Protein AF-0000000065973726 (afdb_homodimer)

InterPro domains:
  IPR011766 Thiamine pyrophosphate enzyme, TPP-binding [PF02775] (50-197)
  IPR029061 Thiamin diphosphate-binding fold [SSF52518] (14-215)
  IPR051457 2-oxoacid:ferredoxin oxidoreductase [PTHR48084] (5-222)

Sequence (534 aa):
MKAEYADYLRTEMLPTIWCAGCPNGIVLASFIRAVKRGFERDKTVVVSGIGCSGRITQYLDFETVHTTHGRALAFATGIKLAKPELNVVVFMGDGDAVAIGGNHFIHACRRNIDLTAVVINNSLYGMTGGQLAPTTPEGAKTKTSPYGNVERPFDIAKLAIAAGASYVARFTAYQPRWIEKAIFEAMQHHGFSVVEVVTGCPTHQRIKPADLLKHLKENFRRRDNVSLDEIQPTDIGVFKKEVMEEFCEKIEKLRMYVRKGENKENVMKAEYADYLRTEMLPTIWCAGCPNGIVLASFIRAVKRGFERDKTVVVSGIGCSGRITQYLDFETVHTTHGRALAFATGIKLAKPELNVVVFMGDGDAVAIGGNHFIHACRRNIDLTAVVINNSLYGMTGGQLAPTTPEGAKTKTSPYGNVERPFDIAKLAIAAGASYVARFTAYQPRWIEKAIFEAMQHHGFSVVEVVTGCPTHQRIKPADLLKHLKENFRRRDNVSLDEIQPTDIGVFKKEVMEEFCEKIEKLRMYVRKGENKENV

Solvent-accessible surface area (backbone atoms only — not comparable to full-atom values): 26638 Å² total; per-residue (Å²): 114,59,78,84,40,43,83,49,34,33,67,85,55,56,74,71,89,65,59,90,70,40,46,64,57,50,52,53,54,21,49,54,54,24,36,71,71,74,50,56,60,94,44,30,35,38,27,9,15,43,52,65,52,12,51,53,48,67,39,42,56,51,56,57,46,76,44,55,73,22,36,28,62,58,54,47,50,52,52,36,67,76,40,71,86,44,45,42,39,36,33,21,19,43,38,21,39,60,44,77,6,20,38,52,43,43,48,42,14,30,40,13,37,60,33,25,37,37,32,46,30,40,40,40,34,61,71,78,64,20,29,74,28,51,47,24,54,61,56,43,64,33,71,74,21,76,89,29,30,78,43,53,43,61,47,64,65,43,36,38,49,40,27,41,28,32,25,32,33,32,38,43,63,60,41,45,68,59,45,17,50,48,53,35,51,31,67,68,45,66,17,13,18,40,39,35,33,40,55,50,42,38,77,75,64,69,39,57,43,70,57,50,37,50,48,48,56,76,63,43,46,78,51,62,66,44,53,68,78,66,64,49,92,42,48,19,35,49,48,42,81,52,90,54,88,25,35,61,60,46,51,50,53,49,52,52,50,52,52,52,52,52,52,56,66,73,97,117,61,77,84,42,44,84,48,33,34,67,87,55,55,74,72,88,66,59,89,68,41,47,63,58,51,53,54,53,22,48,53,52,24,37,70,72,75,51,58,61,94,43,30,37,39,29,10,14,42,52,65,51,12,50,52,49,67,40,41,56,51,55,56,45,76,44,55,73,22,37,28,61,58,55,46,50,54,51,36,68,76,40,70,85,44,44,43,38,35,34,21,20,43,38,22,38,61,46,76,6,20,40,52,44,42,47,42,14,30,41,12,38,60,32,24,36,37,32,45,31,41,38,40,34,61,71,78,66,21,28,73,29,51,47,23,52,62,57,42,64,32,69,73,20,76,87,30,30,79,44,53,44,58,46,66,67,43,36,37,49,42,27,41,28,30,26,33,32,32,40,42,61,61,42,46,67,59,45,16,51,50,50,36,50,30,67,67,44,66,18,13,17,40,39,35,35,40,54,52,42,38,77,74,66,70,38,57,43,70,57,50,37,50,48,49,56,74,63,42,46,78,50,60,64,44,56,68,78,67,63,48,92,42,48,20,33,50,46,41,79,52,89,52,90,24,35,60,60,44,51,49,53,48,51,52,51,52,52,52,49,52,53,53,68,74,99

Secondary structure (DSSP, 8-state):
-HHHHGGGB-GGGPSPSSPTT-THHHHHHHHHHHHHHH--GGGEEEEE-SSTGGGHHHHB-SEEEE--TT-HHHHHHHHHHH-TTSEEEEEEEHHHHHTTTHHHHHHHHHHT-S-EEEEEE-SEETTTTSEE-TTPPTT---SS-TT---SPPP-HHHHHHHHT-SEEEEEETT-HHHHHHHHHHHHHSSS-EEEEEE---TTTTT--HHHHHHHHHHH-EE-TT--GGG--TTEEEEEEE-----HHHHHHHHHHHHHHHHHHHT-/-HHHHGGGB-GGGPSPSSPTT-THHHHHHHHHHHHHHH--GGGEEEEE-SSTGGGHHHHB-SEEEE--TT-HHHHHHHHHHH-TTSEEEEEEEHHHHHTTTHHHHHHHHHHT-S-EEEEEE-SEETTTTSEE-TTPPTT---SS-TT---SPPP-HHHHHHHHT-SEEEEEETT-HHHHHHHHHHHHHSSS-EEEEEE---TTTTT--HHHHHHHHHHH-EE-TT--GGG--TTEEEEEEE-----HHHHHHHHHHHHHHHHHHHT-

pLDDT: mean 93.95, std 8.23, range [37.97, 98.94]

Organism: Archaeoglobus fulgidus (strain ATCC 49558 / DSM 4304 / JCM 9628 / NBRC 100126 / VC-16) (NCBI:txid224325)

Foldseek 3Di:
DCVVCVVFWPCVCPDQPADVLFLLVLLLVLLSLLCVVDNDQALEEEFEEDASNLCSQVTTPGNYYYDYQLCRLVVQLVVCLVPVSGQYEYTYEQQRQCPSNVVSNLVLQQQQALYEYEYEYQQARVVVQTHGGLQNDFQDDTPPRNRTHHDHHDPVQLSSVVSHHQWEFEEESLCSNVSSVQSNVSSVAGTYYYYYYHYHGCVRSVHDSVVRSVCLVVQADEDECDDSVPDDSRYGGINHHHHDDHNSNVVVVVVVVVVVVVVVVVD/DCVVCVVFWPCVCPDQPADVLFLLVLLLVLLSLLCVVDNDQALEEEFEEDASNLCSQVTTPGNYYYDYQLCRLVVQLVVCLVPVSGQYEYTYEQQRQCPSNVVSNLVLLQQQALYEYEYEYQQARVVVQTHGGLQNDFQDDTPPRNRTHHDHHDPPQLSSVVSHHQWEFEEESLCSNVSSVQSNVSSVAHTYYYYYYHYHGCVRSVHDSVVRSVCLVVQADEDECDDSVPDDSRYGYINHHHHDDHNSNVVVVVVVVVVVVVVVVVD

Nearest PDB structures (foldseek):
  6n2o-assembly1_D  TM=9.233E-01  e=2.241E-25  Magnetococcus marinus MC-1
  5b46-assembly1_B-2  TM=8.824E-01  e=5.064E-22  Sulfurisphaera tokodaii str. 7
  5b48-assembly1_B  TM=8.423E-01  e=9.103E-19  Sulfurisphaera tokodaii str. 7
  6cin-assembly3_E  TM=8.474E-01  e=3.697E-08  Moorella thermoacetica ATCC 39073
  6ciq-assembly2_C  TM=7.449E-01  e=3.114E-08  Moorella thermoacetica ATCC 39073

Structure (mmCIF, N/CA/C/O backbone):
data_AF-0000000065973726-model_v1
#
loop_
_entity.id
_entity.type
_entity.pdbx_description
1 polymer '2-oxoglutarate synthase subunit KorB'
#
loop_
_atom_site.group_PDB
_atom_site.id
_atom_site.type_symbol
_atom_site.label_atom_id
_atom_site.label_alt_id
_atom_site.label_comp_id
_atom_site.label_asym_id
_atom_site.label_entity_id
_atom_site.label_seq_id
_atom_site.pdbx_PDB_ins_code
_atom_site.Cartn_x
_atom_site.Cartn_y
_atom_site.Cartn_z
_atom_site.occupancy
_atom_site.B_iso_or_equiv
_atom_site.auth_seq_id
_atom_site.auth_comp_id
_atom_site.auth_asym_id
_atom_site.auth_atom_id
_atom_site.pdbx_PDB_model_num
ATOM 1 N N . MET A 1 1 ? 3.207 -35.312 -17.656 1 42.19 1 MET A N 1
ATOM 2 C CA . MET A 1 1 ? 2.654 -34.062 -17.188 1 42.19 1 MET A CA 1
ATOM 3 C C . MET A 1 1 ? 1.527 -33.594 -18.109 1 42.19 1 MET A C 1
ATOM 5 O O . MET A 1 1 ? 0.505 -33.094 -17.641 1 42.19 1 MET A O 1
ATOM 9 N N . LYS A 1 2 ? 1.741 -33.969 -19.5 1 57.44 2 LYS A N 1
ATOM 10 C CA . LYS A 1 2 ? 0.85 -33.5 -20.562 1 57.44 2 LYS A CA 1
ATOM 11 C C . LYS A 1 2 ? -0.521 -34.188 -20.453 1 57.44 2 LYS A C 1
ATOM 13 O O . LYS A 1 2 ? -1.55 -33.5 -20.547 1 57.44 2 LYS A O 1
ATOM 18 N N . ALA A 1 3 ? -0.414 -35.406 -20.172 1 60.62 3 ALA A N 1
ATOM 19 C CA . ALA A 1 3 ? -1.685 -36.125 -20.312 1 60.62 3 ALA A CA 1
ATOM 20 C C . ALA A 1 3 ? -2.629 -35.781 -19.156 1 60.62 3 ALA A C 1
ATOM 22 O O . ALA A 1 3 ? -3.832 -35.594 -19.375 1 60.62 3 ALA A O 1
ATOM 23 N N . GLU A 1 4 ? -1.994 -35.531 -17.984 1 71.19 4 GLU A N 1
ATOM 24 C CA . GLU A 1 4 ? -2.795 -35.344 -16.766 1 71.19 4 GLU A CA 1
ATOM 25 C C . GLU A 1 4 ? -3.43 -33.938 -16.75 1 71.19 4 GLU A C 1
ATOM 27 O O . GLU A 1 4 ? -4.516 -33.75 -16.188 1 71.19 4 GLU A O 1
ATOM 32 N N . TYR A 1 5 ? -2.861 -33 -17.5 1 80.56 5 TYR A N 1
ATOM 33 C CA . TYR A 1 5 ? -3.326 -31.641 -17.438 1 80.56 5 TYR A CA 1
ATOM 34 C C . TYR A 1 5 ? -3.932 -31.188 -18.766 1 80.56 5 TYR A C 1
ATOM 36 O O . TYR A 1 5 ? -4.398 -30.062 -18.891 1 80.56 5 TYR A O 1
ATOM 44 N N . ALA A 1 6 ? -3.879 -32.094 -19.672 1 84.5 6 ALA A N 1
ATOM 45 C CA . ALA A 1 6 ? -4.18 -31.719 -21.047 1 84.5 6 ALA A CA 1
ATOM 46 C C . ALA A 1 6 ? -5.562 -31.078 -21.156 1 84.5 6 ALA A C 1
ATOM 48 O O . ALA A 1 6 ? -5.77 -30.156 -21.938 1 84.5 6 ALA A O 1
ATOM 49 N N . ASP A 1 7 ? -6.453 -31.516 -20.312 1 88.94 7 ASP A N 1
ATOM 50 C CA . ASP A 1 7 ? -7.824 -31.016 -20.375 1 88.94 7 ASP A CA 1
ATOM 51 C C . ASP A 1 7 ? -7.914 -29.578 -19.859 1 88.94 7 ASP A C 1
ATOM 53 O O . ASP A 1 7 ? -8.898 -28.891 -20.125 1 88.94 7 ASP A O 1
ATOM 57 N N . TYR A 1 8 ? -6.867 -29.172 -19.219 1 94.19 8 TYR A N 1
ATOM 58 C CA . TYR A 1 8 ? -6.898 -27.844 -18.609 1 94.19 8 TYR A CA 1
ATOM 59 C C . TYR A 1 8 ? -5.988 -26.875 -19.359 1 94.19 8 TYR A C 1
ATOM 61 O O . TYR A 1 8 ? -5.859 -25.719 -18.969 1 94.19 8 TYR A O 1
ATOM 69 N N . LEU A 1 9 ? -5.395 -27.359 -20.422 1 94.38 9 LEU A N 1
ATOM 70 C CA . LEU A 1 9 ? -4.426 -26.562 -21.172 1 94.38 9 LEU A CA 1
ATOM 71 C C . LEU A 1 9 ? -4.867 -26.359 -22.609 1 94.38 9 LEU A C 1
ATOM 73 O O . LEU A 1 9 ? -5.527 -27.234 -23.188 1 94.38 9 LEU A O 1
ATOM 77 N N . ARG A 1 10 ? -4.512 -25.203 -23.109 1 93.62 10 ARG A N 1
ATOM 78 C CA . ARG A 1 10 ? -4.566 -25.031 -24.547 1 93.62 10 ARG A CA 1
ATOM 79 C C . ARG A 1 10 ? -3.352 -25.641 -25.219 1 93.62 10 ARG A C 1
ATOM 81 O O . ARG A 1 10 ? -2.357 -24.969 -25.484 1 93.62 10 ARG A O 1
ATOM 88 N N . THR A 1 11 ? -3.482 -26.859 -25.578 1 90.62 11 THR A N 1
ATOM 89 C CA . THR A 1 11 ? -2.35 -27.656 -26.031 1 90.62 11 THR A CA 1
ATOM 90 C C . THR A 1 11 ? -1.765 -27.078 -27.328 1 90.62 11 THR A C 1
ATOM 92 O O . THR A 1 11 ? -0.576 -27.25 -27.594 1 90.62 11 THR A O 1
ATOM 95 N N . GLU A 1 12 ? -2.604 -26.359 -28.094 1 89.75 12 GLU A N 1
ATOM 96 C CA . GLU A 1 12 ? -2.146 -25.766 -29.328 1 89.75 12 GLU A CA 1
ATOM 97 C C . GLU A 1 12 ? -1.191 -24.594 -29.062 1 89.75 12 GLU A C 1
ATOM 99 O O . GLU A 1 12 ? -0.484 -24.156 -29.969 1 89.75 12 GLU A O 1
ATOM 104 N N . MET A 1 13 ? -1.22 -24.141 -27.844 1 88.81 13 MET A N 1
ATOM 105 C CA . MET A 1 13 ? -0.377 -23 -27.484 1 88.81 13 MET A CA 1
ATOM 106 C C . MET A 1 13 ? 0.956 -23.469 -26.906 1 88.81 13 MET A C 1
ATOM 108 O O . MET A 1 13 ? 1.807 -22.656 -26.562 1 88.81 13 MET A O 1
ATOM 112 N N . LEU A 1 14 ? 1.205 -24.781 -26.938 1 86 14 LEU A N 1
ATOM 113 C CA . LEU A 1 14 ? 2.441 -25.328 -26.391 1 86 14 LEU A CA 1
ATOM 114 C C . LEU A 1 14 ? 3.469 -25.547 -27.5 1 86 14 LEU A C 1
ATOM 116 O O . LEU A 1 14 ? 3.104 -25.766 -28.656 1 86 14 LEU A O 1
ATOM 120 N N . PRO A 1 15 ? 4.734 -25.438 -27.203 1 88.06 15 PRO A N 1
ATOM 121 C CA . PRO A 1 15 ? 5.285 -25.266 -25.859 1 88.06 15 PRO A CA 1
ATOM 122 C C . PRO A 1 15 ? 5.148 -23.828 -25.359 1 88.06 15 PRO A C 1
ATOM 124 O O . PRO A 1 15 ? 4.836 -22.922 -26.141 1 88.06 15 PRO A O 1
ATOM 127 N N . THR A 1 16 ? 5.305 -23.625 -24.094 1 86.12 16 THR A N 1
ATOM 128 C CA . THR A 1 16 ? 5.227 -22.297 -23.516 1 86.12 16 THR A CA 1
ATOM 129 C C . THR A 1 16 ? 6.375 -21.422 -24 1 86.12 16 THR A C 1
ATOM 131 O O . THR A 1 16 ? 7.402 -21.938 -24.453 1 86.12 16 THR A O 1
ATOM 134 N N . ILE A 1 17 ? 6.168 -20.109 -23.812 1 88.69 17 ILE A N 1
ATOM 135 C CA . ILE A 1 17 ? 7.211 -19.172 -24.219 1 88.69 17 ILE A CA 1
ATOM 136 C C . ILE A 1 17 ? 8.203 -18.969 -23.078 1 88.69 17 ILE A C 1
ATOM 138 O O . ILE A 1 17 ? 9.195 -18.25 -23.219 1 88.69 17 ILE A O 1
ATOM 142 N N . TRP A 1 18 ? 7.918 -19.547 -21.938 1 92.94 18 TRP A N 1
ATOM 143 C CA . TRP A 1 18 ? 8.789 -19.375 -20.781 1 92.94 18 TRP A CA 1
ATOM 144 C C . TRP A 1 18 ? 10.133 -20.047 -21 1 92.94 18 TRP A C 1
ATOM 146 O O . TRP A 1 18 ? 10.219 -21.047 -21.719 1 92.94 18 TRP A O 1
ATOM 156 N N . CYS A 1 19 ? 11.148 -19.531 -20.422 1 92.56 19 CYS A N 1
ATOM 157 C CA . CYS A 1 19 ? 12.484 -20.109 -20.516 1 92.56 19 CYS A CA 1
ATOM 158 C C . CYS A 1 19 ? 12.531 -21.5 -19.906 1 92.56 19 CYS A C 1
ATOM 160 O O . CYS A 1 19 ? 11.703 -21.844 -19.062 1 92.56 19 CYS A O 1
ATOM 162 N N . ALA A 1 20 ? 13.508 -22.25 -20.438 1 90.19 20 ALA A N 1
ATOM 163 C CA . ALA A 1 20 ? 13.719 -23.578 -19.844 1 90.19 20 ALA A CA 1
ATOM 164 C C . ALA A 1 20 ? 13.992 -23.484 -18.359 1 90.19 20 ALA A C 1
ATOM 166 O O . ALA A 1 20 ? 14.82 -22.672 -17.922 1 90.19 20 ALA A O 1
ATOM 167 N N . GLY A 1 21 ? 13.25 -24.25 -17.594 1 91.94 21 GLY A N 1
ATOM 168 C CA . GLY A 1 21 ? 13.469 -24.266 -16.156 1 91.94 21 GLY A CA 1
ATOM 169 C C . GLY A 1 21 ? 12.734 -23.156 -15.414 1 91.94 21 GLY A C 1
ATOM 170 O O . GLY A 1 21 ? 12.875 -23.016 -14.203 1 91.94 21 GLY A O 1
ATOM 171 N N . CYS A 1 22 ? 11.961 -22.406 -16.156 1 94.56 22 CYS A N 1
ATOM 172 C CA . CYS A 1 22 ? 11.219 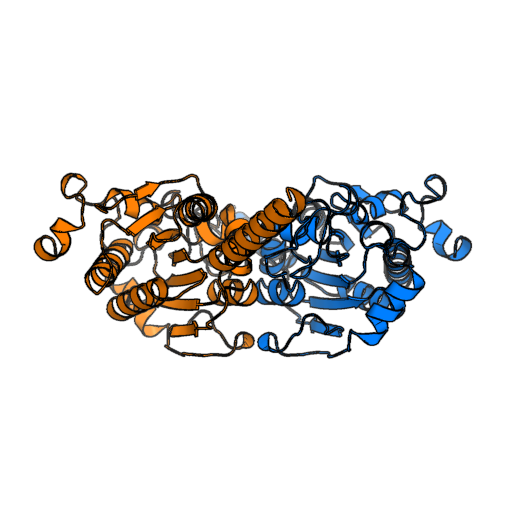-21.312 -15.539 1 94.56 22 CYS A CA 1
ATOM 173 C C . CYS A 1 22 ? 10.203 -21.844 -14.531 1 94.56 22 CYS A C 1
ATOM 175 O O . CYS A 1 22 ? 9.367 -22.688 -14.875 1 94.56 22 CYS A O 1
ATOM 177 N N . PRO A 1 23 ? 10.164 -21.312 -13.344 1 96.62 23 PRO A N 1
ATOM 178 C CA . PRO A 1 23 ? 9.273 -21.828 -12.305 1 96.62 23 PRO A CA 1
ATOM 179 C C . PRO A 1 23 ? 7.812 -21.438 -12.547 1 96.62 23 PRO A C 1
ATOM 181 O O . PRO A 1 23 ? 6.922 -21.906 -11.828 1 96.62 23 PRO A O 1
ATOM 184 N N . ASN A 1 24 ? 7.516 -20.562 -13.5 1 96.88 24 ASN A N 1
ATOM 185 C CA . ASN A 1 24 ? 6.125 -20.281 -13.844 1 96.88 24 ASN A CA 1
ATOM 186 C C . ASN A 1 24 ? 5.355 -21.578 -14.133 1 96.88 24 ASN A C 1
ATOM 188 O O . ASN A 1 24 ? 4.16 -21.672 -13.844 1 96.88 24 ASN A O 1
ATOM 192 N N . GLY A 1 25 ? 6.078 -22.516 -14.789 1 95.31 25 GLY A N 1
ATOM 193 C CA . GLY A 1 25 ? 5.457 -23.797 -15.078 1 95.31 25 GLY A CA 1
ATOM 194 C C . GLY A 1 25 ? 5.02 -24.547 -13.828 1 95.31 25 GLY A C 1
ATOM 195 O O . GLY A 1 25 ? 3.984 -25.219 -13.828 1 95.31 25 GLY A O 1
ATOM 196 N N . ILE A 1 26 ? 5.809 -24.438 -12.773 1 96.94 26 ILE A N 1
ATOM 197 C CA . ILE A 1 26 ? 5.488 -25.078 -11.5 1 96.94 26 ILE A CA 1
ATOM 198 C C . ILE A 1 26 ? 4.207 -24.484 -10.93 1 96.94 26 ILE A C 1
ATOM 200 O O . ILE A 1 26 ? 3.334 -25.219 -10.453 1 96.94 26 ILE A O 1
ATOM 204 N N . VAL A 1 27 ? 4.066 -23.172 -11 1 98 27 VAL A N 1
ATOM 205 C CA . VAL A 1 27 ? 2.891 -22.484 -10.484 1 98 27 VAL A CA 1
ATOM 206 C C . VAL A 1 27 ? 1.659 -22.875 -11.297 1 98 27 VAL A C 1
ATOM 208 O O . VAL A 1 27 ? 0.6 -23.172 -10.734 1 98 27 VAL A O 1
ATOM 211 N N . LEU A 1 28 ? 1.814 -22.859 -12.617 1 97.06 28 LEU A N 1
ATOM 212 C CA . LEU A 1 28 ? 0.726 -23.234 -13.516 1 97.06 28 LEU A CA 1
ATOM 213 C C . LEU A 1 28 ? 0.205 -24.625 -13.172 1 97.06 28 LEU A C 1
ATOM 215 O O . LEU A 1 28 ? -1.004 -24.828 -13.023 1 97.06 28 LEU A O 1
ATOM 219 N N . ALA A 1 29 ? 1.141 -25.594 -13.055 1 96.38 29 ALA A N 1
ATOM 220 C CA . ALA A 1 29 ? 0.767 -26.984 -12.742 1 96.38 29 ALA A CA 1
ATOM 221 C C . ALA A 1 29 ? 0.089 -27.062 -11.375 1 96.38 29 ALA A C 1
ATOM 223 O O . ALA A 1 29 ? -0.899 -27.781 -11.211 1 96.38 29 ALA A O 1
ATOM 224 N N . SER A 1 30 ? 0.632 -26.375 -10.383 1 97.81 30 SER A N 1
ATOM 225 C CA . SER A 1 30 ? 0.066 -26.359 -9.039 1 97.81 30 SER A CA 1
ATOM 226 C C . SER A 1 30 ? -1.358 -25.812 -9.039 1 97.81 30 SER A C 1
ATOM 228 O O . SER A 1 30 ? -2.227 -26.328 -8.336 1 97.81 30 SER A O 1
ATOM 230 N N . PHE A 1 31 ? -1.574 -24.75 -9.836 1 98.25 31 PHE A N 1
ATOM 231 C CA . PHE A 1 31 ? -2.898 -24.156 -9.953 1 98.25 31 PHE A CA 1
ATOM 232 C C . PHE A 1 31 ? -3.895 -25.156 -10.539 1 98.25 31 PHE A C 1
ATOM 234 O O . PHE A 1 31 ? -4.992 -25.328 -10 1 98.25 31 PHE A O 1
ATOM 241 N N . ILE A 1 32 ? -3.533 -25.812 -11.617 1 97.31 32 ILE A N 1
ATOM 242 C CA . ILE A 1 32 ? -4.414 -26.781 -12.258 1 97.31 32 ILE A CA 1
ATOM 243 C C . ILE A 1 32 ? -4.781 -27.891 -11.266 1 97.31 32 ILE A C 1
ATOM 245 O O . ILE A 1 32 ? -5.949 -28.266 -11.148 1 97.31 32 ILE A O 1
ATOM 249 N N . ARG A 1 33 ? -3.762 -28.344 -10.523 1 97.12 33 ARG A N 1
ATOM 250 C CA . ARG A 1 33 ? -4.02 -29.391 -9.539 1 97.12 33 ARG A CA 1
ATOM 251 C C . ARG A 1 33 ? -4.953 -28.891 -8.438 1 97.12 33 ARG A C 1
ATOM 253 O O . ARG A 1 33 ? -5.793 -29.641 -7.938 1 97.12 33 ARG A O 1
ATOM 260 N N . ALA A 1 34 ? -4.789 -27.656 -8.016 1 97.88 34 ALA A N 1
ATOM 261 C CA . ALA A 1 34 ? -5.672 -27.062 -7.012 1 97.88 34 ALA A CA 1
ATOM 262 C C . ALA A 1 34 ? -7.113 -27.031 -7.508 1 97.88 34 ALA A C 1
ATOM 264 O O . ALA A 1 34 ? -8.039 -27.391 -6.77 1 97.88 34 ALA A O 1
ATOM 265 N N . VAL A 1 35 ? -7.32 -26.594 -8.742 1 97.44 35 VAL A N 1
ATOM 266 C CA . VAL A 1 35 ? -8.656 -26.516 -9.32 1 97.44 35 VAL A CA 1
ATOM 267 C C . VAL A 1 35 ? -9.266 -27.906 -9.414 1 97.44 35 VAL A C 1
ATOM 269 O O . VAL A 1 35 ? -10.43 -28.109 -9.047 1 97.44 35 VAL A O 1
ATOM 272 N N . LYS A 1 36 ? -8.469 -28.875 -9.883 1 95.5 36 LYS A N 1
ATOM 273 C CA . LYS A 1 36 ? -8.922 -30.25 -10.039 1 95.5 36 LYS A CA 1
ATOM 274 C C . LYS A 1 36 ? -9.398 -30.828 -8.711 1 95.5 36 LYS A C 1
ATOM 276 O O . LYS A 1 36 ? -10.281 -31.703 -8.688 1 95.5 36 LYS A O 1
ATOM 281 N N . ARG A 1 37 ? -8.883 -30.344 -7.688 1 95.25 37 ARG A N 1
ATOM 282 C CA . ARG A 1 37 ? -9.164 -30.891 -6.363 1 95.25 37 ARG A CA 1
ATOM 283 C C . ARG A 1 37 ? -10.586 -30.547 -5.926 1 95.25 37 ARG A C 1
ATOM 285 O O . ARG A 1 37 ? -11.203 -31.281 -5.156 1 95.25 37 ARG A O 1
ATOM 292 N N . GLY A 1 38 ? -11.109 -29.359 -6.461 1 95.44 38 GLY A N 1
ATOM 293 C CA . GLY A 1 38 ? -12.406 -29.078 -5.859 1 95.44 38 GLY A CA 1
ATOM 294 C C . GLY A 1 38 ? -13.148 -27.953 -6.551 1 95.44 38 GLY A C 1
ATOM 295 O O . GLY A 1 38 ? -14.172 -27.484 -6.051 1 95.44 38 GLY A O 1
ATOM 296 N N . PHE A 1 39 ? -12.68 -27.484 -7.605 1 97.25 39 PHE A N 1
ATOM 297 C CA . PHE A 1 39 ? -13.344 -26.359 -8.273 1 97.25 39 PHE A CA 1
ATOM 298 C C . PHE A 1 39 ? -13.742 -26.75 -9.695 1 97.25 39 PHE A C 1
ATOM 300 O O . PHE A 1 39 ? -13.102 -27.594 -10.32 1 97.25 39 PHE A O 1
ATOM 307 N N . GLU A 1 40 ? -14.82 -26.188 -10.141 1 96.12 40 GLU A N 1
ATOM 308 C CA . GLU A 1 40 ? -15.25 -26.359 -11.523 1 96.12 40 GLU A CA 1
ATOM 309 C C . GLU A 1 40 ? -14.523 -25.406 -12.461 1 96.12 40 GLU A C 1
ATOM 311 O O . GLU A 1 40 ? -14.516 -24.188 -12.234 1 96.12 40 GLU A O 1
ATOM 316 N N . ARG A 1 41 ? -14.031 -25.953 -13.469 1 95.12 41 ARG A N 1
ATOM 317 C CA . ARG A 1 41 ? -13.289 -25.156 -14.445 1 95.12 41 ARG A CA 1
ATOM 318 C C . ARG A 1 41 ? -14.164 -24.078 -15.062 1 95.12 41 ARG A C 1
ATOM 320 O O . ARG A 1 41 ? -13.742 -22.922 -15.195 1 95.12 41 ARG A O 1
ATOM 327 N N . ASP A 1 42 ? -15.406 -24.375 -15.375 1 94.88 42 ASP A N 1
ATOM 328 C CA . ASP A 1 42 ? -16.328 -23.484 -16.062 1 94.88 42 ASP A CA 1
ATOM 329 C C . ASP A 1 42 ? -16.812 -22.375 -15.125 1 94.88 42 ASP A C 1
ATOM 331 O O . ASP A 1 42 ? -17.391 -21.391 -15.578 1 94.88 42 ASP A O 1
ATOM 335 N N . LYS A 1 43 ? -16.516 -22.516 -13.883 1 97.62 43 LYS A N 1
ATOM 336 C CA . LYS A 1 43 ? -16.891 -21.5 -12.906 1 97.62 43 LYS A CA 1
ATOM 337 C C . LYS A 1 43 ? -15.664 -20.766 -12.383 1 97.62 43 LYS A C 1
ATOM 339 O O . LYS A 1 43 ? -15.758 -20 -11.406 1 97.62 43 LYS A O 1
ATOM 344 N N . THR A 1 44 ? -14.578 -21.078 -13.016 1 98.19 44 THR A N 1
ATOM 345 C CA . THR A 1 44 ? -13.32 -20.453 -12.625 1 98.19 44 THR A CA 1
ATOM 346 C C . THR A 1 44 ? -12.812 -19.516 -13.727 1 98.19 44 THR A C 1
ATOM 348 O O . THR A 1 44 ? -12.633 -19.953 -14.867 1 98.19 44 THR A O 1
ATOM 351 N N . VAL A 1 45 ? -12.695 -18.25 -13.422 1 98.56 45 VAL A N 1
ATOM 352 C CA . VAL A 1 45 ? -12.133 -17.266 -14.336 1 98.56 45 VAL A CA 1
ATOM 353 C C . VAL A 1 45 ? -10.703 -16.922 -13.922 1 98.56 45 VAL A C 1
ATOM 355 O O . VAL A 1 45 ? -10.438 -16.688 -12.742 1 98.56 45 VAL A O 1
ATOM 358 N N . VAL A 1 46 ? -9.82 -16.969 -14.875 1 98.62 46 VAL A N 1
ATOM 359 C CA . VAL A 1 46 ? -8.414 -16.656 -14.625 1 98.62 46 VAL A CA 1
ATOM 360 C C . VAL A 1 46 ? -8.062 -15.32 -15.266 1 98.62 46 VAL A C 1
ATOM 362 O O . VAL A 1 46 ? -8.227 -15.141 -16.469 1 98.62 46 VAL A O 1
ATOM 365 N N . VAL A 1 47 ? -7.637 -14.352 -14.445 1 98.56 47 VAL A N 1
ATOM 366 C CA . VAL A 1 47 ? -7.242 -13.016 -14.883 1 98.56 47 VAL A CA 1
ATOM 367 C C . VAL A 1 47 ? -5.734 -12.836 -14.711 1 98.56 47 VAL A C 1
ATOM 369 O O . VAL A 1 47 ? -5.148 -13.352 -13.75 1 98.56 47 VAL A O 1
ATOM 372 N N . SER A 1 48 ? -5.094 -12.211 -15.633 1 98 48 SER A N 1
ATOM 373 C CA . SER A 1 48 ? -3.664 -11.977 -15.461 1 98 48 SER A CA 1
ATOM 374 C C . SER A 1 48 ? -3.285 -10.555 -15.852 1 98 48 SER A C 1
ATOM 376 O O . SER A 1 48 ? -4.012 -9.891 -16.594 1 98 48 SER A O 1
ATOM 378 N N . GLY A 1 49 ? -2.217 -10.078 -15.234 1 96.62 49 GLY A N 1
ATOM 379 C CA . GLY A 1 49 ? -1.591 -8.836 -15.664 1 96.62 49 GLY A CA 1
ATOM 380 C C . GLY A 1 49 ? -0.624 -9.023 -16.812 1 96.62 49 GLY A C 1
ATOM 381 O O . GLY A 1 49 ? -0.865 -9.844 -17.719 1 96.62 49 GLY A O 1
ATOM 382 N N . ILE A 1 50 ? 0.353 -8.133 -16.891 1 94.62 50 ILE A N 1
ATOM 383 C CA . ILE A 1 50 ? 1.352 -8.18 -17.953 1 94.62 50 ILE A CA 1
ATOM 384 C C . ILE A 1 50 ? 2.688 -8.648 -17.391 1 94.62 50 ILE A C 1
ATOM 386 O O . ILE A 1 50 ? 3.059 -8.289 -16.266 1 94.62 50 ILE A O 1
ATOM 390 N N . GLY A 1 51 ? 3.436 -9.398 -18.125 1 93.62 51 GLY A N 1
ATOM 391 C CA . GLY A 1 51 ? 4.723 -9.961 -17.75 1 93.62 51 GLY A CA 1
ATOM 392 C C . GLY A 1 51 ? 4.84 -11.438 -18.078 1 93.62 51 GLY A C 1
ATOM 393 O O . GLY A 1 51 ? 3.908 -12.031 -18.625 1 93.62 51 GLY A O 1
ATOM 394 N N . CYS A 1 52 ? 6.008 -12.055 -17.734 1 94 52 CYS A N 1
ATOM 395 C CA . CYS A 1 52 ? 6.164 -13.492 -17.969 1 94 52 CYS A CA 1
ATOM 396 C C . CYS A 1 52 ? 5.07 -14.281 -17.266 1 94 52 CYS A C 1
ATOM 398 O O . CYS A 1 52 ? 4.5 -15.211 -17.828 1 94 52 CYS A O 1
ATOM 400 N N . SER A 1 53 ? 4.793 -13.891 -16.031 1 94.31 53 SER A N 1
ATOM 401 C CA . SER A 1 53 ? 3.752 -14.547 -15.25 1 94.31 53 SER A CA 1
ATOM 402 C C . SER A 1 53 ? 2.381 -14.367 -15.898 1 94.31 53 SER A C 1
ATOM 404 O O . SER A 1 53 ? 1.541 -15.266 -15.844 1 94.31 53 SER A O 1
ATOM 406 N N . GLY A 1 54 ? 2.15 -13.18 -16.484 1 93.94 54 GLY A N 1
ATOM 407 C CA . GLY A 1 54 ? 0.861 -12.867 -17.094 1 93.94 54 GLY A CA 1
ATOM 408 C C . GLY A 1 54 ? 0.514 -13.766 -18.266 1 93.94 54 GLY A C 1
ATOM 409 O O . GLY A 1 54 ? -0.662 -13.945 -18.578 1 93.94 54 GLY A O 1
ATOM 410 N N . ARG A 1 55 ? 1.473 -14.383 -18.891 1 93.94 55 ARG A N 1
ATOM 411 C CA . ARG A 1 55 ? 1.263 -15.25 -20.031 1 93.94 55 ARG A CA 1
ATOM 412 C C . ARG A 1 55 ? 0.57 -16.547 -19.625 1 93.94 55 ARG A C 1
ATOM 414 O O . ARG A 1 55 ? 0.122 -17.312 -20.484 1 93.94 55 ARG A O 1
ATOM 421 N N . ILE A 1 56 ? 0.461 -16.75 -18.359 1 95.31 56 ILE A N 1
ATOM 422 C CA . ILE A 1 56 ? -0.143 -17.969 -17.828 1 95.31 56 ILE A CA 1
ATOM 423 C C . ILE A 1 56 ? -1.544 -18.141 -18.406 1 95.31 56 ILE A C 1
ATOM 425 O O . ILE A 1 56 ? -1.979 -19.266 -18.688 1 95.31 56 ILE A O 1
ATOM 429 N N . THR A 1 57 ? -2.262 -17.062 -18.641 1 95.25 57 THR A N 1
ATOM 430 C CA . THR A 1 57 ? -3.637 -17.125 -19.125 1 95.25 57 THR A CA 1
ATOM 431 C C . THR A 1 57 ? -3.686 -17.625 -20.562 1 95.25 57 THR A C 1
ATOM 433 O O . THR A 1 57 ? -4.727 -18.109 -21.016 1 95.25 57 THR A O 1
ATOM 436 N N . GLN A 1 58 ? -2.586 -17.547 -21.266 1 94 58 GLN A N 1
ATOM 437 C CA . GLN A 1 58 ? -2.535 -18 -22.641 1 94 58 GLN A CA 1
ATOM 438 C C . GLN A 1 58 ? -2.539 -19.516 -22.734 1 94 58 GLN A C 1
ATOM 440 O O . GLN A 1 58 ? -2.947 -20.094 -23.75 1 94 58 GLN A O 1
ATOM 445 N N . TYR A 1 59 ? -2.125 -20.172 -21.703 1 94.69 59 TYR A N 1
ATOM 446 C CA . TYR A 1 59 ? -1.918 -21.609 -21.75 1 94.69 59 TYR A CA 1
ATOM 447 C C . TYR A 1 59 ? -3.082 -22.344 -21.109 1 94.69 59 TYR A C 1
ATOM 449 O O . TYR A 1 59 ? -3.246 -23.562 -21.312 1 94.69 59 TYR A O 1
ATOM 457 N N . LEU A 1 60 ? -3.791 -21.656 -20.297 1 95.44 60 LEU A N 1
ATOM 458 C CA . LEU A 1 60 ? -4.871 -22.281 -19.547 1 95.44 60 LEU A CA 1
ATOM 459 C C . LEU A 1 60 ? -6.152 -22.328 -20.375 1 95.44 60 LEU A C 1
ATOM 461 O O . LEU A 1 60 ? -6.566 -21.328 -20.938 1 95.44 60 LEU A O 1
ATOM 465 N N . ASP A 1 61 ? -6.789 -23.5 -20.469 1 94.81 61 ASP A N 1
ATOM 466 C CA . ASP A 1 61 ? -8.086 -23.641 -21.109 1 94.81 61 ASP A CA 1
ATOM 467 C C . ASP A 1 61 ? -9.227 -23.328 -20.141 1 94.81 61 ASP A C 1
ATOM 469 O O . ASP A 1 61 ? -9.977 -24.234 -19.75 1 94.81 61 ASP A O 1
ATOM 473 N N . PHE A 1 62 ? -9.375 -22.203 -19.703 1 96.06 62 PHE A N 1
ATOM 474 C CA . PHE A 1 62 ? -10.352 -21.594 -18.812 1 96.06 62 PHE A CA 1
ATOM 475 C C . PHE A 1 62 ? -10.977 -20.344 -19.438 1 96.06 62 PHE A C 1
ATOM 477 O O . PHE A 1 62 ? -10.656 -20 -20.578 1 96.06 62 PHE A O 1
ATOM 484 N N . GLU A 1 63 ? -12.023 -19.766 -18.859 1 95.12 63 GLU A N 1
ATOM 485 C CA . GLU A 1 63 ? -12.336 -18.375 -19.156 1 95.12 63 GLU A CA 1
ATOM 486 C C . GLU A 1 63 ? -11.234 -17.438 -18.656 1 95.12 63 GLU A C 1
ATOM 488 O O . GLU A 1 63 ? -11.039 -17.297 -17.453 1 95.12 63 GLU A O 1
ATOM 493 N N . THR A 1 64 ? -10.453 -16.922 -19.609 1 96.06 64 THR A N 1
ATOM 494 C CA . THR A 1 64 ? -9.273 -16.156 -19.219 1 96.06 64 THR A CA 1
ATOM 495 C C . THR A 1 64 ? -9.375 -14.719 -19.719 1 96.06 64 THR A C 1
ATOM 497 O O . THR A 1 64 ? -10.031 -14.453 -20.734 1 96.06 64 THR A O 1
ATOM 500 N N . VAL A 1 65 ? -8.805 -13.781 -18.984 1 95.5 65 VAL A N 1
ATOM 501 C CA . VAL A 1 65 ? -8.703 -12.367 -19.344 1 95.5 65 VAL A CA 1
ATOM 502 C C . VAL A 1 65 ? -7.277 -11.875 -19.109 1 95.5 65 VAL A C 1
ATOM 504 O O . VAL A 1 65 ? -6.785 -11.891 -17.984 1 95.5 65 VAL A O 1
ATOM 507 N N . HIS A 1 66 ? -6.598 -11.547 -20.141 1 94.5 66 HIS A N 1
ATOM 508 C CA . HIS A 1 66 ? -5.289 -10.906 -20.078 1 94.5 66 HIS A CA 1
ATOM 509 C C . HIS A 1 66 ? -5.422 -9.383 -20.156 1 94.5 66 HIS A C 1
ATOM 511 O O . HIS A 1 66 ? -5.855 -8.852 -21.172 1 94.5 66 HIS A O 1
ATOM 517 N N . THR A 1 67 ? -4.996 -8.703 -19.125 1 94.31 67 THR A N 1
ATOM 518 C CA . THR A 1 67 ? -5.375 -7.301 -18.984 1 94.31 67 THR A CA 1
ATOM 519 C C . THR A 1 67 ? -4.156 -6.391 -19.125 1 94.31 67 THR A C 1
ATOM 521 O O . THR A 1 67 ? -3.072 -6.852 -19.5 1 94.31 67 THR A O 1
ATOM 524 N N . THR A 1 68 ? -4.348 -5.066 -18.891 1 92.62 68 THR A N 1
ATOM 525 C CA . THR A 1 68 ? -3.271 -4.086 -18.953 1 92.62 68 THR A CA 1
ATOM 526 C C . THR A 1 68 ? -2.395 -4.145 -17.719 1 92.62 68 THR A C 1
ATOM 528 O O . THR A 1 68 ? -2.848 -4.57 -16.641 1 92.62 68 THR A O 1
ATOM 531 N N . HIS A 1 69 ? -1.186 -3.744 -17.953 1 93.44 69 HIS A N 1
ATOM 532 C CA . HIS A 1 69 ? -0.184 -3.807 -16.891 1 93.44 69 HIS A CA 1
ATOM 533 C C . HIS A 1 69 ? -0.674 -3.109 -15.625 1 93.44 69 HIS A C 1
ATOM 535 O O . HIS A 1 69 ? -1.11 -1.957 -15.68 1 93.44 69 HIS A O 1
ATOM 541 N N . GLY A 1 70 ? -0.661 -3.855 -14.523 1 94.69 70 GLY A N 1
ATOM 542 C CA . GLY A 1 70 ? -0.978 -3.305 -13.219 1 94.69 70 GLY A CA 1
ATOM 543 C C . GLY A 1 70 ? -2.469 -3.152 -12.977 1 94.69 70 GLY A C 1
ATOM 544 O O . GLY A 1 70 ? -2.885 -2.57 -11.977 1 94.69 70 GLY A O 1
ATOM 545 N N . ARG A 1 71 ? -3.322 -3.715 -13.82 1 96.81 71 ARG A N 1
ATOM 546 C CA . ARG A 1 71 ? -4.754 -3.479 -13.68 1 96.81 71 ARG A CA 1
ATOM 547 C C . ARG A 1 71 ? -5.512 -4.793 -13.531 1 96.81 71 ARG A C 1
ATOM 549 O O . ARG A 1 71 ? -6.742 -4.82 -13.602 1 96.81 71 ARG A O 1
ATOM 556 N N . ALA A 1 72 ? -4.812 -5.871 -13.383 1 98.19 72 ALA A N 1
ATOM 557 C C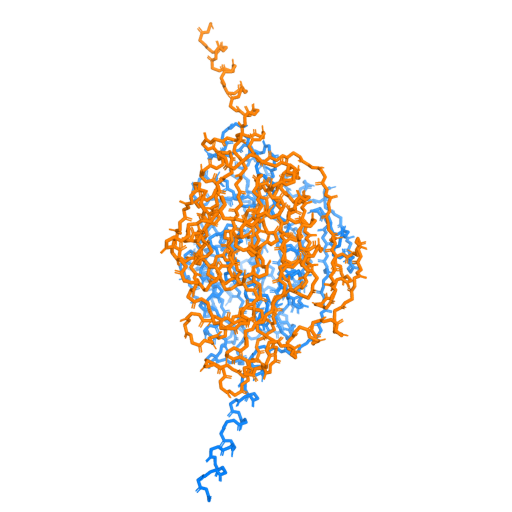A . ALA A 1 72 ? -5.449 -7.184 -13.312 1 98.19 72 ALA A CA 1
ATOM 558 C C . ALA A 1 72 ? -6.504 -7.227 -12.203 1 98.19 72 ALA A C 1
ATOM 560 O O . ALA A 1 72 ? -7.598 -7.754 -12.406 1 98.19 72 ALA A O 1
ATOM 561 N N . LEU A 1 73 ? -6.191 -6.652 -11.07 1 98.31 73 LEU A N 1
ATOM 562 C CA . LEU A 1 73 ? -7.102 -6.707 -9.93 1 98.31 73 LEU A CA 1
ATOM 563 C C . LEU A 1 73 ? -8.328 -5.836 -10.172 1 98.31 73 LEU A C 1
ATOM 565 O O . LEU A 1 73 ? -9.422 -6.148 -9.688 1 98.31 73 LEU A O 1
ATOM 569 N N . ALA A 1 74 ? -8.102 -4.715 -10.883 1 97.19 74 ALA A N 1
ATOM 570 C CA . ALA A 1 74 ? -9.25 -3.873 -11.227 1 97.19 74 ALA A CA 1
ATOM 571 C C . ALA A 1 74 ? 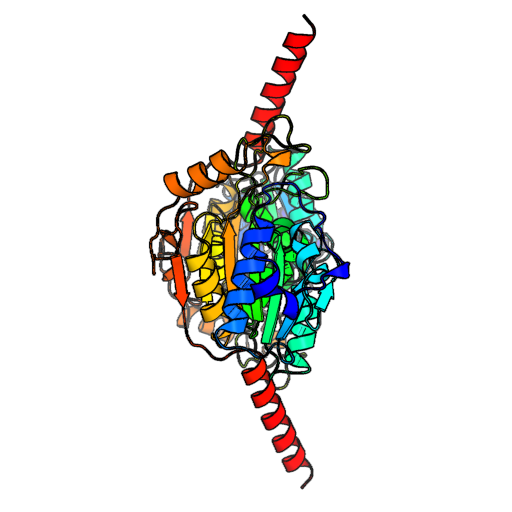-10.242 -4.633 -12.102 1 97.19 74 ALA A C 1
ATOM 573 O O . ALA A 1 74 ? -11.445 -4.621 -11.828 1 97.19 74 ALA A O 1
ATOM 574 N N . PHE A 1 75 ? -9.766 -5.301 -13.125 1 97.94 75 PHE A N 1
ATOM 575 C CA . PHE A 1 75 ? -10.609 -6.098 -14.008 1 97.94 75 PHE A CA 1
ATOM 576 C C . PHE A 1 75 ? -11.273 -7.234 -13.242 1 97.94 75 PHE A C 1
ATOM 578 O O . PHE A 1 75 ? -12.477 -7.473 -13.383 1 97.94 75 PHE A O 1
ATOM 585 N N . ALA A 1 76 ? -10.492 -7.938 -12.453 1 98.5 76 ALA A N 1
ATOM 586 C CA . ALA A 1 76 ? -11 -9.055 -11.664 1 98.5 76 ALA A CA 1
ATOM 587 C C . ALA A 1 76 ? -12.125 -8.609 -10.734 1 98.5 76 ALA A C 1
ATOM 589 O O . ALA A 1 76 ? -13.102 -9.328 -10.539 1 98.5 76 ALA A O 1
ATOM 590 N N . THR A 1 77 ? -11.945 -7.465 -10.117 1 97.25 77 THR A N 1
ATOM 591 C CA . THR A 1 77 ? -12.961 -6.898 -9.234 1 97.25 77 THR A CA 1
ATOM 592 C C . THR A 1 77 ? -14.281 -6.727 -9.977 1 97.25 77 THR A C 1
ATOM 594 O O . THR A 1 77 ? -15.344 -7.078 -9.453 1 97.25 77 THR A O 1
ATOM 597 N N . GLY A 1 78 ? -14.188 -6.152 -11.203 1 96.62 78 GLY A N 1
ATOM 598 C CA . GLY A 1 78 ? -15.383 -6.004 -12.016 1 96.62 78 GLY A CA 1
ATOM 599 C C . GLY A 1 78 ? -16.062 -7.32 -12.32 1 96.62 78 GLY A C 1
ATOM 600 O O . GLY A 1 78 ? -17.297 -7.43 -12.234 1 96.62 78 GLY A O 1
ATOM 601 N N . ILE A 1 79 ? -15.281 -8.328 -12.641 1 97.75 79 ILE A N 1
ATOM 602 C CA . ILE A 1 79 ? -15.805 -9.656 -12.969 1 97.75 79 ILE A CA 1
ATOM 603 C C . ILE A 1 79 ? -16.516 -10.234 -11.75 1 97.75 79 ILE A C 1
ATOM 605 O O . ILE A 1 79 ? -17.656 -10.703 -11.859 1 97.75 79 ILE A O 1
ATOM 609 N N . LYS A 1 80 ? -15.883 -10.164 -10.586 1 97.75 80 LYS A N 1
ATOM 610 C CA . LYS A 1 80 ? -16.438 -10.742 -9.367 1 97.75 80 LYS A CA 1
ATOM 611 C C . LYS A 1 80 ? -17.719 -10.031 -8.953 1 97.75 80 LYS A C 1
ATOM 613 O O . LYS A 1 80 ? -18.672 -10.664 -8.484 1 97.75 80 LYS A O 1
ATOM 618 N N . LEU A 1 81 ? -17.766 -8.742 -9.086 1 94.94 81 LEU A N 1
ATOM 619 C CA . LEU A 1 81 ? -18.953 -7.973 -8.703 1 94.94 81 LEU A CA 1
ATOM 620 C C . LEU A 1 81 ? -20.109 -8.281 -9.641 1 94.94 81 LEU A C 1
ATOM 622 O O . LEU A 1 81 ? -21.266 -8.312 -9.203 1 94.94 81 LEU A O 1
ATOM 626 N N . ALA A 1 82 ? -19.797 -8.461 -10.898 1 95.5 82 ALA A N 1
ATOM 627 C CA . ALA A 1 82 ? -20.828 -8.742 -11.891 1 95.5 82 ALA A CA 1
ATOM 628 C C . ALA A 1 82 ? -21.391 -10.148 -11.703 1 95.5 82 ALA A C 1
ATOM 630 O O . ALA A 1 82 ? -22.594 -10.375 -11.906 1 95.5 82 ALA A O 1
ATOM 631 N N . LYS A 1 83 ? -20.531 -11.078 -11.336 1 96.94 83 LYS A N 1
ATOM 632 C CA . LYS A 1 83 ? -20.922 -12.469 -11.117 1 96.94 83 LYS A CA 1
ATOM 633 C C . LYS A 1 83 ? -20.266 -13.031 -9.859 1 96.94 83 LYS A C 1
ATOM 635 O O . LYS A 1 83 ? -19.297 -13.789 -9.938 1 96.94 83 LYS A O 1
ATOM 640 N N . PRO A 1 84 ? -20.859 -12.812 -8.695 1 95.69 84 PRO A N 1
ATOM 641 C CA . PRO A 1 84 ? -20.25 -13.148 -7.406 1 95.69 84 PRO A CA 1
ATOM 642 C C . PRO A 1 84 ? -20.062 -14.648 -7.215 1 95.69 84 PRO A C 1
ATOM 644 O O . PRO A 1 84 ? -19.281 -15.07 -6.355 1 95.69 84 PRO A O 1
ATOM 647 N N . GLU A 1 85 ? -20.719 -15.469 -7.988 1 95.56 85 GLU A N 1
ATOM 648 C CA . GLU A 1 85 ? -20.656 -16.922 -7.812 1 95.56 85 GLU A CA 1
ATOM 649 C C . GLU A 1 85 ? -19.391 -17.5 -8.453 1 95.56 85 GLU A C 1
ATOM 651 O O . GLU A 1 85 ? -19.031 -18.641 -8.195 1 95.56 85 GLU A O 1
ATOM 656 N N . LEU A 1 86 ? -18.734 -16.734 -9.281 1 97.69 86 LEU A N 1
ATOM 657 C CA . LEU A 1 86 ? -17.562 -17.219 -9.992 1 97.69 86 LEU A CA 1
ATOM 658 C C . LEU A 1 86 ? -16.344 -17.25 -9.07 1 97.69 86 LEU A C 1
ATOM 660 O O . LEU A 1 86 ? -16.203 -16.391 -8.203 1 97.69 86 LEU A O 1
ATOM 664 N N . ASN A 1 87 ? -15.523 -18.281 -9.227 1 98.19 87 ASN A N 1
ATOM 665 C CA . ASN A 1 87 ? -14.172 -18.266 -8.672 1 98.19 87 ASN A CA 1
ATOM 666 C C . ASN A 1 87 ? -13.227 -17.438 -9.547 1 98.19 87 ASN A C 1
ATOM 668 O O . ASN A 1 87 ? -13.031 -17.766 -10.727 1 98.19 87 ASN A O 1
ATOM 672 N N . VAL A 1 88 ? -12.711 -16.359 -9.047 1 98.69 88 VAL A N 1
ATOM 673 C CA . VAL A 1 88 ? -11.836 -15.492 -9.836 1 98.69 88 VAL A CA 1
ATOM 674 C C . VAL A 1 88 ? -10.414 -15.539 -9.273 1 98.69 88 VAL A C 1
ATOM 676 O O . VAL A 1 88 ? -10.195 -15.203 -8.109 1 98.69 88 VAL A O 1
ATOM 679 N N . VAL A 1 89 ? -9.5 -16.016 -10.055 1 98.88 89 VAL A N 1
ATOM 680 C CA . VAL A 1 89 ? -8.094 -16.125 -9.695 1 98.88 89 VAL A CA 1
ATOM 681 C C . VAL A 1 89 ? -7.266 -15.156 -10.547 1 98.88 89 VAL A C 1
ATOM 683 O O . VAL A 1 89 ? -7.434 -15.109 -11.766 1 98.88 89 VAL A O 1
ATOM 686 N N . VAL A 1 90 ? -6.422 -14.398 -9.93 1 98.88 90 VAL A N 1
ATOM 687 C CA . VAL A 1 90 ? -5.633 -13.367 -10.602 1 98.88 90 VAL A CA 1
ATOM 688 C C . VAL A 1 90 ? -4.148 -13.719 -10.508 1 98.88 90 VAL A C 1
ATOM 690 O O . VAL A 1 90 ? -3.609 -13.883 -9.414 1 98.88 90 VAL A O 1
ATOM 693 N N . PHE A 1 91 ? -3.475 -13.852 -11.648 1 98.69 91 PHE A N 1
ATOM 694 C CA . PHE A 1 91 ? -2.037 -14.094 -11.695 1 98.69 91 PHE A CA 1
ATOM 695 C C . PHE A 1 91 ? -1.284 -12.82 -12.047 1 98.69 91 PHE A C 1
ATOM 697 O O . PHE A 1 91 ? -1.589 -12.164 -13.047 1 98.69 91 PHE A O 1
ATOM 704 N N . MET A 1 92 ? -0.355 -12.477 -11.234 1 98.38 92 MET A N 1
ATOM 705 C CA . MET A 1 92 ? 0.455 -11.273 -11.422 1 98.38 92 MET A CA 1
ATOM 706 C C . MET A 1 92 ? 1.912 -11.539 -11.055 1 98.38 92 MET A C 1
ATOM 708 O O . MET A 1 92 ? 2.199 -12.375 -10.195 1 98.38 92 MET A O 1
ATOM 712 N N . GLY A 1 93 ? 2.824 -10.883 -11.758 1 97.75 93 GLY A N 1
ATOM 713 C CA . GLY A 1 93 ? 4.176 -10.773 -11.242 1 97.75 93 GLY A CA 1
ATOM 714 C C . GLY A 1 93 ? 4.301 -9.766 -10.117 1 97.75 93 GLY A C 1
ATOM 715 O O . GLY A 1 93 ? 3.375 -8.992 -9.859 1 97.75 93 GLY A O 1
ATOM 716 N N . ASP A 1 94 ? 5.48 -9.789 -9.469 1 96.81 94 ASP A N 1
ATOM 717 C CA . ASP A 1 94 ? 5.691 -8.828 -8.391 1 96.81 94 ASP A CA 1
ATOM 718 C C . ASP A 1 94 ? 5.594 -7.395 -8.906 1 96.81 94 ASP A C 1
ATOM 720 O O . ASP A 1 94 ? 4.992 -6.535 -8.258 1 96.81 94 ASP A O 1
ATOM 724 N N . GLY A 1 95 ? 6.191 -7.113 -10.094 1 95.62 95 GLY A N 1
ATOM 725 C CA . GLY A 1 95 ? 6.078 -5.785 -10.672 1 95.62 95 GLY A CA 1
ATOM 726 C C . GLY A 1 95 ? 4.645 -5.391 -10.992 1 95.62 95 GLY A C 1
ATOM 727 O O . GLY A 1 95 ? 4.238 -4.254 -10.734 1 95.62 95 GLY A O 1
ATOM 728 N N . ASP A 1 96 ? 3.91 -6.305 -11.523 1 96.69 96 ASP A N 1
ATOM 729 C CA . ASP A 1 96 ? 2.516 -6.055 -11.883 1 96.69 96 ASP A CA 1
ATOM 730 C C . ASP A 1 96 ? 1.664 -5.824 -10.633 1 96.69 96 ASP A C 1
ATOM 732 O O . ASP A 1 96 ? 0.774 -4.973 -10.633 1 96.69 96 ASP A O 1
ATOM 736 N N . ALA A 1 97 ? 1.946 -6.547 -9.602 1 97.94 97 ALA A N 1
ATOM 737 C CA . ALA A 1 97 ? 1.103 -6.559 -8.406 1 97.94 97 ALA A CA 1
ATOM 738 C C . ALA A 1 97 ? 1.42 -5.375 -7.5 1 97.94 97 ALA A C 1
ATOM 740 O O . ALA A 1 97 ? 0.512 -4.723 -6.984 1 97.94 97 ALA A O 1
ATOM 741 N N . VAL A 1 98 ? 2.766 -5.059 -7.27 1 97.38 98 VAL A N 1
ATOM 742 C CA . VAL A 1 98 ? 3.045 -4.156 -6.156 1 97.38 98 VAL A CA 1
ATOM 743 C C . VAL A 1 98 ? 3.877 -2.977 -6.648 1 97.38 98 VAL A C 1
ATOM 745 O O . VAL A 1 98 ? 4.27 -2.113 -5.859 1 97.38 98 VAL A O 1
ATOM 748 N N . ALA A 1 99 ? 4.203 -2.889 -7.945 1 96.06 99 ALA A N 1
ATOM 749 C CA . ALA A 1 99 ? 4.738 -1.66 -8.523 1 96.06 99 ALA A CA 1
ATOM 750 C C . ALA A 1 99 ? 3.646 -0.869 -9.234 1 96.06 99 ALA A C 1
ATOM 752 O O . ALA A 1 99 ? 2.928 -0.084 -8.609 1 96.06 99 ALA A O 1
ATOM 753 N N . ILE A 1 100 ? 3.469 -1.19 -10.492 1 93.44 100 ILE A N 1
ATOM 754 C CA . ILE A 1 100 ? 2.51 -0.433 -11.289 1 93.44 100 ILE A CA 1
ATOM 755 C C . ILE A 1 100 ? 1.094 -0.695 -10.781 1 93.44 100 ILE A C 1
ATOM 757 O O . ILE A 1 100 ? 0.228 0.179 -10.859 1 93.44 100 ILE A O 1
ATOM 761 N N . GLY A 1 101 ? 0.829 -1.806 -10.227 1 95.75 101 GLY A N 1
ATOM 762 C CA . GLY A 1 101 ? -0.487 -2.17 -9.727 1 95.75 101 GLY A CA 1
ATOM 763 C C . GLY A 1 101 ? -0.62 -2.002 -8.227 1 95.75 101 GLY A C 1
ATOM 764 O O . GLY A 1 101 ? -1.616 -2.426 -7.633 1 95.75 101 GLY A O 1
ATOM 765 N N . GLY A 1 102 ? 0.351 -1.396 -7.602 1 97.25 102 GLY A N 1
ATOM 766 C CA . GLY A 1 102 ? 0.436 -1.353 -6.148 1 97.25 102 GLY A CA 1
ATOM 767 C C . GLY A 1 102 ? -0.791 -0.744 -5.496 1 97.25 102 GLY A C 1
ATOM 768 O O . GLY A 1 102 ? -1.226 -1.196 -4.438 1 97.25 102 GLY A O 1
ATOM 769 N N . ASN A 1 103 ? -1.303 0.28 -6.133 1 97.44 103 ASN A N 1
ATOM 770 C CA . ASN A 1 103 ? -2.479 0.932 -5.566 1 97.44 103 ASN A CA 1
ATOM 771 C C . ASN A 1 103 ? -3.693 0.009 -5.586 1 97.44 103 ASN A C 1
ATOM 773 O O . ASN A 1 103 ? -4.426 -0.082 -4.598 1 97.44 103 ASN A O 1
ATOM 777 N N . HIS A 1 104 ? -3.949 -0.65 -6.695 1 97.81 104 HIS A N 1
ATOM 778 C CA . HIS A 1 104 ? -5.051 -1.599 -6.789 1 97.81 104 HIS A CA 1
ATOM 779 C C . HIS A 1 104 ? -4.867 -2.756 -5.812 1 97.81 104 HIS A C 1
ATOM 781 O O . HIS A 1 104 ? -5.84 -3.271 -5.262 1 97.81 104 HIS A O 1
ATOM 787 N N . PHE A 1 105 ? -3.615 -3.137 -5.648 1 98.69 105 PHE A N 1
ATOM 788 C CA . PHE A 1 105 ? -3.295 -4.234 -4.742 1 98.69 105 PHE A CA 1
ATOM 789 C C . PHE A 1 105 ? -3.719 -3.902 -3.316 1 98.69 105 PHE A C 1
ATOM 791 O O . PHE A 1 105 ? -4.465 -4.656 -2.693 1 98.69 105 PHE A O 1
ATOM 798 N N . ILE A 1 106 ? -3.289 -2.725 -2.775 1 98.44 106 ILE A N 1
ATOM 799 C CA . ILE A 1 106 ? -3.592 -2.41 -1.384 1 98.44 106 ILE A CA 1
ATOM 800 C C . ILE A 1 106 ? -5.09 -2.158 -1.224 1 98.44 106 ILE A C 1
ATOM 802 O O . ILE A 1 106 ? -5.672 -2.48 -0.186 1 98.44 106 ILE A O 1
ATOM 806 N N . HIS A 1 107 ? -5.762 -1.683 -2.199 1 98.19 107 HIS A N 1
ATOM 807 C CA . HIS A 1 107 ? -7.195 -1.43 -2.09 1 98.19 107 HIS A CA 1
ATOM 808 C C . HIS A 1 107 ? -7.992 -2.727 -2.191 1 98.19 107 HIS A C 1
ATOM 810 O O . HIS A 1 107 ? -9.039 -2.863 -1.562 1 98.19 107 HIS A O 1
ATOM 816 N N . ALA A 1 108 ? -7.496 -3.646 -3.033 1 98.12 108 ALA A N 1
ATOM 817 C CA . ALA A 1 108 ? -8.133 -4.957 -3.043 1 98.12 108 ALA A CA 1
ATOM 818 C C . ALA A 1 108 ? -8.047 -5.625 -1.672 1 98.12 108 ALA A C 1
ATOM 820 O O . ALA A 1 108 ? -9.016 -6.219 -1.2 1 98.12 108 ALA A O 1
ATOM 821 N N . CYS A 1 109 ? -6.898 -5.492 -1.065 1 98.38 109 CYS A N 1
ATOM 822 C CA . CYS A 1 109 ? -6.723 -5.996 0.291 1 98.38 109 CYS A CA 1
ATOM 823 C C . CYS A 1 109 ? -7.723 -5.352 1.247 1 98.38 109 CYS A C 1
ATOM 825 O O . CYS A 1 109 ? -8.43 -6.051 1.978 1 98.38 109 CYS A O 1
ATOM 827 N N . ARG A 1 110 ? -7.812 -4.07 1.172 1 97.06 110 ARG A N 1
ATOM 828 C CA . ARG A 1 110 ? -8.664 -3.295 2.064 1 97.06 110 ARG A CA 1
ATOM 829 C C . ARG A 1 110 ? -10.133 -3.688 1.896 1 97.06 110 ARG A C 1
ATOM 831 O O . ARG A 1 110 ? -10.844 -3.887 2.881 1 97.06 110 ARG A O 1
ATOM 838 N N . ARG A 1 111 ? -10.555 -3.756 0.652 1 96.25 111 ARG A N 1
ATOM 839 C CA . ARG A 1 111 ? -11.961 -4.043 0.353 1 96.25 111 ARG A CA 1
ATOM 840 C C . ARG A 1 111 ? -12.32 -5.469 0.747 1 96.25 111 ARG A C 1
ATOM 842 O O . ARG A 1 111 ? -13.477 -5.758 1.054 1 96.25 111 ARG A O 1
ATOM 849 N N . ASN A 1 112 ? -11.305 -6.332 0.68 1 97.5 112 ASN A N 1
ATOM 850 C CA . ASN A 1 112 ? -11.484 -7.75 0.975 1 97.5 112 ASN A CA 1
ATOM 851 C C . ASN A 1 112 ? -12.461 -8.406 0 1 97.5 112 ASN A C 1
ATOM 853 O O . ASN A 1 112 ? -13.344 -9.156 0.412 1 97.5 112 ASN A O 1
ATOM 857 N N . ILE A 1 113 ? -12.336 -8.008 -1.225 1 96.56 113 ILE A N 1
ATOM 858 C CA . ILE A 1 113 ? -13.18 -8.609 -2.25 1 96.56 113 ILE A CA 1
ATOM 859 C C . ILE A 1 113 ? -12.758 -10.062 -2.475 1 96.56 113 ILE A C 1
ATOM 861 O O . ILE A 1 113 ? -11.57 -10.383 -2.482 1 96.56 113 ILE A O 1
ATOM 865 N N . ASP A 1 114 ? -13.688 -10.953 -2.73 1 97.44 114 ASP A N 1
ATOM 866 C CA . ASP A 1 114 ? -13.477 -12.398 -2.801 1 97.44 114 ASP A CA 1
ATOM 867 C C . ASP A 1 114 ? -12.727 -12.781 -4.078 1 97.44 114 ASP A C 1
ATOM 869 O O . ASP A 1 114 ? -13.32 -13.328 -5.008 1 97.44 114 ASP A O 1
ATOM 873 N N . LEU A 1 115 ? -11.5 -12.531 -4.148 1 98.5 115 LEU A N 1
ATOM 874 C CA . LEU A 1 115 ? -10.562 -12.859 -5.215 1 98.5 115 LEU A CA 1
ATOM 875 C C . LEU A 1 115 ? -9.359 -13.617 -4.664 1 98.5 115 LEU A C 1
ATOM 877 O O . LEU A 1 115 ? -9 -13.461 -3.492 1 98.5 115 LEU A O 1
ATOM 881 N N . THR A 1 116 ? -8.797 -14.438 -5.449 1 98.88 116 THR A N 1
ATOM 882 C CA . THR A 1 116 ? -7.52 -15.078 -5.133 1 98.88 116 THR A CA 1
ATOM 883 C C . THR A 1 116 ? -6.398 -14.508 -5.996 1 98.88 116 THR A C 1
ATOM 885 O O . THR A 1 116 ? -6.359 -14.742 -7.203 1 98.88 116 THR A O 1
ATOM 888 N N . ALA A 1 117 ? -5.566 -13.766 -5.398 1 98.88 117 ALA A N 1
ATOM 889 C CA . ALA A 1 117 ? -4.414 -13.203 -6.094 1 98.88 117 ALA A CA 1
ATOM 890 C C . ALA A 1 117 ? -3.184 -14.086 -5.918 1 98.88 117 ALA A C 1
ATOM 892 O O . ALA A 1 117 ? -2.732 -14.32 -4.793 1 98.88 117 ALA A O 1
ATOM 893 N N . VAL A 1 118 ? -2.668 -14.578 -6.965 1 98.88 118 VAL A N 1
ATOM 894 C CA . VAL A 1 118 ? -1.41 -15.32 -6.973 1 98.88 118 VAL A CA 1
ATOM 895 C C . VAL A 1 118 ? -0.293 -14.43 -7.52 1 98.88 118 VAL A C 1
ATOM 897 O O . VAL A 1 118 ? -0.293 -14.086 -8.703 1 98.88 118 VAL A O 1
ATOM 900 N N . VAL A 1 119 ? 0.625 -14.07 -6.648 1 98.81 119 VAL A N 1
ATOM 901 C CA . VAL A 1 119 ? 1.75 -13.219 -7.035 1 98.81 119 VAL A CA 1
ATOM 902 C C . VAL A 1 119 ? 2.992 -14.078 -7.258 1 98.81 119 VAL A C 1
ATOM 904 O O . VAL A 1 119 ? 3.588 -14.578 -6.301 1 98.81 119 VAL A O 1
ATOM 907 N N . ILE A 1 120 ? 3.344 -14.266 -8.492 1 98.69 120 ILE A N 1
ATOM 908 C CA . ILE A 1 120 ? 4.555 -14.992 -8.844 1 98.69 120 ILE A CA 1
ATOM 909 C C . ILE A 1 120 ? 5.762 -14.07 -8.758 1 98.69 120 ILE A C 1
ATOM 911 O O . ILE A 1 120 ? 5.992 -13.25 -9.656 1 98.69 120 ILE A O 1
ATOM 915 N N . ASN A 1 121 ? 6.551 -14.211 -7.727 1 98.38 121 ASN A N 1
ATOM 916 C CA . ASN A 1 121 ? 7.594 -13.25 -7.379 1 98.38 121 ASN A CA 1
ATOM 917 C C . ASN A 1 121 ? 8.977 -13.75 -7.789 1 98.38 121 ASN A C 1
ATOM 919 O O . ASN A 1 121 ? 9.633 -14.461 -7.027 1 98.38 121 ASN A O 1
ATOM 923 N N . ASN A 1 122 ? 9.391 -13.328 -8.938 1 96.56 122 ASN A N 1
ATOM 924 C CA . ASN A 1 122 ? 10.75 -13.648 -9.375 1 96.56 122 ASN A CA 1
ATOM 925 C C . ASN A 1 122 ? 11.711 -12.492 -9.109 1 96.56 122 ASN A C 1
ATOM 927 O O . ASN A 1 122 ? 12.852 -12.516 -9.578 1 96.56 122 ASN A O 1
ATOM 931 N N . SER A 1 123 ? 11.281 -11.422 -8.477 1 95.94 123 SER A N 1
ATOM 932 C CA . SER A 1 123 ? 12.047 -10.289 -7.965 1 95.94 123 SER A CA 1
ATOM 933 C C . SER A 1 123 ? 12.617 -9.445 -9.102 1 95.94 123 SER A C 1
ATOM 935 O O . SER A 1 123 ? 13.609 -8.742 -8.922 1 95.94 123 SER A O 1
ATOM 937 N N . LEU A 1 124 ? 12.156 -9.578 -10.305 1 94.44 124 LEU A N 1
ATOM 938 C CA . LEU A 1 124 ? 12.555 -8.719 -11.422 1 94.44 124 LEU A CA 1
ATOM 939 C C . LEU A 1 124 ? 11.5 -8.742 -12.523 1 94.44 124 LEU A C 1
ATOM 941 O O . LEU A 1 124 ? 10.562 -9.547 -12.484 1 94.44 124 LEU A O 1
ATOM 945 N N . TYR A 1 125 ? 11.586 -7.809 -13.469 1 93.44 125 TYR A N 1
ATOM 946 C CA . TYR A 1 125 ? 10.781 -7.852 -14.688 1 93.44 125 TYR A CA 1
ATOM 947 C C . TYR A 1 125 ? 11.445 -8.719 -15.75 1 93.44 125 TYR A C 1
ATOM 949 O O . TYR A 1 125 ? 12.312 -8.25 -16.484 1 93.44 125 TYR A O 1
ATOM 957 N N . GLY A 1 126 ? 10.969 -9.883 -15.859 1 91.06 126 GLY A N 1
ATOM 958 C CA . GLY A 1 126 ? 11.586 -10.828 -16.781 1 91.06 126 GLY A CA 1
ATOM 959 C C . GLY A 1 126 ? 11.359 -10.469 -18.234 1 91.06 126 GLY A C 1
ATOM 960 O O . GLY A 1 126 ? 12.312 -10.391 -19.016 1 91.06 126 GLY A O 1
ATOM 961 N N . MET A 1 127 ? 10.172 -10.117 -18.609 1 87.94 127 MET A N 1
ATOM 962 C CA . MET A 1 127 ? 9.766 -9.898 -20 1 87.94 127 MET A CA 1
ATOM 963 C C . MET A 1 127 ? 10.461 -8.672 -20.578 1 87.94 127 MET A C 1
ATOM 965 O O . MET A 1 127 ? 10.695 -8.602 -21.781 1 87.94 127 MET A O 1
ATOM 969 N N . THR A 1 128 ? 10.82 -7.711 -19.719 1 86.75 128 THR A N 1
ATOM 970 C CA . THR A 1 128 ? 11.453 -6.488 -20.203 1 86.75 128 THR A CA 1
ATOM 971 C C . THR A 1 128 ? 12.969 -6.586 -20.109 1 86.75 128 THR A C 1
ATOM 973 O O . THR A 1 128 ? 13.664 -5.57 -20.125 1 86.75 128 THR A O 1
ATOM 976 N N . GLY A 1 129 ? 13.484 -7.762 -19.891 1 88.94 129 GLY A N 1
ATOM 977 C CA . GLY A 1 129 ? 14.922 -7.969 -19.953 1 88.94 129 GLY A CA 1
ATOM 978 C C . GLY A 1 129 ? 15.578 -7.977 -18.578 1 88.94 129 GLY A C 1
ATOM 979 O O . GLY A 1 129 ? 16.766 -7.699 -18.453 1 88.94 129 GLY A O 1
ATOM 980 N N . GLY A 1 130 ? 14.805 -8.18 -17.578 1 93.19 130 GLY A N 1
ATOM 981 C CA . GLY A 1 130 ? 15.375 -8.273 -16.25 1 93.19 130 GLY A CA 1
ATOM 982 C C . GLY A 1 130 ? 15.5 -6.922 -15.555 1 93.19 130 GLY A C 1
ATOM 983 O O . GLY A 1 130 ? 16.531 -6.633 -14.938 1 93.19 130 GLY A O 1
ATOM 984 N N . GLN A 1 131 ? 14.516 -6.07 -15.633 1 92.19 131 GLN A N 1
ATOM 985 C CA . GLN A 1 131 ? 14.484 -4.766 -14.984 1 92.19 131 GLN A CA 1
ATOM 986 C C . GLN A 1 131 ? 14.25 -4.902 -13.484 1 92.19 131 GLN A C 1
ATOM 988 O O . GLN A 1 131 ? 13.68 -5.898 -13.023 1 92.19 131 GLN A O 1
ATOM 993 N N . LEU A 1 132 ? 14.719 -3.924 -12.773 1 93.5 132 LEU A N 1
ATOM 994 C CA . LEU A 1 132 ? 14.5 -3.842 -11.336 1 93.5 132 LEU A CA 1
ATOM 995 C C . LEU A 1 132 ? 13.008 -3.82 -11.008 1 93.5 132 LEU A C 1
ATOM 997 O O . LEU A 1 132 ? 12.234 -3.146 -11.688 1 93.5 132 LEU A O 1
ATOM 1001 N N . ALA A 1 133 ? 12.633 -4.617 -10.023 1 94.31 133 ALA A N 1
ATOM 1002 C CA . ALA A 1 133 ? 11.266 -4.676 -9.508 1 94.31 133 ALA A CA 1
ATOM 1003 C C . ALA A 1 133 ? 11.211 -4.281 -8.039 1 94.31 133 ALA A C 1
ATOM 1005 O O . ALA A 1 133 ? 12.258 -4.145 -7.391 1 94.31 133 ALA A O 1
ATOM 1006 N N . PRO A 1 134 ? 10.023 -4.09 -7.438 1 95.31 134 PRO A N 1
ATOM 1007 C CA . PRO A 1 134 ? 9.891 -3.639 -6.051 1 95.31 134 PRO A CA 1
ATOM 1008 C C . PRO A 1 134 ? 10.336 -4.695 -5.039 1 95.31 134 PRO A C 1
ATOM 1010 O O . PRO A 1 134 ? 10.445 -4.406 -3.846 1 95.31 134 PRO A O 1
ATOM 1013 N N . THR A 1 135 ? 10.578 -5.914 -5.512 1 96.62 135 THR A N 1
ATOM 1014 C CA . THR A 1 135 ? 11.008 -6.969 -4.602 1 96.62 135 THR A CA 1
ATOM 1015 C C . THR A 1 135 ? 12.453 -7.375 -4.895 1 96.62 135 THR A C 1
ATOM 1017 O O . THR A 1 135 ? 12.977 -8.305 -4.277 1 96.62 135 THR A O 1
ATOM 1020 N N . THR A 1 136 ? 13.078 -6.691 -5.844 1 96.25 136 THR A N 1
ATOM 1021 C CA . THR A 1 136 ? 14.484 -6.957 -6.125 1 96.25 136 THR A CA 1
ATOM 1022 C C . THR A 1 136 ? 15.336 -6.73 -4.879 1 96.25 136 THR A C 1
ATOM 1024 O O . THR A 1 136 ? 15.234 -5.684 -4.238 1 96.25 136 THR A O 1
ATOM 1027 N N . PRO A 1 137 ? 16.125 -7.727 -4.504 1 94.75 137 PRO A N 1
ATOM 1028 C CA . PRO A 1 137 ? 16.922 -7.566 -3.295 1 94.75 137 PRO A CA 1
ATOM 1029 C C . PRO A 1 137 ? 17.891 -6.387 -3.385 1 94.75 137 PRO A C 1
ATOM 1031 O O . PRO A 1 137 ? 18.391 -6.07 -4.473 1 94.75 137 PRO A O 1
ATOM 1034 N N . GLU A 1 138 ? 18.156 -5.805 -2.238 1 93.5 138 GLU A N 1
ATOM 1035 C CA . GLU A 1 138 ? 19.156 -4.75 -2.176 1 93.5 138 GLU A CA 1
ATOM 1036 C C . GLU A 1 138 ? 20.516 -5.254 -2.646 1 93.5 138 GLU A C 1
ATOM 1038 O O . GLU A 1 138 ? 20.922 -6.375 -2.318 1 93.5 138 GLU A O 1
ATOM 1043 N N . GLY A 1 139 ? 21.156 -4.449 -3.445 1 92.44 139 GLY A N 1
ATOM 1044 C CA . GLY A 1 139 ? 22.484 -4.793 -3.924 1 92.44 139 GLY A CA 1
ATOM 1045 C C . GLY A 1 139 ? 22.469 -5.605 -5.203 1 92.44 139 GLY A C 1
ATOM 1046 O O . GLY A 1 139 ? 23.5 -5.727 -5.883 1 92.44 139 GLY A O 1
ATOM 1047 N N . ALA A 1 140 ? 21.328 -6.16 -5.57 1 93.38 140 ALA A N 1
ATOM 1048 C CA . ALA A 1 140 ? 21.234 -6.996 -6.766 1 93.38 140 ALA A CA 1
ATOM 1049 C C . ALA A 1 140 ? 21.5 -6.184 -8.031 1 93.38 140 ALA A C 1
ATOM 1051 O O . ALA A 1 140 ? 21.047 -5.039 -8.141 1 93.38 140 ALA A O 1
ATOM 1052 N N . LYS A 1 141 ? 22.234 -6.75 -8.852 1 92.38 141 LYS A N 1
ATOM 1053 C CA . LYS A 1 141 ? 22.484 -6.148 -10.156 1 92.38 141 LYS A CA 1
ATOM 1054 C C . LYS A 1 141 ? 21.484 -6.648 -11.195 1 92.38 141 LYS A C 1
ATOM 1056 O O . LYS A 1 141 ? 21.25 -7.852 -11.305 1 92.38 141 LYS A O 1
ATOM 1061 N N . THR A 1 142 ? 20.828 -5.754 -11.836 1 93.25 142 THR A N 1
ATOM 1062 C CA . THR A 1 142 ? 19.875 -6.039 -12.906 1 93.25 142 THR A CA 1
ATOM 1063 C C . THR A 1 142 ? 20.172 -5.176 -14.133 1 93.25 142 THR A C 1
ATOM 1065 O O . THR A 1 142 ? 21.141 -4.418 -14.148 1 93.25 142 THR A O 1
ATOM 1068 N N . LYS A 1 143 ? 19.375 -5.309 -15.156 1 89.94 143 LYS A N 1
ATOM 1069 C CA . LYS A 1 143 ? 19.547 -4.516 -16.375 1 89.94 143 LYS A CA 1
ATOM 1070 C C . LYS A 1 143 ? 19.438 -3.023 -16.078 1 89.94 143 LYS A C 1
ATOM 1072 O O . LYS A 1 143 ? 20.125 -2.207 -16.688 1 89.94 143 LYS A O 1
ATOM 1077 N N . THR A 1 144 ? 18.531 -2.629 -15.141 1 90.38 144 THR A N 1
ATOM 1078 C CA . THR A 1 144 ? 18.312 -1.216 -14.852 1 90.38 144 THR A CA 1
ATOM 1079 C C . THR A 1 144 ? 19 -0.82 -13.547 1 90.38 144 THR A C 1
ATOM 1081 O O . THR A 1 144 ? 18.828 0.307 -13.07 1 90.38 144 THR A O 1
ATOM 1084 N N . SER A 1 145 ? 19.641 -1.674 -12.922 1 91.69 145 SER A N 1
ATOM 1085 C CA . SER A 1 145 ? 20.484 -1.401 -11.766 1 91.69 145 SER A CA 1
ATOM 1086 C C . SER A 1 145 ? 21.859 -2.057 -11.914 1 91.69 145 SER A C 1
ATOM 1088 O O . SER A 1 145 ? 22.219 -2.926 -11.117 1 91.69 145 SER A O 1
ATOM 1090 N N . PRO A 1 146 ? 22.578 -1.608 -12.844 1 89.75 146 PRO A N 1
ATOM 1091 C CA . PRO A 1 146 ? 23.859 -2.258 -13.164 1 89.75 146 PRO A CA 1
ATOM 1092 C C . PRO A 1 146 ? 24.875 -2.123 -12.039 1 89.75 146 PRO A C 1
ATOM 1094 O O . PRO A 1 146 ? 25.844 -2.9 -11.977 1 89.75 146 PRO A O 1
ATOM 1097 N N . TYR A 1 147 ? 24.688 -1.185 -11.133 1 91.19 147 TYR A N 1
ATOM 1098 C CA . TYR A 1 147 ? 25.656 -0.981 -10.062 1 91.19 147 TYR A CA 1
ATOM 1099 C C . TYR A 1 147 ? 25.094 -1.441 -8.719 1 91.19 147 TYR A C 1
ATOM 1101 O O . TYR A 1 147 ? 25.641 -1.119 -7.664 1 91.19 147 TYR A O 1
ATOM 1109 N N . GLY A 1 148 ? 23.891 -2.072 -8.781 1 92.19 148 GLY A N 1
ATOM 1110 C CA . GLY A 1 148 ? 23.266 -2.566 -7.566 1 92.19 148 GLY A CA 1
ATOM 1111 C C . GLY A 1 148 ? 22.016 -1.792 -7.184 1 92.19 148 GLY A C 1
ATOM 1112 O O . GLY A 1 148 ? 22 -0.563 -7.273 1 92.19 148 GLY A O 1
ATOM 1113 N N . ASN A 1 149 ? 21.062 -2.512 -6.855 1 93.88 149 ASN A N 1
ATOM 1114 C CA . ASN A 1 149 ? 19.812 -1.911 -6.395 1 93.88 149 ASN A CA 1
ATOM 1115 C C . ASN A 1 149 ? 19.984 -1.255 -5.027 1 93.88 149 ASN A C 1
ATOM 1117 O O . ASN A 1 149 ? 20.375 -1.909 -4.062 1 93.88 149 ASN A O 1
ATOM 1121 N N . VAL A 1 150 ? 19.594 -0.007 -4.824 1 92.62 150 VAL A N 1
ATOM 1122 C CA . VAL A 1 150 ? 19.781 0.707 -3.564 1 92.62 150 VAL A CA 1
ATOM 1123 C C . VAL A 1 150 ? 18.484 0.695 -2.764 1 92.62 150 VAL A C 1
ATOM 1125 O O . VAL A 1 150 ? 18.469 1.049 -1.583 1 92.62 150 VAL A O 1
ATOM 1128 N N . GLU A 1 151 ? 17.422 0.315 -3.389 1 94 151 GLU A N 1
ATOM 1129 C CA . GLU A 1 151 ? 16.109 0.364 -2.742 1 94 151 GLU A CA 1
ATOM 1130 C C . GLU A 1 151 ? 15.844 -0.91 -1.948 1 94 151 GLU A C 1
ATOM 1132 O O . GLU A 1 151 ? 16.266 -1.997 -2.346 1 94 151 GLU A O 1
ATOM 1137 N N . ARG A 1 152 ? 15.141 -0.767 -0.895 1 94.62 152 ARG A N 1
ATOM 1138 C CA . ARG A 1 152 ? 14.695 -1.914 -0.111 1 94.62 152 ARG A CA 1
ATOM 1139 C C . ARG A 1 152 ? 13.516 -2.613 -0.785 1 94.62 152 ARG A C 1
ATOM 1141 O O . ARG A 1 152 ? 12.625 -1.957 -1.331 1 94.62 152 ARG A O 1
ATOM 1148 N N . PRO A 1 153 ? 13.508 -3.916 -0.755 1 96.5 153 PRO A N 1
ATOM 1149 C CA . PRO A 1 153 ? 12.375 -4.641 -1.333 1 96.5 153 PRO A CA 1
ATOM 1150 C C . PRO A 1 153 ? 11.133 -4.609 -0.436 1 96.5 153 PRO A C 1
ATOM 1152 O O . PRO A 1 153 ? 11.258 -4.523 0.789 1 96.5 153 PRO A O 1
ATOM 1155 N N . PHE A 1 154 ? 9.945 -4.656 -1.066 1 97.19 154 PHE A N 1
ATOM 1156 C CA . PHE A 1 154 ? 8.719 -4.902 -0.307 1 97.19 154 PHE A CA 1
ATOM 1157 C C . PHE A 1 154 ? 8.727 -6.305 0.283 1 97.19 154 PHE A C 1
ATOM 1159 O O . PHE A 1 154 ? 9.211 -7.246 -0.345 1 97.19 154 PHE A O 1
ATOM 1166 N N . ASP A 1 155 ? 8.25 -6.422 1.445 1 97.94 155 ASP A N 1
ATOM 1167 C CA . ASP A 1 155 ? 7.684 -7.695 1.886 1 97.94 155 ASP A CA 1
ATOM 1168 C C . ASP A 1 155 ? 6.199 -7.777 1.542 1 97.94 155 ASP A C 1
ATOM 1170 O O . ASP A 1 155 ? 5.363 -7.184 2.227 1 97.94 155 ASP A O 1
ATOM 1174 N N . ILE A 1 156 ? 5.898 -8.508 0.501 1 98.44 156 ILE A N 1
ATOM 1175 C CA . ILE A 1 156 ? 4.555 -8.508 -0.061 1 98.44 156 ILE A CA 1
ATOM 1176 C C . ILE A 1 156 ? 3.561 -9.023 0.979 1 98.44 156 ILE A C 1
ATOM 1178 O O . ILE A 1 156 ? 2.439 -8.523 1.077 1 98.44 156 ILE A O 1
ATOM 1182 N N . ALA A 1 157 ? 3.951 -10.008 1.746 1 98.44 157 ALA A N 1
ATOM 1183 C CA . ALA A 1 157 ? 3.068 -10.57 2.766 1 98.44 157 ALA A CA 1
ATOM 1184 C C . ALA A 1 157 ? 2.721 -9.523 3.824 1 98.44 157 ALA A C 1
ATOM 1186 O O . ALA A 1 157 ? 1.552 -9.352 4.172 1 98.44 157 ALA A O 1
ATOM 1187 N N . LYS A 1 158 ? 3.74 -8.812 4.32 1 98.06 158 LYS A N 1
ATOM 1188 C CA . LYS A 1 158 ? 3.514 -7.773 5.324 1 98.06 158 LYS A CA 1
ATOM 1189 C C . LYS A 1 158 ? 2.613 -6.668 4.777 1 98.06 158 LYS A C 1
ATOM 1191 O O . LYS A 1 158 ? 1.701 -6.207 5.469 1 98.06 158 LYS A O 1
ATOM 1196 N N . LEU A 1 159 ? 2.898 -6.281 3.557 1 98.56 159 LEU A N 1
ATOM 1197 C CA . LEU A 1 159 ? 2.113 -5.23 2.916 1 98.56 159 LEU A CA 1
ATOM 1198 C C . LEU A 1 159 ? 0.653 -5.652 2.781 1 98.56 159 LEU A C 1
ATOM 1200 O O . LEU A 1 159 ? -0.251 -4.879 3.105 1 98.56 159 LEU A O 1
ATOM 1204 N N . ALA A 1 160 ? 0.429 -6.895 2.336 1 98.75 160 ALA A N 1
ATOM 1205 C CA . ALA A 1 160 ? -0.919 -7.41 2.117 1 98.75 160 ALA A CA 1
ATOM 1206 C C . ALA A 1 160 ? -1.706 -7.461 3.424 1 98.75 160 ALA A C 1
ATOM 1208 O O . ALA A 1 160 ? -2.861 -7.035 3.479 1 98.75 160 ALA A O 1
ATOM 1209 N N . ILE A 1 161 ? -1.072 -7.941 4.457 1 98.38 161 ILE A N 1
ATOM 1210 C CA . ILE A 1 161 ? -1.739 -8.086 5.746 1 98.38 161 ILE A CA 1
ATOM 1211 C C . ILE A 1 161 ? -2.102 -6.711 6.297 1 98.38 161 ILE A C 1
ATOM 1213 O O . ILE A 1 161 ? -3.24 -6.48 6.715 1 98.38 161 ILE A O 1
ATOM 1217 N N . ALA A 1 162 ? -1.156 -5.805 6.258 1 97.81 162 ALA A N 1
ATOM 1218 C CA . ALA A 1 162 ? -1.377 -4.465 6.801 1 97.81 162 ALA A CA 1
ATOM 1219 C C . ALA A 1 162 ? -2.438 -3.719 5.996 1 97.81 162 ALA A C 1
ATOM 1221 O O . ALA A 1 162 ? -3.146 -2.865 6.535 1 97.81 162 ALA A O 1
ATOM 1222 N N . ALA A 1 163 ? -2.527 -4.051 4.699 1 98 163 ALA A N 1
ATOM 1223 C CA . ALA A 1 163 ? -3.508 -3.4 3.834 1 98 163 ALA A CA 1
ATOM 1224 C C . ALA A 1 163 ? -4.898 -3.994 4.039 1 98 163 ALA A C 1
ATOM 1226 O O . ALA A 1 163 ? -5.898 -3.412 3.611 1 98 163 ALA A O 1
ATOM 1227 N N . GLY A 1 164 ? -4.992 -5.234 4.629 1 97.12 164 GLY A N 1
ATOM 1228 C CA . GLY A 1 164 ? -6.305 -5.707 5.039 1 97.12 164 GLY A CA 1
ATOM 1229 C C . GLY A 1 164 ? -6.688 -7.031 4.402 1 97.12 164 GLY A C 1
ATOM 1230 O O . GLY A 1 164 ? -7.828 -7.477 4.531 1 97.12 164 GLY A O 1
ATOM 1231 N N . ALA A 1 165 ? -5.734 -7.672 3.715 1 98.25 165 ALA A N 1
ATOM 1232 C CA . ALA A 1 165 ? -6.059 -8.977 3.148 1 98.25 165 ALA A CA 1
ATOM 1233 C C . ALA A 1 165 ? -6.434 -9.977 4.242 1 98.25 165 ALA A C 1
ATOM 1235 O O . ALA A 1 165 ? -5.82 -9.992 5.312 1 98.25 165 ALA A O 1
ATOM 1236 N N . SER A 1 166 ? -7.391 -10.836 3.949 1 98 166 SER A N 1
ATOM 1237 C CA . SER A 1 166 ? -7.91 -11.711 4.992 1 98 166 SER A CA 1
ATOM 1238 C C . SER A 1 166 ? -7.27 -13.094 4.922 1 98 166 SER A C 1
ATOM 1240 O O . SER A 1 166 ? -7.391 -13.891 5.855 1 98 166 SER A O 1
ATOM 1242 N N . TYR A 1 167 ? -6.57 -13.414 3.857 1 98.62 167 TYR A N 1
ATOM 1243 C CA . TYR A 1 167 ? -5.75 -14.609 3.709 1 98.62 167 TYR A CA 1
ATOM 1244 C C . TYR A 1 167 ? -4.43 -14.281 3.025 1 98.62 167 TYR A C 1
ATOM 1246 O O . TYR A 1 167 ? -4.41 -13.68 1.951 1 98.62 167 TYR A O 1
ATOM 1254 N N . VAL A 1 168 ? -3.332 -14.656 3.66 1 98.81 168 VAL A N 1
ATOM 1255 C CA . VAL A 1 168 ? -2.018 -14.367 3.092 1 98.81 168 VAL A CA 1
ATOM 1256 C C . VAL A 1 168 ? -1.092 -15.562 3.303 1 98.81 168 VAL A C 1
ATOM 1258 O O . VAL A 1 168 ? -0.917 -16.031 4.43 1 98.81 168 VAL A O 1
ATOM 1261 N N . ALA A 1 169 ? -0.54 -16.031 2.252 1 98.81 169 ALA A N 1
ATOM 1262 C CA . ALA A 1 169 ? 0.416 -17.141 2.285 1 98.81 169 ALA A CA 1
ATOM 1263 C C . ALA A 1 169 ? 1.605 -16.859 1.37 1 98.81 169 ALA A C 1
ATOM 1265 O O . ALA A 1 169 ? 1.491 -16.109 0.404 1 98.81 169 ALA A O 1
ATOM 1266 N N . ARG A 1 170 ? 2.707 -17.375 1.721 1 98.81 170 ARG A N 1
ATOM 1267 C CA . ARG A 1 170 ? 3.922 -17.328 0.913 1 98.81 170 ARG A CA 1
ATOM 1268 C C . ARG A 1 170 ? 4.578 -18.703 0.829 1 98.81 170 ARG A C 1
ATOM 1270 O O . ARG A 1 170 ? 4.734 -19.391 1.844 1 98.81 170 ARG A O 1
ATOM 1277 N N . PHE A 1 171 ? 4.879 -19.109 -0.32 1 98.81 171 PHE A N 1
ATOM 1278 C CA . PHE A 1 171 ? 5.645 -20.328 -0.53 1 98.81 171 PHE A CA 1
ATOM 1279 C C . PHE A 1 171 ? 6.66 -20.156 -1.65 1 98.81 171 PHE A C 1
ATOM 1281 O O . PHE A 1 171 ? 6.734 -19.078 -2.262 1 98.81 171 PHE A O 1
ATOM 1288 N N . THR A 1 172 ? 7.562 -21.125 -1.866 1 98.69 172 THR A N 1
ATOM 1289 C CA . THR A 1 172 ? 8.555 -21.031 -2.932 1 98.69 172 THR A CA 1
ATOM 1290 C C . THR A 1 172 ? 8.281 -22.094 -4.004 1 98.69 172 THR A C 1
ATOM 1292 O O . THR A 1 172 ? 7.582 -23.078 -3.754 1 98.69 172 THR A O 1
ATOM 1295 N N . ALA A 1 173 ? 8.867 -21.875 -5.109 1 98.19 173 ALA A N 1
ATOM 1296 C CA . ALA A 1 173 ? 8.719 -22.797 -6.234 1 98.19 173 ALA A CA 1
ATOM 1297 C C . ALA A 1 173 ? 9.336 -24.156 -5.914 1 98.19 173 ALA A C 1
ATOM 1299 O O . ALA A 1 173 ? 9.086 -25.141 -6.621 1 98.19 173 ALA A O 1
ATOM 1300 N N . TYR A 1 174 ? 10.078 -24.234 -4.84 1 97.88 174 TYR A N 1
ATOM 1301 C CA . TYR A 1 174 ? 10.688 -25.5 -4.461 1 97.88 174 TYR A CA 1
ATOM 1302 C C . TYR A 1 174 ? 9.641 -26.484 -3.955 1 97.88 174 TYR A C 1
ATOM 1304 O O . TYR A 1 174 ? 9.82 -27.703 -4.051 1 97.88 174 TYR A O 1
ATOM 1312 N N . GLN A 1 175 ? 8.539 -26.016 -3.42 1 96.88 175 GLN A N 1
ATOM 1313 C CA . GLN A 1 175 ? 7.531 -26.875 -2.807 1 96.88 175 GLN A CA 1
ATOM 1314 C C . GLN A 1 175 ? 6.203 -26.781 -3.553 1 96.88 175 GLN A C 1
ATOM 1316 O O . GLN A 1 175 ? 5.23 -26.234 -3.033 1 96.88 175 GLN A O 1
ATOM 1321 N N . PRO A 1 176 ? 6.074 -27.422 -4.691 1 97.31 176 PRO A N 1
ATOM 1322 C CA . PRO A 1 176 ? 4.855 -27.312 -5.496 1 97.31 176 PRO A CA 1
ATOM 1323 C C . PRO A 1 176 ? 3.609 -27.797 -4.75 1 97.31 176 PRO A C 1
ATOM 1325 O O . PRO A 1 176 ? 2.518 -27.25 -4.957 1 97.31 176 PRO A O 1
ATOM 1328 N N . ARG A 1 177 ? 3.748 -28.766 -3.891 1 97.75 177 ARG A N 1
ATOM 1329 C CA . ARG A 1 177 ? 2.605 -29.281 -3.146 1 97.75 177 ARG A CA 1
ATOM 1330 C C . ARG A 1 177 ? 2.057 -28.234 -2.184 1 97.75 177 ARG A C 1
ATOM 1332 O O . ARG A 1 177 ? 0.848 -28.156 -1.961 1 97.75 177 ARG A O 1
ATOM 1339 N N . TRP A 1 178 ? 2.971 -27.484 -1.589 1 98.44 178 TRP A N 1
ATOM 1340 C CA . TRP A 1 178 ? 2.531 -26.422 -0.684 1 98.44 178 TRP A CA 1
ATOM 1341 C C . TRP A 1 178 ? 1.852 -25.297 -1.453 1 98.44 178 TRP A C 1
ATOM 1343 O O . TRP A 1 178 ? 0.887 -2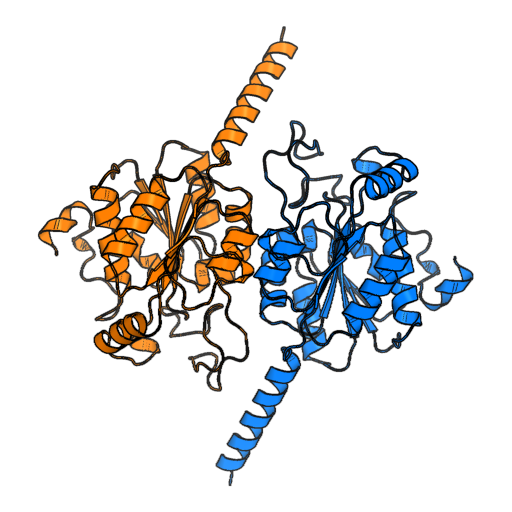4.703 -0.969 1 98.44 178 TRP A O 1
ATOM 1353 N N . ILE A 1 179 ? 2.377 -25.016 -2.65 1 98.69 179 ILE A N 1
ATOM 1354 C CA . ILE A 1 179 ? 1.741 -24.031 -3.506 1 98.69 179 ILE A CA 1
ATOM 1355 C C . ILE A 1 179 ? 0.321 -24.469 -3.848 1 98.69 179 ILE A C 1
ATOM 1357 O O . ILE A 1 179 ? -0.629 -23.703 -3.715 1 98.69 179 ILE A O 1
ATOM 1361 N N . GLU A 1 180 ? 0.237 -25.75 -4.301 1 98.56 180 GLU A N 1
ATOM 1362 C CA . GLU A 1 180 ? -1.057 -26.328 -4.648 1 98.56 180 GLU A CA 1
ATOM 1363 C C . GLU A 1 180 ? -2.045 -26.203 -3.492 1 98.56 180 GLU A C 1
ATOM 1365 O O . GLU A 1 180 ? -3.172 -25.75 -3.68 1 98.56 180 GLU A O 1
ATOM 1370 N N . LYS A 1 181 ? -1.65 -26.578 -2.297 1 98.69 181 LYS A N 1
ATOM 1371 C CA . LYS A 1 181 ? -2.504 -26.516 -1.113 1 98.69 181 LYS A CA 1
ATOM 1372 C C . LYS A 1 181 ? -2.898 -25.078 -0.786 1 98.69 181 LYS A C 1
ATOM 1374 O O . LYS A 1 181 ? -4.051 -24.812 -0.445 1 98.69 181 LYS A O 1
ATOM 1379 N N . ALA A 1 182 ? -1.945 -24.219 -0.849 1 98.69 182 ALA A N 1
ATOM 1380 C CA . ALA A 1 182 ? -2.201 -22.812 -0.534 1 98.69 182 ALA A CA 1
ATOM 1381 C C . ALA A 1 182 ? -3.197 -22.203 -1.517 1 98.69 182 ALA A C 1
ATOM 1383 O O . ALA A 1 182 ? -4.105 -21.469 -1.116 1 98.69 182 ALA A O 1
ATOM 1384 N N . ILE A 1 183 ? -3 -22.453 -2.812 1 98.81 183 ILE A N 1
ATOM 1385 C CA . ILE A 1 183 ? -3.918 -21.938 -3.818 1 98.81 183 ILE A CA 1
ATOM 1386 C C . ILE A 1 183 ? -5.316 -22.5 -3.594 1 98.81 183 ILE A C 1
ATOM 1388 O O . ILE A 1 183 ? -6.309 -21.781 -3.66 1 98.81 183 ILE A O 1
ATOM 1392 N N . PHE A 1 184 ? -5.375 -23.797 -3.309 1 98.81 184 PHE A N 1
ATOM 1393 C CA . PHE A 1 184 ? -6.656 -24.438 -3.039 1 98.81 184 PHE A CA 1
ATOM 1394 C C . PHE A 1 184 ? -7.359 -23.781 -1.858 1 98.81 184 PHE A C 1
ATOM 1396 O O . PHE A 1 184 ? -8.531 -23.422 -1.949 1 98.81 184 PHE A O 1
ATOM 1403 N N . GLU A 1 185 ? -6.652 -23.609 -0.771 1 98.62 185 GLU A N 1
ATOM 1404 C CA . GLU A 1 185 ? -7.207 -22.984 0.425 1 98.62 185 GLU A CA 1
ATOM 1405 C C . GLU A 1 185 ? -7.617 -21.547 0.147 1 98.62 185 GLU A C 1
ATOM 1407 O O . GLU A 1 185 ? -8.664 -21.094 0.619 1 98.62 185 GLU A O 1
ATOM 1412 N N . ALA A 1 186 ? -6.773 -20.859 -0.559 1 98.75 186 ALA A N 1
ATOM 1413 C CA . ALA A 1 186 ? -7.047 -19.469 -0.905 1 98.75 186 ALA A CA 1
ATOM 1414 C C . ALA A 1 186 ? -8.328 -19.344 -1.72 1 98.75 186 ALA A C 1
ATOM 1416 O O . ALA A 1 186 ? -9.133 -18.422 -1.502 1 98.75 186 ALA A O 1
ATOM 1417 N N . MET A 1 187 ? -8.539 -20.219 -2.658 1 98.44 187 MET A N 1
ATOM 1418 C CA . MET A 1 187 ? -9.727 -20.219 -3.504 1 98.44 187 MET A CA 1
ATOM 1419 C C . MET A 1 187 ? -10.969 -20.562 -2.695 1 98.44 187 MET A C 1
ATOM 1421 O O . MET A 1 187 ? -12.086 -20.203 -3.072 1 98.44 187 MET A O 1
ATOM 1425 N N . GLN A 1 188 ? -10.797 -21.281 -1.567 1 97.75 188 GLN A N 1
ATOM 1426 C CA . GLN A 1 188 ? -11.906 -21.625 -0.683 1 97.75 188 GLN A CA 1
ATOM 1427 C C . GLN A 1 188 ? -12.227 -20.484 0.274 1 97.75 188 GLN A C 1
ATOM 1429 O O . GLN A 1 188 ? -13.336 -20.406 0.804 1 97.75 188 GLN A O 1
ATOM 1434 N N . HIS A 1 189 ? -11.289 -19.672 0.466 1 97.62 189 HIS A N 1
ATOM 1435 C CA . HIS A 1 189 ? -11.414 -18.594 1.425 1 97.62 189 HIS A CA 1
ATOM 1436 C C . HIS A 1 189 ? -12.383 -17.531 0.922 1 97.62 189 HIS A C 1
ATOM 1438 O O . HIS A 1 189 ? -12.312 -17.109 -0.235 1 97.62 189 HIS A O 1
ATOM 1444 N N . HIS A 1 190 ? -13.344 -17.156 1.784 1 95.81 190 HIS A N 1
ATOM 1445 C CA . HIS A 1 190 ? -14.289 -16.094 1.443 1 95.81 190 HIS A CA 1
ATOM 1446 C C . HIS A 1 190 ? -13.734 -14.719 1.793 1 95.81 190 HIS A C 1
ATOM 1448 O O . HIS A 1 190 ? -13.977 -14.203 2.885 1 95.81 190 HIS A O 1
ATOM 1454 N N . GLY A 1 191 ? -13.156 -14.055 0.914 1 97.62 191 GLY A N 1
ATOM 1455 C CA . GLY A 1 191 ? -12.445 -12.797 1.046 1 97.62 191 GLY A CA 1
ATOM 1456 C C . GLY A 1 191 ? -11.266 -12.68 0.096 1 97.62 191 GLY A C 1
ATOM 1457 O O . GLY A 1 191 ? -11.141 -13.461 -0.847 1 97.62 191 GLY A O 1
ATOM 1458 N N . PHE A 1 192 ? -10.469 -11.617 0.248 1 98.62 192 PHE A N 1
ATOM 1459 C CA . PHE A 1 192 ? -9.32 -11.414 -0.622 1 98.62 192 PHE A CA 1
ATOM 1460 C C . PHE A 1 192 ? -8.125 -12.234 -0.149 1 98.62 192 PHE A C 1
ATOM 1462 O O . PHE A 1 192 ? -7.668 -12.078 0.985 1 98.62 192 PHE A O 1
ATOM 1469 N N . SER A 1 193 ? -7.617 -13.109 -0.987 1 98.88 193 SER A N 1
ATOM 1470 C CA . SER A 1 193 ? -6.508 -14.008 -0.687 1 98.88 193 SER A CA 1
ATOM 1471 C C . SER A 1 193 ? -5.277 -13.664 -1.52 1 98.88 193 SER A C 1
ATOM 1473 O O . SER A 1 193 ? -5.383 -13.43 -2.727 1 98.88 193 SER A O 1
ATOM 1475 N N . VAL A 1 194 ? -4.184 -13.602 -0.812 1 98.94 194 VAL A N 1
ATOM 1476 C CA . VAL A 1 194 ? -2.906 -13.391 -1.487 1 98.94 194 VAL A CA 1
ATOM 1477 C C . VAL A 1 194 ? -2.01 -14.617 -1.29 1 98.94 194 VAL A C 1
ATOM 1479 O O . VAL A 1 194 ? -1.723 -15.008 -0.156 1 98.94 194 VAL A O 1
ATOM 1482 N N . VAL A 1 195 ? -1.642 -15.211 -2.338 1 98.94 195 VAL A N 1
ATOM 1483 C CA . VAL A 1 195 ? -0.643 -16.281 -2.33 1 98.94 195 VAL A CA 1
ATOM 1484 C C . VAL A 1 195 ? 0.602 -15.82 -3.09 1 98.94 195 VAL A C 1
ATOM 1486 O O . VAL A 1 195 ? 0.592 -15.75 -4.32 1 98.94 195 VAL A O 1
ATOM 1489 N N . GLU A 1 196 ? 1.603 -15.5 -2.361 1 98.88 196 GLU A N 1
ATOM 1490 C CA . GLU A 1 196 ? 2.893 -15.18 -2.967 1 98.88 196 GLU A CA 1
ATOM 1491 C C . GLU A 1 196 ? 3.707 -16.453 -3.223 1 98.88 196 GLU A C 1
ATOM 1493 O O . GLU A 1 196 ? 3.896 -17.266 -2.318 1 98.88 196 GLU A O 1
ATOM 1498 N N . VAL A 1 197 ? 4.109 -16.641 -4.41 1 98.88 197 VAL A N 1
ATOM 1499 C CA . VAL A 1 197 ? 5.004 -17.734 -4.762 1 98.88 197 VAL A CA 1
ATOM 1500 C C . VAL A 1 197 ? 6.371 -17.172 -5.16 1 98.88 197 VAL A C 1
ATOM 1502 O O . VAL A 1 197 ? 6.531 -16.641 -6.262 1 98.88 197 VAL A O 1
ATOM 1505 N N . VAL A 1 198 ? 7.332 -17.312 -4.23 1 98.69 198 VAL A N 1
ATOM 1506 C CA . VAL A 1 198 ? 8.695 -16.875 -4.512 1 98.69 198 VAL A CA 1
ATOM 1507 C C . VAL A 1 198 ? 9.344 -17.828 -5.512 1 98.69 198 VAL A C 1
ATOM 1509 O O . VAL A 1 198 ? 9.438 -19.031 -5.266 1 98.69 198 VAL A O 1
ATOM 1512 N N . THR A 1 199 ? 9.719 -17.266 -6.496 1 97.81 199 THR A N 1
ATOM 1513 C CA . THR A 1 199 ? 10.367 -18.031 -7.551 1 97.81 199 THR A CA 1
ATOM 1514 C C . THR A 1 199 ? 11.758 -17.469 -7.844 1 97.81 199 THR A C 1
ATOM 1516 O O . THR A 1 199 ? 12.516 -17.156 -6.922 1 97.81 199 THR A O 1
ATOM 1519 N N . GLY A 1 200 ? 12.18 -17.188 -8.93 1 95.38 200 GLY A N 1
ATOM 1520 C CA . GLY A 1 200 ? 13.391 -16.656 -9.531 1 95.38 200 GLY A CA 1
ATOM 1521 C C . GLY A 1 200 ? 13.359 -16.672 -11.047 1 95.38 200 GLY A C 1
ATOM 1522 O O . GLY A 1 200 ? 12.367 -17.094 -11.648 1 95.38 200 GLY A O 1
ATOM 1523 N N . CYS A 1 201 ? 14.344 -16.156 -11.57 1 95.62 201 CYS A N 1
ATOM 1524 C CA . CYS A 1 201 ? 14.477 -16.109 -13.023 1 95.62 201 CYS A CA 1
ATOM 1525 C C . CYS A 1 201 ? 15.828 -16.656 -13.461 1 95.62 201 CYS A C 1
ATOM 1527 O O . CYS A 1 201 ? 16.828 -15.938 -13.445 1 95.62 201 CYS A O 1
ATOM 1529 N N . PRO A 1 202 ? 15.812 -17.922 -13.875 1 94.5 202 PRO A N 1
ATOM 1530 C CA . PRO A 1 202 ? 17.094 -18.531 -14.273 1 94.5 202 PRO A CA 1
ATOM 1531 C C . PRO A 1 202 ? 17.812 -17.719 -15.344 1 94.5 202 PRO A C 1
ATOM 1533 O O . PRO A 1 202 ? 19.047 -17.594 -15.305 1 94.5 202 PRO A O 1
ATOM 1536 N N . THR A 1 203 ? 17.094 -17.172 -16.219 1 93.88 203 THR A N 1
ATOM 1537 C CA . THR A 1 203 ? 17.672 -16.469 -17.375 1 93.88 203 THR A CA 1
ATOM 1538 C C . THR A 1 203 ? 18.328 -15.164 -16.938 1 93.88 203 THR A C 1
ATOM 1540 O O . THR A 1 203 ? 19.516 -14.953 -17.172 1 93.88 203 THR A O 1
ATOM 1543 N N . HIS A 1 204 ? 17.641 -14.336 -16.281 1 93.5 204 HIS A N 1
ATOM 1544 C CA . HIS A 1 204 ? 18.156 -13.008 -15.984 1 93.5 204 HIS A CA 1
ATOM 1545 C C . HIS A 1 204 ? 19 -13.008 -14.711 1 93.5 204 HIS A C 1
ATOM 1547 O O . HIS A 1 204 ? 19.797 -12.094 -14.484 1 93.5 204 HIS A O 1
ATOM 1553 N N . GLN A 1 205 ? 18.812 -13.984 -13.891 1 93 205 GLN A N 1
ATOM 1554 C CA . GLN A 1 205 ? 19.641 -14.109 -12.695 1 93 205 GLN A CA 1
ATOM 1555 C C . GLN A 1 205 ? 20.828 -15.039 -12.938 1 93 205 GLN A C 1
ATOM 1557 O O . GLN A 1 205 ? 21.609 -15.312 -12.016 1 93 205 GLN A O 1
ATOM 1562 N N . ARG A 1 206 ? 20.875 -15.539 -14.117 1 92.31 206 ARG A N 1
ATOM 1563 C CA . ARG A 1 206 ? 22 -16.359 -14.57 1 92.31 206 ARG A CA 1
ATOM 1564 C C . ARG A 1 206 ? 22.297 -17.469 -13.578 1 92.31 206 ARG A C 1
ATOM 1566 O O . ARG A 1 206 ? 23.438 -17.625 -13.141 1 92.31 206 ARG A O 1
ATOM 1573 N N . ILE A 1 207 ? 21.297 -18.203 -13.281 1 94.5 207 ILE A N 1
ATOM 1574 C CA . ILE A 1 207 ? 21.406 -19.328 -12.352 1 94.5 207 ILE A CA 1
ATOM 1575 C C . ILE A 1 207 ? 20.734 -20.562 -12.953 1 94.5 207 ILE A C 1
ATOM 1577 O O . ILE A 1 207 ? 19.672 -20.453 -13.57 1 94.5 207 ILE A O 1
ATOM 1581 N N . LYS A 1 208 ? 21.375 -21.703 -12.867 1 96.62 208 LYS A N 1
ATOM 1582 C CA . LYS A 1 208 ? 20.75 -22.938 -13.328 1 96.62 208 LYS A CA 1
ATOM 1583 C C . LYS A 1 208 ? 19.469 -23.219 -12.562 1 96.62 208 LYS A C 1
ATOM 1585 O O . LYS A 1 208 ? 19.406 -23 -11.352 1 96.62 208 LYS A O 1
ATOM 1590 N N . PRO A 1 209 ? 18.484 -23.656 -13.227 1 96.12 209 PRO A N 1
ATOM 1591 C CA . PRO A 1 209 ? 17.203 -23.922 -12.57 1 96.12 209 PRO A CA 1
ATOM 1592 C C . PRO A 1 209 ? 17.344 -24.797 -11.328 1 96.12 209 PRO A C 1
ATOM 1594 O O . PRO A 1 209 ? 16.734 -24.5 -10.297 1 96.12 209 PRO A O 1
ATOM 1597 N N . ALA A 1 210 ? 18.156 -25.828 -11.43 1 96.5 210 ALA A N 1
ATOM 1598 C CA . ALA A 1 210 ? 18.344 -26.719 -10.289 1 96.5 210 ALA A CA 1
ATOM 1599 C C . ALA A 1 210 ? 18.953 -25.984 -9.102 1 96.5 210 ALA A C 1
ATOM 1601 O O . ALA A 1 210 ? 18.562 -26.203 -7.957 1 96.5 210 ALA A O 1
ATOM 1602 N N . ASP A 1 211 ? 19.875 -25.125 -9.336 1 97.62 211 ASP A N 1
ATOM 1603 C CA . ASP A 1 211 ? 20.531 -24.344 -8.289 1 97.62 211 ASP A CA 1
ATOM 1604 C C . ASP A 1 211 ? 19.578 -23.328 -7.684 1 97.62 211 ASP A C 1
ATOM 1606 O O . ASP A 1 211 ? 19.641 -23.047 -6.484 1 97.62 211 ASP A O 1
ATOM 1610 N N . LEU A 1 212 ? 18.781 -22.766 -8.555 1 96.88 212 LEU A N 1
ATOM 1611 C CA . LEU A 1 212 ? 17.75 -21.844 -8.086 1 96.88 212 LEU A CA 1
ATOM 1612 C C . LEU A 1 212 ? 16.828 -22.5 -7.078 1 96.88 212 LEU A C 1
ATOM 1614 O O . LEU A 1 212 ? 16.578 -21.969 -5.996 1 96.88 212 LEU A O 1
ATOM 1618 N N . LEU A 1 213 ? 16.328 -23.688 -7.387 1 97.56 213 LEU A N 1
ATOM 1619 C CA . LEU A 1 213 ? 15.43 -24.406 -6.496 1 97.56 213 LEU A CA 1
ATOM 1620 C C . LEU A 1 213 ? 16.141 -24.797 -5.207 1 97.56 213 LEU A C 1
ATOM 1622 O O . LEU A 1 213 ? 15.555 -24.75 -4.125 1 97.56 213 LEU A O 1
ATOM 1626 N N . LYS A 1 214 ? 17.391 -25.219 -5.348 1 97.44 214 LYS A N 1
ATOM 1627 C CA . LYS A 1 214 ? 18.188 -25.547 -4.164 1 97.44 214 LYS A CA 1
ATOM 1628 C C . LYS A 1 214 ? 18.328 -24.344 -3.244 1 97.44 214 LYS A C 1
ATOM 1630 O O . LYS A 1 214 ? 18.234 -24.469 -2.021 1 97.44 214 LYS A O 1
ATOM 1635 N N . HIS A 1 215 ? 18.562 -23.219 -3.844 1 97.25 215 HIS A N 1
ATOM 1636 C CA . HIS A 1 215 ? 18.656 -21.984 -3.078 1 97.25 215 HIS A CA 1
ATOM 1637 C C . HIS A 1 215 ? 17.375 -21.719 -2.293 1 97.25 215 HIS A C 1
ATOM 1639 O O . HIS A 1 215 ? 17.438 -21.344 -1.117 1 97.25 215 HIS A O 1
ATOM 1645 N N . LEU A 1 216 ? 16.25 -21.812 -2.914 1 97.88 216 LEU A N 1
ATOM 1646 C CA . LEU A 1 216 ? 14.961 -21.609 -2.254 1 97.88 216 LEU A CA 1
ATOM 1647 C C . LEU A 1 216 ? 14.781 -22.594 -1.099 1 97.88 216 LEU A C 1
ATOM 1649 O O . LEU A 1 216 ? 14.344 -22.203 -0.013 1 97.88 216 LEU A O 1
ATOM 1653 N N . LYS A 1 217 ? 15.125 -23.812 -1.334 1 97.44 217 LYS A N 1
ATOM 1654 C CA . LYS A 1 217 ? 15.031 -24.844 -0.303 1 97.44 217 LYS A CA 1
ATOM 1655 C C . LYS A 1 217 ? 15.867 -24.484 0.918 1 97.44 217 LYS A C 1
ATOM 1657 O O . LYS A 1 217 ? 15.406 -24.609 2.055 1 97.44 217 LYS A O 1
ATOM 1662 N N . GLU A 1 218 ? 17.062 -24.016 0.706 1 98.06 218 GLU A N 1
ATOM 1663 C CA . GLU A 1 218 ? 18.047 -23.844 1.765 1 98.06 218 GLU A CA 1
ATOM 1664 C C . GLU A 1 218 ? 17.812 -22.531 2.527 1 98.06 218 GLU A C 1
ATOM 1666 O O . GLU A 1 218 ? 18.172 -22.422 3.703 1 98.06 218 GLU A O 1
ATOM 1671 N N . ASN A 1 219 ? 17.156 -21.562 1.898 1 97.5 219 ASN A N 1
ATOM 1672 C CA . ASN A 1 219 ? 17.156 -20.234 2.486 1 97.5 219 ASN A CA 1
ATOM 1673 C C . ASN A 1 219 ? 15.781 -19.859 3.025 1 97.5 219 ASN A C 1
ATOM 1675 O O . ASN A 1 219 ? 15.641 -18.844 3.715 1 97.5 219 ASN A O 1
ATOM 1679 N N . PHE A 1 220 ? 14.773 -20.609 2.734 1 98 220 PHE A N 1
ATOM 1680 C CA . PHE A 1 220 ? 13.43 -20.312 3.213 1 98 220 PHE A CA 1
ATOM 1681 C C . PHE A 1 220 ? 12.984 -21.328 4.25 1 98 220 PHE A C 1
ATOM 1683 O O . PHE A 1 220 ? 13.273 -22.531 4.117 1 98 220 PHE A O 1
ATOM 1690 N N . ARG A 1 221 ? 12.312 -20.859 5.285 1 97.44 221 ARG A N 1
ATOM 1691 C CA . ARG A 1 221 ? 11.859 -21.719 6.371 1 97.44 221 ARG A CA 1
ATOM 1692 C C . ARG A 1 221 ? 10.375 -21.5 6.652 1 97.44 221 ARG A C 1
ATOM 1694 O O . ARG A 1 221 ? 9.891 -20.375 6.645 1 97.44 221 ARG A O 1
ATOM 1701 N N . ARG A 1 222 ? 9.656 -22.547 6.879 1 97.5 222 ARG A N 1
ATOM 1702 C CA . ARG A 1 222 ? 8.219 -22.438 7.125 1 97.5 222 ARG A CA 1
ATOM 1703 C C . ARG A 1 222 ? 7.938 -21.969 8.547 1 97.5 222 ARG A C 1
ATOM 1705 O O . ARG A 1 222 ? 8.461 -22.547 9.508 1 97.5 222 ARG A O 1
ATOM 1712 N N . ARG A 1 223 ? 7.281 -21 8.727 1 97 223 ARG A N 1
ATOM 1713 C CA . ARG A 1 223 ? 6.77 -20.453 9.977 1 97 223 ARG A CA 1
ATOM 1714 C C . ARG A 1 223 ? 5.332 -19.969 9.812 1 97 223 ARG A C 1
ATOM 1716 O O . ARG A 1 223 ? 5.105 -18.812 9.445 1 97 223 ARG A O 1
ATOM 1723 N N . ASP A 1 224 ? 4.344 -20.766 10.234 1 96.38 224 ASP A N 1
ATOM 1724 C CA . ASP A 1 224 ? 2.936 -20.406 10.109 1 96.38 224 ASP A CA 1
ATOM 1725 C C . ASP A 1 224 ? 2.49 -19.516 11.258 1 96.38 224 ASP A C 1
ATOM 1727 O O . ASP A 1 224 ? 3.027 -19.594 12.367 1 96.38 224 ASP A O 1
ATOM 1731 N N . ASN A 1 225 ? 1.518 -18.656 11.023 1 92.62 225 ASN A N 1
ATOM 1732 C CA . ASN A 1 225 ? 0.819 -17.828 12 1 92.62 225 ASN A CA 1
ATOM 1733 C C . ASN A 1 225 ? 1.788 -16.953 12.789 1 92.62 225 ASN A C 1
ATOM 1735 O O . ASN A 1 225 ? 1.691 -16.844 14.016 1 92.62 225 ASN A O 1
ATOM 1739 N N . VAL A 1 226 ? 2.787 -16.5 12.078 1 93 226 VAL A N 1
ATOM 1740 C CA . VAL A 1 226 ? 3.752 -15.562 12.664 1 93 226 VAL A CA 1
ATOM 1741 C C . VAL A 1 226 ? 3.137 -14.172 12.758 1 93 226 VAL A C 1
ATOM 1743 O O . VAL A 1 226 ? 2.369 -13.766 11.883 1 93 226 VAL A O 1
ATOM 1746 N N . SER A 1 227 ? 3.449 -13.469 13.875 1 94 227 SER A N 1
ATOM 1747 C CA . SER A 1 227 ? 2.969 -12.102 14.008 1 94 227 SER A CA 1
ATOM 1748 C C . SER A 1 227 ? 3.52 -11.211 12.906 1 94 227 SER A C 1
ATOM 1750 O O . SER A 1 227 ? 4.602 -11.469 12.375 1 94 227 SER A O 1
ATOM 1752 N N . LEU A 1 228 ? 2.732 -10.211 12.547 1 95.25 228 LEU A N 1
ATOM 1753 C CA . LEU A 1 228 ? 3.047 -9.328 11.43 1 95.25 228 LEU A CA 1
ATOM 1754 C C . LEU A 1 228 ? 4.445 -8.742 11.578 1 95.25 228 LEU A C 1
ATOM 1756 O O . LEU A 1 228 ? 5.211 -8.695 10.609 1 95.25 228 LEU A O 1
ATOM 1760 N N . ASP A 1 229 ? 4.863 -8.383 12.766 1 92.88 229 ASP A N 1
ATOM 1761 C CA . ASP A 1 229 ? 6.156 -7.762 13.039 1 92.88 229 ASP A CA 1
ATOM 1762 C C . ASP A 1 229 ? 7.293 -8.766 12.875 1 92.88 229 ASP A C 1
ATOM 1764 O O . ASP A 1 229 ? 8.43 -8.383 12.609 1 92.88 229 ASP A O 1
ATOM 1768 N N . GLU A 1 230 ? 6.973 -9.969 12.953 1 94.81 230 GLU A N 1
ATOM 1769 C CA . GLU A 1 230 ? 8.008 -10.992 13.023 1 94.81 230 GLU A CA 1
ATOM 1770 C C . GLU A 1 230 ? 8.227 -11.656 11.672 1 94.81 230 GLU A C 1
ATOM 1772 O O . GLU A 1 230 ? 9.188 -12.406 11.484 1 94.81 230 GLU A O 1
ATOM 1777 N N . ILE A 1 231 ? 7.352 -11.406 10.742 1 96.81 231 ILE A N 1
ATOM 1778 C CA . ILE A 1 231 ? 7.508 -12.016 9.43 1 96.81 231 ILE A CA 1
ATOM 1779 C C . ILE A 1 231 ? 8.844 -11.586 8.82 1 96.81 231 ILE A C 1
ATOM 1781 O O . ILE A 1 231 ? 9.156 -10.398 8.781 1 96.81 231 ILE A O 1
ATOM 1785 N N . GLN A 1 232 ? 9.586 -12.539 8.398 1 96.5 232 GLN A N 1
ATOM 1786 C CA . GLN A 1 232 ? 10.844 -12.297 7.695 1 96.5 232 GLN A CA 1
ATOM 1787 C C . GLN A 1 232 ? 10.711 -12.602 6.207 1 96.5 232 GLN A C 1
ATOM 1789 O O . GLN A 1 232 ? 9.867 -13.406 5.805 1 96.5 232 GLN A O 1
ATOM 1794 N N . PRO A 1 233 ? 11.531 -11.961 5.41 1 94.69 233 PRO A N 1
ATOM 1795 C CA . PRO A 1 233 ? 11.461 -12.18 3.965 1 94.69 233 PRO A CA 1
ATOM 1796 C C . PRO A 1 233 ? 11.664 -13.648 3.582 1 94.69 233 PRO A C 1
ATOM 1798 O O . PRO A 1 233 ? 11.203 -14.078 2.521 1 94.69 233 PRO A O 1
ATOM 1801 N N . THR A 1 234 ? 12.273 -14.398 4.43 1 97.12 234 THR A N 1
ATOM 1802 C CA . THR A 1 234 ? 12.602 -15.781 4.102 1 97.12 234 THR A CA 1
ATOM 1803 C C . THR A 1 234 ? 11.609 -16.75 4.75 1 97.12 234 THR A C 1
ATOM 1805 O O . THR A 1 234 ? 11.805 -17.969 4.703 1 97.12 234 THR A O 1
ATOM 1808 N N . ASP A 1 235 ? 10.648 -16.203 5.398 1 98.31 235 ASP A N 1
ATOM 1809 C CA . ASP A 1 235 ? 9.602 -17.047 5.973 1 98.31 235 ASP A CA 1
ATOM 1810 C C . ASP A 1 235 ? 8.625 -17.516 4.898 1 98.31 235 ASP A C 1
ATOM 1812 O O . ASP A 1 235 ? 8.258 -16.75 4.004 1 98.31 235 ASP A O 1
ATOM 1816 N N . ILE A 1 236 ? 8.211 -18.719 4.973 1 98.5 236 ILE A N 1
ATOM 1817 C CA . ILE A 1 236 ? 7.121 -19.234 4.141 1 98.5 236 ILE A CA 1
ATOM 1818 C C . ILE A 1 236 ? 6.047 -19.859 5.023 1 98.5 236 ILE A C 1
ATOM 1820 O O . ILE A 1 236 ? 6.312 -20.234 6.172 1 98.5 236 ILE A O 1
ATOM 1824 N N . GLY A 1 237 ? 4.828 -19.938 4.566 1 98.5 237 GLY A N 1
ATOM 1825 C CA . GLY A 1 237 ? 3.689 -20.469 5.309 1 98.5 237 GLY A CA 1
ATOM 1826 C C . GLY A 1 237 ? 2.432 -19.641 5.129 1 98.5 237 GLY A C 1
ATOM 1827 O O . GLY A 1 237 ? 2.363 -18.781 4.238 1 98.5 237 GLY A O 1
ATOM 1828 N N . VAL A 1 238 ? 1.423 -20.016 5.828 1 98.56 238 VAL A N 1
ATOM 1829 C CA . VAL A 1 238 ? 0.195 -19.234 5.922 1 98.56 238 VAL A CA 1
ATOM 1830 C C . VAL A 1 238 ? 0.297 -18.234 7.086 1 98.56 238 VAL A C 1
ATOM 1832 O O . VAL A 1 238 ? 0.319 -18.641 8.25 1 98.56 238 VAL A O 1
ATOM 1835 N N . PHE A 1 239 ? 0.377 -17 6.746 1 98.19 239 PHE A N 1
ATOM 1836 C CA . PHE A 1 239 ? 0.647 -15.977 7.746 1 98.19 239 PHE A CA 1
ATOM 1837 C C . PHE A 1 239 ? -0.651 -15.438 8.336 1 98.19 239 PHE A C 1
ATOM 1839 O O . PHE A 1 239 ? -0.672 -14.953 9.469 1 98.19 239 PHE A O 1
ATOM 1846 N N . LYS A 1 240 ? -1.687 -15.445 7.535 1 97.81 240 LYS A N 1
ATOM 1847 C CA . LYS A 1 240 ? -2.982 -14.922 7.957 1 97.81 240 LYS A CA 1
ATOM 1848 C C . LYS A 1 240 ? -4.125 -15.727 7.352 1 97.81 240 LYS A C 1
ATOM 1850 O O . LYS A 1 240 ? -4.086 -16.078 6.172 1 97.81 240 LYS A O 1
ATOM 1855 N N . LYS A 1 241 ? -5.074 -16.062 8.062 1 97.5 241 LYS A N 1
ATOM 1856 C CA . LYS A 1 241 ? -6.34 -16.672 7.688 1 97.5 241 LYS A CA 1
ATOM 1857 C C . LYS A 1 241 ? -7.465 -16.234 8.625 1 97.5 241 LYS A C 1
ATOM 1859 O O . LYS A 1 241 ? -7.582 -16.75 9.742 1 97.5 241 LYS A O 1
ATOM 1864 N N . GLU A 1 242 ? -8.164 -15.305 8.211 1 95.81 242 GLU A N 1
ATOM 1865 C CA . GLU A 1 242 ? -9.227 -14.734 9.031 1 95.81 242 GLU A CA 1
ATOM 1866 C C . GLU A 1 242 ? -10.555 -14.703 8.273 1 95.81 242 GLU A C 1
ATOM 1868 O O . GLU A 1 242 ? -10.594 -14.312 7.105 1 95.81 242 GLU A O 1
ATOM 1873 N N . VAL A 1 243 ? -11.578 -15.164 8.852 1 93.25 243 VAL A N 1
ATOM 1874 C CA . VAL A 1 243 ? -12.914 -15.125 8.266 1 93.25 243 VAL A CA 1
ATOM 1875 C C . VAL A 1 243 ? -13.57 -13.781 8.562 1 93.25 243 VAL A C 1
ATOM 1877 O O . VAL A 1 243 ? -13.656 -13.367 9.719 1 93.25 243 VAL A O 1
ATOM 1880 N N . MET A 1 244 ? -13.883 -13.078 7.594 1 92.25 244 MET A N 1
ATOM 1881 C CA . MET A 1 244 ? -14.594 -11.805 7.73 1 92.25 244 MET A CA 1
ATOM 1882 C C . MET A 1 244 ? -15.539 -11.586 6.555 1 92.25 244 MET A C 1
ATOM 1884 O O . MET A 1 244 ? -15.414 -12.242 5.52 1 92.25 244 MET A O 1
ATOM 1888 N N . GLU A 1 245 ? -16.469 -10.711 6.734 1 91.56 245 GLU A N 1
ATOM 1889 C CA . GLU A 1 245 ? -17.406 -10.398 5.648 1 91.56 245 GLU A CA 1
ATOM 1890 C C . GLU A 1 245 ? -16.656 -9.82 4.445 1 91.56 245 GLU A C 1
ATOM 1892 O O . GLU A 1 245 ? -15.789 -8.961 4.594 1 91.56 245 GLU A O 1
ATOM 1897 N N . GLU A 1 246 ? -17.047 -10.383 3.301 1 91.69 246 GLU A N 1
ATOM 1898 C CA . GLU A 1 246 ? -16.328 -9.906 2.123 1 91.69 246 GLU A CA 1
ATOM 1899 C C . GLU A 1 246 ? -17.172 -8.906 1.332 1 91.69 246 GLU A C 1
ATOM 1901 O O . GLU A 1 246 ? -18.344 -8.711 1.634 1 91.69 246 GLU A O 1
ATOM 1906 N N . PHE A 1 247 ? -16.547 -8.227 0.447 1 92.94 247 PHE A N 1
ATOM 1907 C CA . PHE A 1 247 ? -17.031 -7.023 -0.221 1 92.94 247 PHE A CA 1
ATOM 1908 C C . PHE A 1 247 ? -18.344 -7.289 -0.951 1 92.94 247 PHE A C 1
ATOM 1910 O O . PHE A 1 247 ? -19.297 -6.512 -0.836 1 92.94 247 PHE A O 1
ATOM 1917 N N . CYS A 1 248 ? -18.406 -8.359 -1.684 1 92.25 248 CYS A N 1
ATOM 1918 C CA . CYS A 1 248 ? -19.609 -8.641 -2.457 1 92.25 248 CYS A CA 1
ATOM 1919 C C . CYS A 1 248 ? -20.797 -8.875 -1.542 1 92.25 248 CYS A C 1
ATOM 1921 O O . CYS A 1 248 ? -21.922 -8.477 -1.861 1 92.25 248 CYS A O 1
ATOM 1923 N N . GLU A 1 249 ? -20.562 -9.531 -0.477 1 91.81 249 GLU A N 1
ATOM 1924 C CA . GLU A 1 249 ? -21.625 -9.742 0.509 1 91.81 249 GLU A CA 1
ATOM 1925 C C . GLU A 1 249 ? -22.141 -8.414 1.054 1 91.81 249 GLU A C 1
ATOM 1927 O O . GLU A 1 249 ? -23.344 -8.234 1.209 1 91.81 249 GLU A O 1
ATOM 1932 N N . LYS A 1 250 ? -21.234 -7.562 1.339 1 92.38 250 LYS A N 1
ATOM 1933 C CA . LYS A 1 250 ? -21.594 -6.246 1.854 1 92.38 250 LYS A CA 1
ATOM 1934 C C . LYS A 1 250 ? -22.422 -5.469 0.834 1 92.38 250 LYS A C 1
ATOM 1936 O O . LYS A 1 250 ? -23.406 -4.82 1.188 1 92.38 250 LYS A O 1
ATOM 1941 N N . ILE A 1 251 ? -21.984 -5.516 -0.39 1 92.12 251 ILE A N 1
ATOM 1942 C CA . ILE A 1 251 ? -22.672 -4.816 -1.472 1 92.12 251 ILE A CA 1
ATOM 1943 C C . ILE A 1 251 ? -24.078 -5.387 -1.646 1 92.12 251 ILE A C 1
ATOM 1945 O O . ILE A 1 251 ? -25.031 -4.637 -1.863 1 92.12 251 ILE A O 1
ATOM 1949 N N . GLU A 1 252 ? -24.188 -6.699 -1.57 1 91.31 252 GLU A N 1
ATOM 1950 C CA . GLU A 1 252 ? -25.484 -7.336 -1.705 1 91.31 252 GLU A CA 1
ATOM 1951 C C . GLU A 1 252 ? -26.438 -6.91 -0.583 1 91.31 252 GLU A C 1
ATOM 1953 O O . GLU A 1 252 ? -27.609 -6.641 -0.825 1 91.31 252 GLU A O 1
ATOM 1958 N N . LYS A 1 253 ? -25.922 -6.891 0.609 1 90.75 253 LYS A N 1
ATOM 1959 C CA . LYS A 1 253 ? -26.719 -6.434 1.741 1 90.75 253 LYS A CA 1
ATOM 1960 C C . LYS A 1 253 ? -27.203 -5 1.533 1 90.75 253 LYS A C 1
ATOM 1962 O O . LYS A 1 253 ? -28.344 -4.672 1.831 1 90.75 253 LYS A O 1
ATOM 1967 N N . LEU A 1 254 ? -26.359 -4.191 1.061 1 89.56 254 LEU A N 1
ATOM 1968 C CA . LEU A 1 254 ? -26.688 -2.797 0.8 1 89.56 254 LEU A CA 1
ATOM 1969 C C . LEU A 1 254 ? -27.766 -2.691 -0.281 1 89.56 254 LEU A C 1
ATOM 1971 O O . LEU A 1 254 ? -28.688 -1.888 -0.165 1 89.56 254 LEU A O 1
ATOM 1975 N N . ARG A 1 255 ? -27.609 -3.469 -1.327 1 88.5 255 ARG A N 1
ATOM 1976 C CA . ARG A 1 255 ? -28.578 -3.48 -2.422 1 88.5 255 ARG A CA 1
ATOM 1977 C C . ARG A 1 255 ? -29.969 -3.873 -1.923 1 88.5 255 ARG A C 1
ATOM 1979 O O . ARG A 1 255 ? -30.969 -3.27 -2.318 1 88.5 255 ARG A O 1
ATOM 1986 N N . MET A 1 256 ? -29.969 -4.859 -1.073 1 89.5 256 MET A N 1
ATOM 1987 C CA . MET A 1 256 ? -31.234 -5.316 -0.508 1 89.5 256 MET A CA 1
ATOM 1988 C C . MET A 1 256 ? -31.859 -4.238 0.37 1 89.5 256 MET A C 1
ATOM 1990 O O . MET A 1 256 ? -33.062 -4.027 0.337 1 89.5 256 MET A O 1
ATOM 1994 N N . TYR A 1 257 ? -31.016 -3.584 1.123 1 86.5 257 TYR A N 1
ATOM 1995 C CA . TYR A 1 257 ? -31.469 -2.508 1.997 1 86.5 257 TYR A CA 1
ATOM 1996 C C . TYR A 1 257 ? -32.094 -1.37 1.189 1 86.5 257 TYR A C 1
ATOM 1998 O O . TYR A 1 257 ? -33.156 -0.872 1.525 1 86.5 257 TYR A O 1
ATOM 2006 N N . VAL A 1 258 ? -31.453 -1.02 0.094 1 85.31 258 VAL A N 1
ATOM 2007 C CA . VAL A 1 258 ? -31.906 0.098 -0.73 1 85.31 258 VAL A CA 1
ATOM 2008 C C . VAL A 1 258 ? -33.188 -0.275 -1.451 1 85.31 258 VAL A C 1
ATOM 2010 O O . VAL A 1 258 ? -34.125 0.542 -1.556 1 85.31 258 VAL A O 1
ATOM 2013 N N . ARG A 1 259 ? -33.25 -1.447 -1.902 1 85.75 259 ARG A N 1
ATOM 2014 C CA . ARG A 1 259 ? -34.469 -1.913 -2.607 1 85.75 259 ARG A CA 1
ATOM 2015 C C . ARG A 1 259 ? -35.656 -1.966 -1.672 1 85.75 259 ARG A C 1
ATOM 2017 O O . ARG A 1 259 ? -36.781 -1.621 -2.066 1 85.75 259 ARG A O 1
ATOM 2024 N N . LYS A 1 260 ? -35.469 -2.385 -0.49 1 83.12 260 LYS A N 1
ATOM 2025 C CA . LYS A 1 260 ? -36.562 -2.438 0.488 1 83.12 260 LYS A CA 1
ATOM 2026 C C . LYS A 1 260 ? -37.031 -1.036 0.86 1 83.12 260 LYS A C 1
ATOM 2028 O O . LYS A 1 260 ? -38.219 -0.806 1.032 1 83.12 260 LYS A O 1
ATOM 2033 N N . GLY A 1 261 ? -36.031 -0.182 1.069 1 72.44 261 GLY A N 1
ATOM 2034 C CA . GLY A 1 261 ? -36.406 1.191 1.391 1 72.44 261 GLY A CA 1
ATOM 2035 C C . GLY A 1 261 ? -37.188 1.878 0.291 1 72.44 261 GLY A C 1
ATOM 2036 O O . GLY A 1 261 ? -38.125 2.611 0.568 1 72.44 261 GLY A O 1
ATOM 2037 N N . GLU A 1 262 ? -36.75 1.63 -0.919 1 72.19 262 GLU A N 1
ATOM 2038 C CA . GLU A 1 262 ? -37.469 2.178 -2.07 1 72.19 262 GLU A CA 1
ATOM 2039 C C . GLU A 1 262 ? -38.906 1.632 -2.152 1 72.19 262 GLU A C 1
ATOM 2041 O O . GLU A 1 262 ? -39.812 2.352 -2.533 1 72.19 262 GLU A O 1
ATOM 2046 N N . ASN A 1 263 ? -38.906 0.414 -1.857 1 68.19 263 ASN A N 1
ATOM 2047 C CA . ASN A 1 263 ? -40.25 -0.205 -1.897 1 68.19 263 ASN A CA 1
ATOM 2048 C C . ASN A 1 263 ? -41.156 0.354 -0.811 1 68.19 263 ASN A C 1
ATOM 2050 O O . ASN A 1 263 ? -42.344 0.487 -1.017 1 68.19 263 ASN A O 1
ATOM 2054 N N . LYS A 1 264 ? -40.469 0.748 0.262 1 64.81 264 LYS A N 1
ATOM 2055 C CA . LYS A 1 264 ? -41.281 1.324 1.338 1 64.81 264 LYS A CA 1
ATOM 2056 C C . LYS A 1 264 ? -41.75 2.734 0.982 1 64.81 264 LYS A C 1
ATOM 2058 O O . LYS A 1 264 ? -42.812 3.166 1.409 1 64.81 264 LYS A O 1
ATOM 2063 N N . GLU A 1 265 ? -40.969 3.324 0.264 1 58.03 265 GLU A N 1
ATOM 2064 C CA . GLU A 1 265 ? -41.375 4.676 -0.118 1 58.03 265 GLU A CA 1
ATOM 2065 C C . GLU A 1 265 ? -42.438 4.656 -1.21 1 58.03 265 GLU A C 1
ATOM 2067 O O . GLU A 1 265 ? -43.188 5.621 -1.37 1 58.03 265 GLU A O 1
ATOM 2072 N N . ASN A 1 266 ? -42.5 3.617 -1.954 1 55.72 266 ASN A N 1
ATOM 2073 C CA . ASN A 1 266 ? -43.469 3.527 -3.037 1 55.72 266 ASN A CA 1
ATOM 2074 C C . ASN A 1 266 ? -44.812 2.996 -2.543 1 55.72 266 ASN A C 1
ATOM 2076 O O . ASN A 1 266 ? -45.719 2.729 -3.342 1 55.72 266 ASN A O 1
ATOM 2080 N N . VAL A 1 267 ? -44.875 2.768 -1.39 1 37.97 267 VAL A N 1
ATOM 2081 C CA . VAL A 1 267 ? -46.188 2.371 -0.86 1 37.97 267 VAL A CA 1
ATOM 2082 C C . VAL A 1 267 ? -46.781 3.514 -0.038 1 37.97 267 VAL A C 1
ATOM 2084 O O . VAL A 1 267 ? -46.062 4.273 0.599 1 37.97 267 VAL A O 1
ATOM 2087 N N . MET B 1 1 ? -2.688 35.188 17.578 1 41.78 1 MET B N 1
ATOM 2088 C CA . MET B 1 1 ? -2.234 34.125 16.703 1 41.78 1 MET B CA 1
ATOM 2089 C C . MET B 1 1 ? -1.483 34.656 15.492 1 41.78 1 MET B C 1
ATOM 2091 O O . MET B 1 1 ? -0.468 34.094 15.086 1 41.78 1 MET B O 1
ATOM 2095 N N . LYS B 1 2 ? -1.99 35.969 15.062 1 57.12 2 LYS B N 1
ATOM 2096 C CA . LYS B 1 2 ? -1.506 36.594 13.836 1 57.12 2 LYS B CA 1
ATOM 2097 C C . LYS B 1 2 ? -0.068 37.094 14.008 1 57.12 2 LYS B C 1
ATOM 2099 O O . LYS B 1 2 ? 0.77 36.875 13.125 1 57.12 2 LYS B O 1
ATOM 2104 N N . ALA B 1 3 ? 0.082 37.656 15.156 1 59.81 3 ALA B N 1
ATOM 2105 C CA . ALA B 1 3 ? 1.36 38.344 15.242 1 59.81 3 ALA B CA 1
ATOM 2106 C C . ALA B 1 3 ? 2.52 37.344 15.352 1 59.81 3 ALA B C 1
ATOM 2108 O O . ALA B 1 3 ? 3.57 37.562 14.734 1 59.81 3 ALA B O 1
ATOM 2109 N N . GLU B 1 4 ? 2.219 36.219 16.031 1 70.31 4 GLU B N 1
ATOM 2110 C CA . GLU B 1 4 ? 3.295 35.281 16.344 1 70.31 4 GLU B CA 1
ATOM 2111 C C . GLU B 1 4 ? 3.691 34.469 15.109 1 70.31 4 GLU B C 1
ATOM 2113 O O . GLU B 1 4 ? 4.852 34.094 14.961 1 70.31 4 GLU B O 1
ATOM 2118 N N . TYR B 1 5 ? 2.803 34.406 14.133 1 80.25 5 TYR B N 1
ATOM 2119 C CA . TYR B 1 5 ? 3.053 33.531 12.992 1 80.25 5 TYR B CA 1
ATOM 2120 C C . TYR B 1 5 ? 3.184 34.344 11.711 1 80.25 5 TYR B C 1
ATOM 2122 O O . TYR B 1 5 ? 3.434 33.781 10.633 1 80.25 5 TYR B O 1
ATOM 2130 N N . ALA B 1 6 ? 2.994 35.594 11.891 1 84.19 6 ALA B N 1
ATOM 2131 C CA . ALA B 1 6 ? 2.83 36.438 10.719 1 84.19 6 ALA B CA 1
ATOM 2132 C C . ALA B 1 6 ? 4.02 36.312 9.773 1 84.19 6 ALA B C 1
ATOM 2134 O O . ALA B 1 6 ? 3.855 36.344 8.547 1 84.19 6 ALA B O 1
ATOM 2135 N N . ASP B 1 7 ? 5.172 36.062 10.32 1 88.62 7 ASP B N 1
ATOM 2136 C CA . ASP B 1 7 ? 6.383 35.969 9.516 1 88.62 7 ASP B CA 1
ATOM 2137 C C . ASP B 1 7 ? 6.41 34.688 8.68 1 88.62 7 ASP B C 1
ATOM 2139 O O . ASP B 1 7 ? 7.156 34.594 7.707 1 88.62 7 ASP B O 1
ATOM 2143 N N . TYR B 1 8 ? 5.539 33.812 9.047 1 93.88 8 TYR B N 1
ATOM 2144 C CA . TYR B 1 8 ? 5.555 32.5 8.375 1 93.88 8 TYR B CA 1
ATOM 2145 C C . TYR B 1 8 ? 4.344 32.344 7.469 1 93.88 8 TYR B C 1
ATOM 2147 O O . TYR B 1 8 ? 4.168 31.297 6.832 1 93.88 8 TYR B O 1
ATOM 2155 N N . LEU B 1 9 ? 3.545 33.375 7.395 1 94.06 9 LEU B N 1
ATOM 2156 C CA . LEU B 1 9 ? 2.301 33.312 6.637 1 94.06 9 LEU B CA 1
ATOM 2157 C C . LEU B 1 9 ? 2.275 34.344 5.527 1 94.06 9 LEU B C 1
ATOM 2159 O O . LEU B 1 9 ? 2.857 35.438 5.672 1 94.06 9 LEU B O 1
ATOM 2163 N N . ARG B 1 10 ? 1.631 33.938 4.469 1 93.38 10 ARG B N 1
ATOM 2164 C CA . ARG B 1 10 ? 1.24 34.938 3.482 1 93.38 10 ARG B CA 1
ATOM 2165 C C . ARG B 1 10 ? -0.018 35.688 3.922 1 93.38 10 ARG B C 1
ATOM 2167 O O . ARG B 1 10 ? -1.13 35.312 3.549 1 93.38 10 ARG B O 1
ATOM 2174 N N . THR B 1 11 ? 0.18 36.75 4.598 1 90.25 11 THR B N 1
ATOM 2175 C CA . THR B 1 11 ? -0.911 37.438 5.273 1 90.25 11 THR B CA 1
ATOM 2176 C C . THR B 1 11 ? -1.92 37.969 4.262 1 90.25 11 THR B C 1
ATOM 2178 O O . THR B 1 11 ? -3.102 38.125 4.574 1 90.25 11 THR B O 1
ATOM 2181 N N . GLU B 1 12 ? -1.456 38.219 3.023 1 89.38 12 GLU B N 1
ATOM 2182 C CA . GLU B 1 12 ? -2.338 38.719 1.979 1 89.38 12 GLU B CA 1
ATOM 2183 C C . GLU B 1 12 ? -3.328 37.656 1.521 1 89.38 12 GLU B C 1
ATOM 2185 O O . GLU B 1 12 ? -4.324 37.969 0.863 1 89.38 12 GLU B O 1
ATOM 2190 N N . MET B 1 13 ? -3.01 36.438 1.871 1 88.38 13 MET B N 1
ATOM 2191 C CA . MET B 1 13 ? -3.865 35.344 1.454 1 88.38 13 MET B CA 1
ATOM 2192 C C . MET B 1 13 ? -4.895 35 2.531 1 88.38 13 MET B C 1
ATOM 2194 O O . MET B 1 13 ? -5.711 34.094 2.359 1 88.38 13 MET B O 1
ATOM 2198 N N . LEU B 1 14 ? -4.953 35.812 3.59 1 85.62 14 LEU B N 1
ATOM 2199 C CA . LEU B 1 14 ? -5.891 35.562 4.684 1 85.62 14 LEU B CA 1
ATOM 2200 C C . LEU B 1 14 ? -7.152 36.406 4.5 1 85.62 14 LEU B C 1
ATOM 2202 O O . LEU B 1 14 ? -7.105 37.5 3.896 1 85.62 14 LEU B O 1
ATOM 2206 N N . PRO B 1 15 ? -8.273 35.969 4.977 1 87.69 15 PRO B N 1
ATOM 2207 C CA . PRO B 1 15 ? -8.43 34.75 5.77 1 87.69 15 PRO B CA 1
ATOM 2208 C C . PRO B 1 15 ? -8.359 33.469 4.918 1 87.69 15 PRO B C 1
ATOM 2210 O O . PRO B 1 15 ? -8.422 33.531 3.688 1 87.69 15 PRO B O 1
ATOM 2213 N N . THR B 1 16 ? -8.172 32.375 5.543 1 85.75 16 THR B N 1
ATOM 2214 C CA . THR B 1 16 ? -8.117 31.078 4.836 1 85.75 16 THR B CA 1
ATOM 2215 C C . THR B 1 16 ? -9.477 30.75 4.219 1 85.75 16 THR B C 1
ATOM 2217 O O . THR B 1 16 ? -10.5 31.281 4.648 1 85.75 16 THR B O 1
ATOM 2220 N N . ILE B 1 17 ? -9.406 29.828 3.256 1 88.25 17 ILE B N 1
ATOM 2221 C CA . ILE B 1 17 ? -10.648 29.406 2.607 1 88.25 17 ILE B CA 1
ATOM 2222 C C . ILE B 1 17 ? -11.281 28.25 3.398 1 88.25 17 ILE B C 1
ATOM 2224 O O . ILE B 1 17 ? -12.367 27.781 3.055 1 88.25 17 ILE B O 1
ATOM 2228 N N . TRP B 1 18 ? -10.602 27.781 4.391 1 92.62 18 TRP B N 1
ATOM 2229 C CA . TRP B 1 18 ? -11.117 26.672 5.18 1 92.62 18 TRP B CA 1
ATOM 2230 C C . TRP B 1 18 ? -12.359 27.078 5.957 1 92.62 18 TRP B C 1
ATOM 2232 O O . TRP B 1 18 ? -12.508 28.234 6.344 1 92.62 18 TRP B O 1
ATOM 2242 N N . CYS B 1 19 ? -13.227 26.172 6.188 1 92.44 19 CYS B N 1
ATOM 2243 C CA . CYS B 1 19 ? -14.445 26.406 6.953 1 92.44 19 CYS B CA 1
ATOM 2244 C C . CYS B 1 19 ? -14.109 26.812 8.383 1 92.44 19 CYS B C 1
ATOM 2246 O O . CYS B 1 19 ? -13.039 26.5 8.891 1 92.44 19 CYS B O 1
ATOM 2248 N N . ALA B 1 20 ? -15.086 27.547 8.953 1 89.88 20 ALA B N 1
ATOM 2249 C CA . ALA B 1 20 ? -14.938 27.906 10.359 1 89.88 20 ALA B CA 1
ATOM 2250 C C . ALA B 1 20 ? -14.773 26.656 11.227 1 89.88 20 ALA B C 1
ATOM 2252 O O . ALA B 1 20 ? -15.547 25.703 11.109 1 89.88 20 ALA B O 1
ATOM 2253 N N . GLY B 1 21 ? -13.742 26.656 12.047 1 91.75 21 GLY B N 1
ATOM 2254 C CA . GLY B 1 21 ? -13.531 25.547 12.953 1 91.75 21 GLY B CA 1
ATOM 2255 C C . GLY B 1 21 ? -12.781 24.391 12.312 1 91.75 21 GLY B C 1
ATOM 2256 O O . GLY B 1 21 ? -12.586 23.344 12.945 1 91.75 21 GLY B O 1
ATOM 2257 N N . CYS B 1 22 ? -12.359 24.578 11.094 1 94.5 22 CYS B N 1
ATOM 2258 C CA . CYS B 1 22 ? -11.633 23.531 10.391 1 94.5 22 CYS B CA 1
ATOM 2259 C C . CYS B 1 22 ? -10.305 23.234 11.086 1 94.5 22 CYS B C 1
ATOM 2261 O O . CYS B 1 22 ? -9.492 24.141 11.289 1 94.5 22 CYS B O 1
ATOM 2263 N N . PRO B 1 23 ? -10.008 22 11.352 1 96.5 23 PRO B N 1
ATOM 2264 C CA . PRO B 1 23 ? -8.789 21.656 12.078 1 96.5 23 PRO B CA 1
ATOM 2265 C C . PRO B 1 23 ? -7.527 21.797 11.227 1 96.5 23 PRO B C 1
ATOM 2267 O O . PRO B 1 23 ? -6.414 21.656 11.742 1 96.5 23 PRO B O 1
ATOM 2270 N N . ASN B 1 24 ? -7.652 22.016 9.922 1 96.75 24 ASN B N 1
ATOM 2271 C CA . ASN B 1 24 ? -6.473 22.297 9.117 1 96.75 24 ASN B CA 1
ATOM 2272 C C . ASN B 1 24 ? -5.648 23.438 9.719 1 96.75 24 ASN B C 1
ATOM 2274 O O . ASN B 1 24 ? -4.418 23.438 9.602 1 96.75 24 ASN B O 1
ATOM 2278 N N . GLY B 1 25 ? -6.383 24.438 10.258 1 95.25 25 GLY B N 1
ATOM 2279 C CA . GLY B 1 25 ? -5.699 25.547 10.898 1 95.25 25 GLY B CA 1
ATOM 2280 C C . GLY B 1 25 ? -4.824 25.125 12.062 1 95.25 25 GLY B C 1
ATOM 2281 O O . GLY B 1 25 ? -3.75 25.688 12.273 1 95.25 25 GLY B O 1
ATOM 2282 N N . ILE B 1 26 ? -5.281 24.141 12.82 1 96.88 26 ILE B N 1
ATOM 2283 C CA . ILE B 1 26 ? -4.523 23.609 13.953 1 96.88 26 ILE B CA 1
ATOM 2284 C C . ILE B 1 26 ? -3.227 22.984 13.453 1 96.88 26 ILE B C 1
ATOM 2286 O O . ILE B 1 26 ? -2.16 23.203 14.031 1 96.88 26 ILE B O 1
ATOM 2290 N N . VAL B 1 27 ? -3.299 22.234 12.367 1 97.94 27 VAL B N 1
ATOM 2291 C CA . VAL B 1 27 ? -2.131 21.578 11.805 1 97.94 27 VAL B CA 1
ATOM 2292 C C . VAL B 1 27 ? -1.146 22.609 11.273 1 97.94 27 VAL B C 1
ATOM 2294 O O . VAL B 1 27 ? 0.06 22.516 11.508 1 97.94 27 VAL B O 1
ATOM 2297 N N . LEU B 1 28 ? -1.676 23.594 10.539 1 97 28 LEU B N 1
ATOM 2298 C CA . LEU B 1 28 ? -0.849 24.672 10 1 97 28 LEU B CA 1
ATOM 2299 C C . LEU B 1 28 ? -0.061 25.359 11.109 1 97 28 LEU B C 1
ATOM 2301 O O . LEU B 1 28 ? 1.152 25.531 10.992 1 97 28 LEU B O 1
ATOM 2305 N N . ALA B 1 29 ? -0.78 25.734 12.195 1 96.25 29 ALA B N 1
ATOM 2306 C CA . ALA B 1 29 ? -0.143 26.422 13.32 1 96.25 29 ALA B CA 1
ATOM 2307 C C . ALA B 1 29 ? 0.905 25.531 13.977 1 96.25 29 ALA B C 1
ATOM 2309 O O . ALA B 1 29 ? 1.989 26 14.336 1 96.25 29 ALA B O 1
ATOM 2310 N N . SER B 1 30 ? 0.583 24.25 14.172 1 97.75 30 SER B N 1
ATOM 2311 C CA . SER B 1 30 ? 1.505 23.297 14.773 1 97.75 30 SER B CA 1
ATOM 2312 C C . SER B 1 30 ? 2.775 23.156 13.938 1 97.75 30 SER B C 1
ATOM 2314 O O . SER B 1 30 ? 3.875 23.062 14.492 1 97.75 30 SER B O 1
ATOM 2316 N N . PHE B 1 31 ? 2.605 23.125 12.617 1 98.19 31 PHE B N 1
ATOM 2317 C CA . PHE B 1 31 ? 3.742 23.031 11.703 1 98.19 31 PHE B CA 1
ATOM 2318 C C . PHE B 1 31 ? 4.656 24.234 11.844 1 98.19 31 PHE B C 1
ATOM 2320 O O . PHE B 1 31 ? 5.875 24.094 11.961 1 98.19 31 PHE B O 1
ATOM 2327 N N . ILE B 1 32 ? 4.102 25.438 11.828 1 97.25 32 ILE B N 1
ATOM 2328 C CA . ILE B 1 32 ? 4.891 26.656 11.953 1 97.25 32 ILE B CA 1
ATOM 2329 C C . ILE B 1 32 ? 5.68 26.641 13.258 1 97.25 32 ILE B C 1
ATOM 2331 O O . ILE B 1 32 ? 6.871 26.953 13.273 1 97.25 32 ILE B O 1
ATOM 2335 N N . ARG B 1 33 ? 4.992 26.219 14.336 1 97.06 33 ARG B N 1
ATOM 2336 C CA . ARG B 1 33 ? 5.668 26.156 15.625 1 97.06 33 ARG B CA 1
ATOM 2337 C C . ARG B 1 33 ? 6.797 25.141 15.602 1 97.06 33 ARG B C 1
ATOM 2339 O O . ARG B 1 33 ? 7.844 25.344 16.219 1 97.06 33 ARG B O 1
ATOM 2346 N N . ALA B 1 34 ? 6.586 24.016 14.961 1 97.81 34 ALA B N 1
ATOM 2347 C CA . ALA B 1 34 ? 7.629 23 14.836 1 97.81 34 ALA B CA 1
ATOM 2348 C C . ALA B 1 34 ? 8.852 23.562 14.102 1 97.81 34 ALA B C 1
ATOM 2350 O O . ALA B 1 34 ? 9.984 23.344 14.531 1 97.81 34 ALA B O 1
ATOM 2351 N N . VAL B 1 35 ? 8.625 24.25 12.992 1 97.38 35 VAL B N 1
ATOM 2352 C CA . VAL B 1 35 ? 9.719 24.828 12.203 1 97.38 35 VAL B CA 1
ATOM 2353 C C . VAL B 1 35 ? 10.461 25.875 13.039 1 97.38 35 VAL B C 1
ATOM 2355 O O . VAL B 1 35 ? 11.695 25.875 13.078 1 97.38 35 VAL B O 1
ATOM 2358 N N . LYS B 1 36 ? 9.703 26.719 13.742 1 95.38 36 LYS B N 1
ATOM 2359 C CA . LYS B 1 36 ? 10.281 27.766 14.562 1 95.38 36 LYS B CA 1
ATOM 2360 C C . LYS B 1 36 ? 11.195 27.188 15.641 1 95.38 36 LYS B C 1
ATOM 2362 O O . LYS B 1 36 ? 12.164 27.828 16.047 1 95.38 36 LYS B O 1
ATOM 2367 N N . ARG B 1 37 ? 10.93 26.031 16.016 1 95.19 37 ARG B N 1
ATOM 2368 C CA . ARG B 1 37 ? 11.664 25.406 17.109 1 95.19 37 ARG B CA 1
ATOM 2369 C C . ARG B 1 37 ? 13.086 25.047 16.688 1 95.19 37 ARG B C 1
ATOM 2371 O O . ARG B 1 37 ? 13.992 25.016 17.516 1 95.19 37 ARG B O 1
ATOM 2378 N N . GLY B 1 38 ? 13.258 24.781 15.312 1 95.31 38 GLY B N 1
ATOM 2379 C CA . GLY B 1 38 ? 14.617 24.312 15.07 1 95.31 38 GLY B CA 1
ATOM 2380 C C . GLY B 1 38 ? 14.961 24.234 13.594 1 95.31 38 GLY B C 1
ATOM 2381 O O . GLY B 1 38 ? 16.016 23.703 13.227 1 95.31 38 GLY B O 1
ATOM 2382 N N . PHE B 1 39 ? 14.148 24.688 12.766 1 97.19 39 PHE B N 1
ATOM 2383 C CA . PHE B 1 39 ? 14.43 24.594 11.336 1 97.19 39 PHE B CA 1
ATOM 2384 C C . PHE B 1 39 ? 14.445 25.969 10.695 1 97.19 39 PHE B C 1
ATOM 2386 O O . PHE B 1 39 ? 13.773 26.891 11.164 1 97.19 39 PHE B O 1
ATOM 2393 N N . GLU B 1 40 ? 15.266 26.094 9.695 1 96 40 GLU B N 1
ATOM 2394 C CA . GLU B 1 40 ? 15.297 27.328 8.914 1 96 40 GLU B CA 1
ATOM 2395 C C . GLU B 1 40 ? 14.203 27.344 7.852 1 96 40 GLU B C 1
ATOM 2397 O O . GLU B 1 40 ? 14.094 26.406 7.062 1 96 40 GLU B O 1
ATOM 2402 N N . ARG B 1 41 ? 13.523 28.391 7.828 1 94.94 41 ARG B N 1
ATOM 2403 C CA . ARG B 1 41 ? 12.422 28.531 6.879 1 94.94 41 ARG B CA 1
ATOM 2404 C C . ARG B 1 41 ? 12.922 28.453 5.441 1 94.94 41 ARG B C 1
ATOM 2406 O O . ARG B 1 41 ? 12.32 27.766 4.609 1 94.94 41 ARG B O 1
ATOM 2413 N N . ASP B 1 42 ? 14.055 29.047 5.133 1 94.75 42 ASP B N 1
ATOM 2414 C CA . ASP B 1 42 ? 14.602 29.141 3.781 1 94.75 42 ASP B CA 1
ATOM 2415 C C . ASP B 1 42 ? 15.18 27.797 3.34 1 94.75 42 ASP B C 1
ATOM 2417 O O . ASP B 1 42 ? 15.453 27.594 2.156 1 94.75 42 ASP B O 1
ATOM 2421 N N . LYS B 1 43 ? 15.281 26.891 4.246 1 97.56 43 LYS B N 1
ATOM 2422 C CA . LYS B 1 43 ? 15.773 25.547 3.926 1 97.56 43 LYS B CA 1
ATOM 2423 C C . LYS B 1 43 ? 14.656 24.516 4.02 1 97.56 43 LYS B C 1
ATOM 2425 O O . LYS B 1 43 ? 14.922 23.312 3.986 1 97.56 43 LYS B O 1
ATOM 2430 N N . THR B 1 44 ? 13.492 25.047 4.207 1 98.12 44 THR B N 1
ATOM 2431 C CA . THR B 1 44 ? 12.328 24.188 4.309 1 98.12 44 THR B CA 1
ATOM 2432 C C . THR B 1 44 ? 11.398 24.375 3.113 1 98.12 44 THR B C 1
ATOM 2434 O O . THR B 1 44 ? 10.961 25.484 2.832 1 98.12 44 THR B O 1
ATOM 2437 N N . VAL B 1 45 ? 11.195 23.328 2.357 1 98.5 45 VAL B N 1
ATOM 2438 C CA . VAL B 1 45 ? 10.266 23.328 1.233 1 98.5 45 VAL B CA 1
ATOM 2439 C C . VAL B 1 45 ? 8.977 22.594 1.626 1 98.5 45 VAL B C 1
ATOM 2441 O O . VAL B 1 45 ? 9.031 21.5 2.193 1 98.5 45 VAL B O 1
ATOM 2444 N N . VAL B 1 46 ? 7.875 23.234 1.365 1 98.62 46 VAL B N 1
ATOM 2445 C CA . VAL B 1 46 ? 6.578 22.641 1.679 1 98.62 46 VAL B CA 1
ATOM 2446 C C . VAL B 1 46 ? 5.867 22.234 0.387 1 98.62 46 VAL B C 1
ATOM 2448 O O . VAL B 1 46 ? 5.652 23.078 -0.495 1 98.62 46 VAL B O 1
ATOM 2451 N N . VAL B 1 47 ? 5.562 20.953 0.247 1 98.5 47 VAL B N 1
ATOM 2452 C CA . VAL B 1 47 ? 4.879 20.391 -0.912 1 98.5 47 VAL B CA 1
ATOM 2453 C C . VAL B 1 47 ? 3.475 19.938 -0.513 1 98.5 47 VAL B C 1
ATOM 2455 O O . VAL B 1 47 ? 3.268 19.438 0.598 1 98.5 47 VAL B O 1
ATOM 2458 N N . SER B 1 48 ? 2.518 20.156 -1.348 1 97.88 48 SER B N 1
ATOM 2459 C CA . SER B 1 48 ? 1.18 19.672 -1.017 1 97.88 48 SER B CA 1
ATOM 2460 C C . SER B 1 48 ? 0.513 19.016 -2.221 1 97.88 48 SER B C 1
ATOM 2462 O O . SER B 1 48 ? 0.896 19.266 -3.365 1 97.88 48 SER B O 1
ATOM 2464 N N . GLY B 1 49 ? -0.387 18.094 -1.912 1 96.44 49 GLY B N 1
ATOM 2465 C CA . GLY B 1 49 ? -1.276 17.562 -2.93 1 96.44 49 GLY B CA 1
ATOM 2466 C C . GLY B 1 49 ? -2.496 18.438 -3.174 1 96.44 49 GLY B C 1
ATOM 2467 O O . GLY B 1 49 ? -2.404 19.656 -3.148 1 96.44 49 GLY B O 1
ATOM 2468 N N . ILE B 1 50 ? -3.574 17.781 -3.6 1 94.5 50 ILE B N 1
ATOM 2469 C CA . ILE B 1 50 ? -4.82 18.484 -3.889 1 94.5 50 ILE B CA 1
ATOM 2470 C C . ILE B 1 50 ? -5.859 18.156 -2.816 1 94.5 50 ILE B C 1
ATOM 2472 O O . ILE B 1 50 ? -5.934 17.016 -2.348 1 94.5 50 ILE B O 1
ATOM 2476 N N . GLY B 1 51 ? -6.676 19.078 -2.451 1 93.38 51 GLY B N 1
ATOM 2477 C CA . GLY B 1 51 ? -7.707 18.984 -1.433 1 93.38 51 GLY B CA 1
ATOM 2478 C C . GLY B 1 51 ? -7.715 20.156 -0.468 1 93.38 51 GLY B C 1
ATOM 2479 O O . GLY B 1 51 ? -6.906 21.078 -0.594 1 93.38 51 GLY B O 1
ATOM 2480 N N . CYS B 1 52 ? -8.633 20.109 0.538 1 93.88 52 CYS B N 1
ATOM 2481 C CA . CYS B 1 52 ? -8.648 21.172 1.542 1 93.88 52 CYS B CA 1
ATOM 2482 C C . CYS B 1 52 ? -7.301 21.281 2.24 1 93.88 52 CYS B C 1
ATOM 2484 O O . CYS B 1 52 ? -6.793 22.375 2.453 1 93.88 52 CYS B O 1
ATOM 2486 N N . SER B 1 53 ? -6.742 20.125 2.568 1 94.06 53 SER B N 1
ATOM 2487 C CA . SER B 1 53 ? -5.438 20.094 3.225 1 94.06 53 SER B CA 1
ATOM 2488 C C . SER B 1 53 ? -4.348 20.656 2.32 1 94.06 53 SER B C 1
ATOM 2490 O O . SER B 1 53 ? -3.41 21.297 2.797 1 94.06 53 SER B O 1
ATOM 2492 N N . GLY B 1 54 ? -4.465 20.391 1.002 1 93.62 54 GLY B N 1
ATOM 2493 C CA . GLY B 1 54 ? -3.459 20.844 0.049 1 93.62 54 GLY B CA 1
ATOM 2494 C C . GLY B 1 54 ? -3.34 22.344 -0.038 1 93.62 54 GLY B C 1
ATOM 2495 O O . GLY B 1 54 ? -2.297 22.875 -0.435 1 93.62 54 GLY B O 1
ATOM 2496 N N . ARG B 1 55 ? -4.336 23.094 0.352 1 93.75 55 ARG B N 1
ATOM 2497 C CA . ARG B 1 55 ? -4.348 24.547 0.295 1 93.75 55 ARG B CA 1
ATOM 2498 C C . ARG B 1 55 ? -3.389 25.141 1.319 1 93.75 55 ARG B C 1
ATOM 2500 O O . ARG B 1 55 ? -3.1 26.344 1.284 1 93.75 55 ARG B O 1
ATOM 2507 N N . ILE B 1 56 ? -2.896 24.312 2.176 1 95.12 56 ILE B N 1
ATOM 2508 C CA . ILE B 1 56 ? -2 24.766 3.234 1 95.12 56 ILE B CA 1
ATOM 2509 C C . ILE B 1 56 ? -0.817 25.516 2.625 1 95.12 56 ILE B C 1
ATOM 2511 O O . ILE B 1 56 ? -0.324 26.484 3.203 1 95.12 56 ILE B O 1
ATOM 2515 N N . THR B 1 57 ? -0.355 25.109 1.463 1 95 57 THR B N 1
ATOM 2516 C CA . THR B 1 57 ? 0.816 25.719 0.831 1 95 57 THR B CA 1
ATOM 2517 C C . THR B 1 57 ? 0.517 27.141 0.37 1 95 57 THR B C 1
ATOM 2519 O O . THR B 1 57 ? 1.435 27.938 0.164 1 95 57 THR B O 1
ATOM 2522 N N . GLN B 1 58 ? -0.737 27.453 0.226 1 93.69 58 GLN B N 1
ATOM 2523 C CA . GLN B 1 58 ? -1.126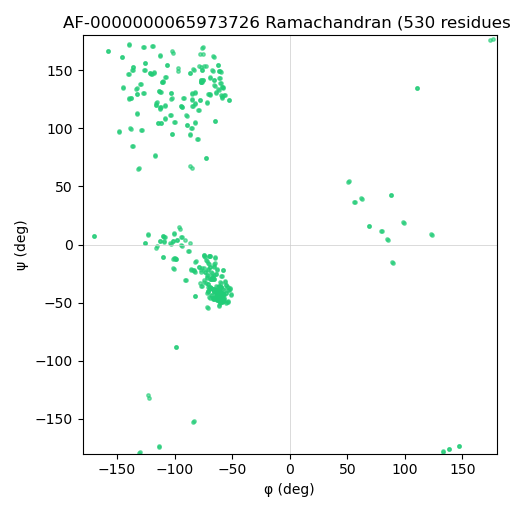 28.797 -0.215 1 93.69 58 GLN B CA 1
ATOM 2524 C C . GLN B 1 58 ? -0.936 29.812 0.9 1 93.69 58 GLN B C 1
ATOM 2526 O O . GLN B 1 58 ? -0.766 31.016 0.634 1 93.69 58 GLN B O 1
ATOM 2531 N N . TYR B 1 59 ? -0.94 29.375 2.107 1 94.44 59 TYR B N 1
ATOM 2532 C CA . TYR B 1 59 ? -0.951 30.297 3.238 1 94.44 59 TYR B CA 1
ATOM 2533 C C . TYR B 1 59 ? 0.441 30.438 3.842 1 94.44 59 TYR B C 1
ATOM 2535 O O . TYR B 1 59 ? 0.706 31.375 4.602 1 94.44 59 TYR B O 1
ATOM 2543 N N . LEU B 1 60 ? 1.258 29.469 3.57 1 95.12 60 LEU B N 1
ATOM 2544 C CA . LEU B 1 60 ? 2.588 29.453 4.172 1 95.12 60 LEU B CA 1
ATOM 2545 C C . LEU B 1 60 ? 3.566 30.297 3.361 1 95.12 60 LEU B C 1
ATOM 2547 O O . LEU B 1 60 ? 3.656 30.141 2.141 1 95.12 60 LEU B O 1
ATOM 2551 N N . ASP B 1 61 ? 4.316 31.188 4.023 1 94.5 61 ASP B N 1
ATOM 2552 C CA . ASP B 1 61 ? 5.379 31.953 3.377 1 94.5 61 ASP B CA 1
ATOM 2553 C C . ASP B 1 61 ? 6.691 31.172 3.377 1 94.5 61 ASP B C 1
ATOM 2555 O O . ASP B 1 61 ? 7.641 31.547 4.07 1 94.5 61 ASP B O 1
ATOM 2559 N N . PHE B 1 62 ? 6.793 30.141 2.701 1 95.69 62 PHE B N 1
ATOM 2560 C CA . PHE B 1 62 ? 7.887 29.203 2.473 1 95.69 62 PHE B CA 1
ATOM 2561 C C . PHE B 1 62 ? 8.125 29 0.981 1 95.69 62 PHE B C 1
ATOM 2563 O O . PHE B 1 62 ? 7.449 29.625 0.151 1 95.69 62 PHE B O 1
ATOM 2570 N N . GLU B 1 63 ? 9.203 28.344 0.578 1 94.81 63 GLU B N 1
ATOM 2571 C CA . GLU B 1 63 ? 9.219 27.734 -0.75 1 94.81 63 GLU B CA 1
ATOM 2572 C C . GLU B 1 63 ? 8.188 26.609 -0.854 1 94.81 63 GLU B C 1
ATOM 2574 O O . GLU B 1 63 ? 8.328 25.562 -0.214 1 94.81 63 GLU B O 1
ATOM 2579 N N . THR B 1 64 ? 7.105 26.906 -1.572 1 95.75 64 THR B N 1
ATOM 2580 C CA . THR B 1 64 ? 5.992 25.969 -1.597 1 95.75 64 THR B CA 1
ATOM 2581 C C . THR B 1 64 ? 5.746 25.453 -3.012 1 95.75 64 THR B C 1
ATOM 2583 O O . THR B 1 64 ? 6.035 26.156 -3.988 1 95.75 64 THR B O 1
ATOM 2586 N N . VAL B 1 65 ? 5.289 24.219 -3.146 1 95.25 65 VAL B N 1
ATOM 2587 C CA . VAL B 1 65 ? 4.898 23.578 -4.402 1 95.25 65 VAL B CA 1
ATOM 2588 C C . VAL B 1 65 ? 3.545 22.891 -4.234 1 95.25 65 VAL B C 1
ATOM 2590 O O . VAL B 1 65 ? 3.408 21.969 -3.438 1 95.25 65 VAL B O 1
ATOM 2593 N N . HIS B 1 66 ? 2.572 23.375 -4.879 1 94.19 66 HIS B N 1
ATOM 2594 C CA . HIS B 1 66 ? 1.261 22.75 -4.965 1 94.19 66 HIS B CA 1
ATOM 2595 C C . HIS B 1 66 ? 1.148 21.875 -6.207 1 94.19 66 HIS B C 1
ATOM 2597 O O . HIS B 1 66 ? 1.19 22.375 -7.332 1 94.19 66 HIS B O 1
ATOM 2603 N N . THR B 1 67 ? 0.929 20.594 -6.012 1 94.12 67 THR B N 1
ATOM 2604 C CA . THR B 1 67 ? 1.129 19.656 -7.105 1 94.12 67 THR B CA 1
ATOM 2605 C C . THR B 1 67 ? -0.197 19.031 -7.531 1 94.12 67 THR B C 1
ATOM 2607 O O . THR B 1 67 ? -1.264 19.469 -7.094 1 94.12 67 THR B O 1
ATOM 2610 N N . THR B 1 68 ? -0.13 18.031 -8.461 1 92.25 68 THR B N 1
ATOM 2611 C CA . THR B 1 68 ? -1.313 17.328 -8.938 1 92.25 68 THR B CA 1
ATOM 2612 C C . THR B 1 68 ? -1.775 16.281 -7.922 1 92.25 68 THR B C 1
ATOM 2614 O O . THR B 1 68 ? -0.983 15.82 -7.102 1 92.25 68 THR B O 1
ATOM 2617 N N . HIS B 1 69 ? -3.051 16.047 -8.016 1 93.19 69 HIS B N 1
ATOM 2618 C CA . HIS B 1 69 ? -3.684 15.133 -7.066 1 93.19 69 HIS B CA 1
ATOM 2619 C C . HIS B 1 69 ? -2.951 13.797 -7.016 1 93.19 69 HIS B C 1
ATOM 2621 O O . HIS B 1 69 ? -2.717 13.172 -8.055 1 93.19 69 HIS B O 1
ATOM 2627 N N . GLY B 1 70 ? -2.525 13.422 -5.805 1 94.44 70 GLY B N 1
ATOM 2628 C CA . GLY B 1 70 ? -1.926 12.125 -5.566 1 94.44 70 GLY B CA 1
ATOM 2629 C C . GLY B 1 70 ? -0.467 12.055 -5.977 1 94.44 70 GLY B C 1
ATOM 2630 O O . GLY B 1 70 ? 0.136 10.977 -5.969 1 94.44 70 GLY B O 1
ATOM 2631 N N . ARG B 1 71 ? 0.173 13.172 -6.277 1 96.69 71 ARG B N 1
ATOM 2632 C CA . ARG B 1 71 ? 1.539 13.117 -6.785 1 96.69 71 ARG B CA 1
ATOM 2633 C C . ARG B 1 71 ? 2.484 13.938 -5.914 1 96.69 71 ARG B C 1
ATOM 2635 O O . ARG B 1 71 ? 3.629 14.188 -6.297 1 96.69 71 ARG B O 1
ATOM 2642 N N . ALA B 1 72 ? 2.02 14.398 -4.801 1 98.12 72 ALA B N 1
ATOM 2643 C CA . ALA B 1 72 ? 2.826 15.258 -3.939 1 98.12 72 ALA B CA 1
ATOM 2644 C C . ALA B 1 72 ? 4.145 14.586 -3.574 1 98.12 72 ALA B C 1
ATOM 2646 O O . ALA B 1 72 ? 5.203 15.219 -3.602 1 98.12 72 ALA B O 1
ATOM 2647 N N . LEU B 1 73 ? 4.098 13.305 -3.273 1 98.25 73 LEU B N 1
ATOM 2648 C CA . LEU B 1 73 ? 5.293 12.594 -2.836 1 98.25 73 LEU B CA 1
ATOM 2649 C C . LEU B 1 73 ? 6.266 12.398 -3.992 1 98.25 73 LEU B C 1
ATOM 2651 O O . LEU B 1 73 ? 7.48 12.383 -3.791 1 98.25 73 LEU B O 1
ATOM 2655 N N . ALA B 1 74 ? 5.691 12.211 -5.195 1 97.06 74 ALA B N 1
ATOM 2656 C CA . ALA B 1 74 ? 6.559 12.102 -6.363 1 97.06 74 ALA B CA 1
ATOM 2657 C C . ALA B 1 74 ? 7.359 13.383 -6.574 1 97.06 74 ALA B C 1
ATOM 2659 O O . ALA B 1 74 ? 8.57 13.344 -6.781 1 97.06 74 ALA B O 1
ATOM 2660 N N . PHE B 1 75 ? 6.703 14.523 -6.516 1 97.88 75 PHE B N 1
ATOM 2661 C CA . PHE B 1 75 ? 7.359 15.82 -6.66 1 97.88 75 PHE B CA 1
ATOM 2662 C C . PHE B 1 75 ? 8.367 16.047 -5.539 1 97.88 75 PHE B C 1
ATOM 2664 O O . PHE B 1 75 ? 9.5 16.469 -5.789 1 97.88 75 PHE B O 1
ATOM 2671 N N . ALA B 1 76 ? 7.953 15.773 -4.324 1 98.44 76 ALA B N 1
ATOM 2672 C CA . ALA B 1 76 ? 8.82 15.945 -3.16 1 98.44 76 ALA B CA 1
ATOM 2673 C C . ALA B 1 76 ? 10.086 15.117 -3.293 1 98.44 76 ALA B C 1
ATOM 2675 O O . ALA B 1 76 ? 11.172 15.562 -2.912 1 98.44 76 ALA B O 1
ATOM 2676 N N . THR B 1 77 ? 9.938 13.906 -3.756 1 97.19 77 THR B N 1
ATOM 2677 C CA . THR B 1 77 ? 11.07 13.016 -3.973 1 97.19 77 THR B CA 1
ATOM 2678 C C . THR B 1 77 ? 12.086 13.656 -4.914 1 97.19 77 THR B C 1
ATOM 2680 O O . THR B 1 77 ? 13.289 13.625 -4.652 1 97.19 77 THR B O 1
ATOM 2683 N N . GLY B 1 78 ? 11.562 14.227 -6.027 1 96.5 78 GLY B N 1
ATOM 2684 C CA . GLY B 1 78 ? 12.445 14.922 -6.953 1 96.5 78 GLY B CA 1
ATOM 2685 C C . GLY B 1 78 ? 13.188 16.078 -6.32 1 96.5 78 GLY B C 1
ATOM 2686 O O . GLY B 1 78 ? 14.383 16.25 -6.543 1 96.5 78 GLY B O 1
ATOM 2687 N N . ILE B 1 79 ? 12.492 16.844 -5.508 1 97.62 79 ILE B N 1
ATOM 2688 C CA . ILE B 1 79 ? 13.078 18 -4.836 1 97.62 79 ILE B CA 1
ATOM 2689 C C . ILE B 1 79 ? 14.195 17.531 -3.896 1 97.62 79 ILE B C 1
ATOM 2691 O O . ILE B 1 79 ? 15.305 18.078 -3.93 1 97.62 79 ILE B O 1
ATOM 2695 N N . LYS B 1 80 ? 13.914 16.5 -3.1 1 97.69 80 LYS B N 1
ATOM 2696 C CA . LYS B 1 80 ? 14.867 16.016 -2.113 1 97.69 80 LYS B CA 1
ATOM 2697 C C . LYS B 1 80 ? 16.109 15.43 -2.791 1 97.69 80 LYS B C 1
ATOM 2699 O O . LYS B 1 80 ? 17.234 15.609 -2.312 1 97.69 80 LYS B O 1
ATOM 2704 N N . LEU B 1 81 ? 15.93 14.727 -3.859 1 94.94 81 LEU B N 1
ATOM 2705 C CA . LEU B 1 81 ? 17.062 14.117 -4.566 1 94.94 81 LEU B CA 1
ATOM 2706 C C . LEU B 1 81 ? 17.938 15.188 -5.211 1 94.94 81 LEU B C 1
ATOM 2708 O O . LEU B 1 81 ? 19.156 15.039 -5.273 1 94.94 81 LEU B O 1
ATOM 2712 N N . ALA B 1 82 ? 17.297 16.219 -5.711 1 95.44 82 ALA B N 1
ATOM 2713 C CA . ALA B 1 82 ? 18.016 17.297 -6.363 1 95.44 82 ALA B CA 1
ATOM 2714 C C . ALA B 1 82 ? 18.812 18.125 -5.348 1 95.44 82 ALA B C 1
ATOM 2716 O O . ALA B 1 82 ? 19.922 18.578 -5.641 1 95.44 82 ALA B O 1
ATOM 2717 N N . LYS B 1 83 ? 18.234 18.312 -4.172 1 96.88 83 LYS B N 1
ATOM 2718 C CA . LYS B 1 83 ? 18.859 19.062 -3.092 1 96.88 83 LYS B CA 1
ATOM 2719 C C . LYS B 1 83 ? 18.688 18.359 -1.749 1 96.88 83 LYS B C 1
ATOM 2721 O O . LYS B 1 83 ? 17.844 18.766 -0.938 1 96.88 83 LYS B O 1
ATOM 2726 N N . PRO B 1 84 ? 19.547 17.422 -1.426 1 95.69 84 PRO B N 1
ATOM 2727 C CA . PRO B 1 84 ? 19.391 16.562 -0.251 1 95.69 84 PRO B CA 1
ATOM 2728 C C . PRO B 1 84 ? 19.469 17.328 1.062 1 95.69 84 PRO B C 1
ATOM 2730 O O . PRO B 1 84 ? 19.031 16.828 2.105 1 95.69 84 PRO B O 1
ATOM 2733 N N . GLU B 1 85 ? 19.969 18.547 1.045 1 95.5 85 GLU B N 1
ATOM 2734 C CA . GLU B 1 85 ? 20.172 19.312 2.271 1 95.5 85 GLU B CA 1
ATOM 2735 C C . GLU B 1 85 ? 18.875 19.984 2.705 1 95.5 85 GLU B C 1
ATOM 2737 O O . GLU B 1 85 ? 18.766 20.469 3.834 1 95.5 85 GLU B O 1
ATOM 2742 N N . LEU B 1 86 ? 17.891 20.062 1.847 1 97.69 86 LEU B N 1
ATOM 2743 C CA . LEU B 1 86 ? 16.641 20.734 2.148 1 97.69 86 LEU B CA 1
ATOM 2744 C C . LEU B 1 86 ? 15.758 19.875 3.051 1 97.69 86 LEU B C 1
ATOM 2746 O O . LEU B 1 86 ? 15.75 18.656 2.928 1 97.69 86 LEU B O 1
ATOM 2750 N N . ASN B 1 87 ? 15.086 20.531 3.982 1 98.12 87 ASN B N 1
ATOM 2751 C CA . ASN B 1 87 ? 13.969 19.906 4.672 1 98.12 87 ASN B CA 1
ATOM 2752 C C . ASN B 1 87 ? 12.703 19.938 3.818 1 98.12 87 ASN B C 1
ATOM 2754 O O . ASN B 1 87 ? 12.227 21 3.434 1 98.12 87 ASN B O 1
ATOM 2758 N N . VAL B 1 88 ? 12.203 18.797 3.428 1 98.62 88 VAL B N 1
ATOM 2759 C CA . VAL B 1 88 ? 11.023 18.734 2.568 1 98.62 88 VAL B CA 1
ATOM 2760 C C . VAL B 1 88 ? 9.852 18.141 3.342 1 98.62 88 VAL B C 1
ATOM 2762 O O . VAL B 1 88 ? 9.93 17 3.824 1 98.62 88 VAL B O 1
ATOM 2765 N N . VAL B 1 89 ? 8.82 18.906 3.523 1 98.81 89 VAL B N 1
ATOM 2766 C CA . VAL B 1 89 ? 7.609 18.5 4.219 1 98.81 89 VAL B CA 1
ATOM 2767 C C . VAL B 1 89 ? 6.445 18.438 3.23 1 98.81 89 VAL B C 1
ATOM 2769 O O . VAL B 1 89 ? 6.242 19.359 2.439 1 98.81 89 VAL B O 1
ATOM 2772 N N . VAL B 1 90 ? 5.719 17.359 3.248 1 98.88 90 VAL B N 1
ATOM 2773 C CA . VAL B 1 90 ? 4.637 17.109 2.303 1 98.88 90 VAL B CA 1
ATOM 2774 C C . VAL B 1 90 ? 3.305 17.062 3.049 1 98.88 90 VAL B C 1
ATOM 2776 O O . VAL B 1 90 ? 3.133 16.25 3.967 1 98.88 90 VAL B O 1
ATOM 2779 N N . PHE B 1 91 ? 2.361 17.906 2.684 1 98.69 91 PHE B N 1
ATOM 2780 C CA . PHE B 1 91 ? 1.02 17.906 3.254 1 98.69 91 PHE B CA 1
ATOM 2781 C C . PHE B 1 91 ? 0.027 17.266 2.291 1 98.69 91 PHE B C 1
ATOM 2783 O O . PHE B 1 91 ? -0.066 17.656 1.129 1 98.69 91 PHE B O 1
ATOM 2790 N N . MET B 1 92 ? -0.659 16.297 2.771 1 98.31 92 MET B N 1
ATOM 2791 C CA . MET B 1 92 ? -1.647 15.562 1.982 1 98.31 92 MET B CA 1
ATOM 2792 C C . MET B 1 92 ? -2.887 15.25 2.814 1 98.31 92 MET B C 1
ATOM 2794 O O . MET B 1 92 ? -2.795 15.078 4.031 1 98.31 92 MET B O 1
ATOM 2798 N N . GLY B 1 93 ? -4.047 15.242 2.162 1 97.75 93 GLY B N 1
ATOM 2799 C CA . GLY B 1 93 ? -5.195 14.594 2.768 1 97.75 93 GLY B CA 1
ATOM 2800 C C . GLY B 1 93 ? -5.137 13.078 2.682 1 97.75 93 GLY B C 1
ATOM 2801 O O . GLY B 1 93 ? -4.297 12.523 1.969 1 97.75 93 GLY B O 1
ATOM 2802 N N . ASP B 1 94 ? -6.062 12.438 3.42 1 96.75 94 ASP B N 1
ATOM 2803 C CA . ASP B 1 94 ? -6.09 10.977 3.367 1 96.75 94 ASP B CA 1
ATOM 2804 C C . ASP B 1 94 ? -6.355 10.484 1.946 1 96.75 94 ASP B C 1
ATOM 2806 O O . ASP B 1 94 ? -5.727 9.531 1.488 1 96.75 94 ASP B O 1
ATOM 2810 N N . GLY B 1 95 ? -7.293 11.141 1.223 1 95.56 95 GLY B N 1
ATOM 2811 C CA . GLY B 1 95 ? -7.543 10.766 -0.16 1 95.56 95 GLY B CA 1
ATOM 2812 C C . GLY B 1 95 ? -6.332 10.953 -1.056 1 95.56 95 GLY B C 1
ATOM 2813 O O . GLY B 1 95 ? -6.035 10.102 -1.896 1 95.56 95 GLY B O 1
ATOM 2814 N N . ASP B 1 96 ? -5.66 12.039 -0.875 1 96.62 96 ASP B N 1
ATOM 2815 C CA . ASP B 1 96 ? -4.477 12.344 -1.673 1 96.62 96 ASP B CA 1
ATOM 2816 C C . ASP B 1 96 ? -3.346 11.367 -1.377 1 96.62 96 ASP B C 1
ATOM 2818 O O . ASP B 1 96 ? -2.625 10.945 -2.285 1 96.62 96 ASP B O 1
ATOM 2822 N N . ALA B 1 97 ? -3.209 10.992 -0.149 1 97.88 97 ALA B N 1
ATOM 2823 C CA . ALA B 1 97 ? -2.066 10.203 0.304 1 97.88 97 ALA B CA 1
ATOM 2824 C C . ALA B 1 97 ? -2.273 8.719 0.015 1 97.88 97 ALA B C 1
ATOM 2826 O O . ALA B 1 97 ? -1.354 8.031 -0.437 1 97.88 97 ALA B O 1
ATOM 2827 N N . VAL B 1 98 ? -3.527 8.156 0.297 1 97.38 98 VAL B N 1
ATOM 2828 C CA . VAL B 1 98 ? -3.604 6.699 0.328 1 97.38 98 VAL B CA 1
ATOM 2829 C C . VAL B 1 98 ? -4.703 6.219 -0.618 1 97.38 98 VAL B C 1
ATOM 2831 O O . VAL B 1 98 ? -4.969 5.02 -0.713 1 97.38 98 VAL B O 1
ATOM 2834 N N . ALA B 1 99 ? -5.398 7.105 -1.344 1 96 99 ALA B N 1
ATOM 2835 C CA . ALA B 1 99 ? -6.246 6.703 -2.463 1 96 99 ALA B CA 1
ATOM 2836 C C . ALA B 1 99 ? -5.523 6.898 -3.795 1 96 99 ALA B C 1
ATOM 2838 O O . ALA B 1 99 ? -4.785 6.023 -4.242 1 96 99 ALA B O 1
ATOM 2839 N N . ILE B 1 100 ? -5.664 8.086 -4.316 1 93.5 100 ILE B N 1
ATOM 2840 C CA . ILE B 1 100 ? -5.094 8.352 -5.633 1 93.5 100 ILE B CA 1
ATOM 2841 C C . ILE B 1 100 ? -3.568 8.32 -5.547 1 93.5 100 ILE B C 1
ATOM 2843 O O . ILE B 1 100 ? -2.893 7.953 -6.512 1 93.5 100 ILE B O 1
ATOM 2847 N N . GLY B 1 101 ? -2.996 8.633 -4.453 1 95.81 101 GLY B N 1
ATOM 2848 C CA . GLY B 1 101 ? -1.555 8.664 -4.262 1 95.81 101 GLY B CA 1
ATOM 2849 C C . GLY B 1 101 ? -1.023 7.43 -3.557 1 95.81 101 GLY B C 1
ATOM 2850 O O . GLY B 1 101 ? 0.147 7.387 -3.172 1 95.81 101 GLY B O 1
ATOM 2851 N N . GLY B 1 102 ? -1.848 6.438 -3.393 1 97.19 102 GLY B N 1
ATOM 2852 C CA . GLY B 1 102 ? -1.518 5.293 -2.561 1 97.19 102 GLY B CA 1
ATOM 2853 C C . GLY B 1 102 ? -0.254 4.578 -3.004 1 97.19 102 GLY B C 1
ATOM 2854 O O . GLY B 1 102 ? 0.524 4.109 -2.17 1 97.19 102 GLY B O 1
ATOM 2855 N N . ASN B 1 103 ? -0.091 4.492 -4.289 1 97.38 103 ASN B N 1
ATOM 2856 C CA . ASN B 1 103 ? 1.095 3.809 -4.801 1 97.38 103 ASN B CA 1
ATOM 2857 C C . ASN B 1 103 ? 2.371 4.574 -4.457 1 97.38 103 ASN B C 1
ATOM 2859 O O . ASN B 1 103 ? 3.359 3.977 -4.027 1 97.38 103 ASN B O 1
ATOM 2863 N N . HIS B 1 104 ? 2.381 5.875 -4.676 1 97.75 104 HIS B N 1
ATOM 2864 C CA . HIS B 1 104 ? 3.533 6.699 -4.324 1 97.75 104 HIS B CA 1
ATOM 2865 C C . HIS B 1 104 ? 3.799 6.656 -2.822 1 97.75 104 HIS B C 1
ATOM 2867 O O . HIS B 1 104 ? 4.953 6.699 -2.391 1 97.75 104 HIS B O 1
ATOM 2873 N N . PHE B 1 105 ? 2.713 6.594 -2.074 1 98.69 105 PHE B N 1
ATOM 2874 C CA . PHE B 1 105 ? 2.824 6.551 -0.622 1 98.69 105 PHE B CA 1
ATOM 2875 C C . PHE B 1 105 ? 3.588 5.312 -0.174 1 98.69 105 PHE B C 1
ATOM 2877 O O . PHE B 1 105 ? 4.582 5.414 0.549 1 98.69 105 PHE B O 1
ATOM 2884 N N . ILE B 1 106 ? 3.18 4.102 -0.638 1 98.44 106 ILE B N 1
ATOM 2885 C CA . ILE B 1 106 ? 3.822 2.879 -0.165 1 98.44 106 ILE B CA 1
ATOM 2886 C C . ILE B 1 106 ? 5.25 2.807 -0.7 1 98.44 106 ILE B C 1
ATOM 2888 O O . ILE B 1 106 ? 6.148 2.295 -0.026 1 98.44 106 ILE B O 1
ATOM 2892 N N . HIS B 1 107 ? 5.543 3.344 -1.816 1 98.12 107 HIS B N 1
ATOM 2893 C CA . HIS B 1 107 ? 6.895 3.305 -2.361 1 98.12 107 HIS B CA 1
ATOM 2894 C C . HIS B 1 107 ? 7.805 4.305 -1.656 1 98.12 107 HIS B C 1
ATOM 2896 O O . HIS B 1 107 ? 9 4.059 -1.491 1 98.12 107 HIS B O 1
ATOM 2902 N N . ALA B 1 108 ? 7.223 5.461 -1.297 1 98.12 108 ALA B N 1
ATOM 2903 C CA . ALA B 1 108 ? 8.008 6.383 -0.483 1 98.12 108 ALA B CA 1
ATOM 2904 C C . ALA B 1 108 ? 8.414 5.742 0.84 1 98.12 108 ALA B C 1
ATOM 2906 O O . ALA B 1 108 ? 9.555 5.891 1.288 1 98.12 108 ALA B O 1
ATOM 2907 N N . CYS B 1 109 ? 7.48 5.031 1.416 1 98.31 109 CYS B N 1
ATOM 2908 C CA . CYS B 1 109 ? 7.773 4.289 2.635 1 98.31 109 CYS B CA 1
ATOM 2909 C C . CYS B 1 109 ? 8.906 3.293 2.408 1 98.31 109 CYS B C 1
ATOM 2911 O O . CYS B 1 109 ? 9.883 3.271 3.16 1 98.31 109 CYS B O 1
ATOM 2913 N N . ARG B 1 110 ? 8.797 2.564 1.359 1 97.06 110 ARG B N 1
ATOM 2914 C CA . ARG B 1 110 ? 9.75 1.513 1.036 1 97.06 110 ARG B CA 1
ATOM 2915 C C . ARG B 1 110 ? 11.148 2.092 0.809 1 97.06 110 ARG B C 1
ATOM 2917 O O . ARG B 1 110 ? 12.133 1.562 1.317 1 97.06 110 ARG B O 1
ATOM 2924 N N . ARG B 1 111 ? 11.203 3.145 0.028 1 96.19 111 ARG B N 1
ATOM 2925 C CA . ARG B 1 111 ? 12.477 3.746 -0.336 1 96.19 111 ARG B CA 1
ATOM 2926 C C . ARG B 1 111 ? 13.141 4.402 0.872 1 96.19 111 ARG B C 1
ATOM 2928 O O . ARG B 1 111 ? 14.367 4.516 0.93 1 96.19 111 ARG B O 1
ATOM 2935 N N . ASN B 1 112 ? 12.273 4.867 1.791 1 97.5 112 ASN B N 1
ATOM 2936 C CA . ASN B 1 112 ? 12.734 5.551 2.994 1 97.5 112 ASN B CA 1
ATOM 2937 C C . ASN B 1 112 ? 13.469 6.844 2.658 1 97.5 112 ASN B C 1
ATOM 2939 O O . ASN B 1 112 ? 14.531 7.121 3.217 1 97.5 112 ASN B O 1
ATOM 2943 N N . ILE B 1 113 ? 12.953 7.52 1.683 1 96.44 113 ILE B N 1
ATOM 2944 C CA . ILE B 1 113 ? 13.547 8.797 1.312 1 96.44 113 ILE B CA 1
ATOM 2945 C C . ILE B 1 113 ? 13.289 9.828 2.414 1 96.44 113 ILE B C 1
ATOM 2947 O O . ILE B 1 113 ? 12.195 9.867 2.988 1 96.44 113 ILE B O 1
ATOM 2951 N N . ASP B 1 114 ? 14.203 10.703 2.682 1 97.5 114 ASP B N 1
ATOM 2952 C CA . ASP B 1 114 ? 14.18 11.641 3.803 1 97.5 114 ASP B CA 1
ATOM 2953 C C . ASP B 1 114 ? 13.164 12.75 3.568 1 97.5 114 ASP B C 1
ATOM 2955 O O . ASP B 1 114 ? 13.531 13.891 3.268 1 97.5 114 ASP B O 1
ATOM 2959 N N . LEU B 1 115 ? 11.945 12.469 3.689 1 98.5 115 LEU B N 1
ATOM 2960 C CA . LEU B 1 115 ? 10.797 13.359 3.598 1 98.5 115 LEU B CA 1
ATOM 2961 C C . LEU B 1 115 ? 9.922 13.25 4.844 1 98.5 115 LEU B C 1
ATOM 2963 O O . LEU B 1 115 ? 9.906 12.211 5.504 1 98.5 115 LEU B O 1
ATOM 2967 N N . THR B 1 116 ? 9.273 14.297 5.172 1 98.88 116 THR B N 1
ATOM 2968 C CA . THR B 1 116 ? 8.25 14.281 6.211 1 98.88 116 THR B CA 1
ATOM 2969 C C . THR B 1 116 ? 6.855 14.422 5.598 1 98.88 116 THR B C 1
ATOM 2971 O O . THR B 1 116 ? 6.504 15.484 5.086 1 98.88 116 THR B O 1
ATOM 2974 N N . ALA B 1 117 ? 6.133 13.375 5.621 1 98.88 117 ALA B N 1
ATOM 2975 C CA . ALA B 1 117 ? 4.758 13.391 5.125 1 98.88 117 ALA B CA 1
ATOM 2976 C C . ALA B 1 117 ? 3.768 13.641 6.258 1 98.88 117 ALA B C 1
ATOM 2978 O O . ALA B 1 117 ? 3.703 12.867 7.215 1 98.88 117 ALA B O 1
ATOM 2979 N N . VAL B 1 118 ? 3.043 14.68 6.172 1 98.88 118 VAL B N 1
ATOM 2980 C CA . VAL B 1 118 ? 1.951 14.969 7.098 1 98.88 118 VAL B CA 1
ATOM 2981 C C . VAL B 1 118 ? 0.612 14.672 6.426 1 98.88 118 VAL B C 1
ATOM 2983 O O . VAL B 1 118 ? 0.224 15.352 5.473 1 98.88 118 VAL B O 1
ATOM 2986 N N . VAL B 1 119 ? -0.057 13.648 6.914 1 98.81 119 VAL B N 1
ATOM 2987 C CA . VAL B 1 119 ? -1.354 13.258 6.371 1 98.81 119 VAL B CA 1
ATOM 2988 C C . VAL B 1 119 ? -2.473 13.797 7.258 1 98.81 119 VAL B C 1
ATOM 2990 O O . VAL B 1 119 ? -2.689 13.297 8.367 1 98.81 119 VAL B O 1
ATOM 2993 N N . ILE B 1 120 ? -3.135 14.812 6.785 1 98.69 120 ILE B N 1
ATOM 2994 C CA . ILE B 1 120 ? -4.281 15.367 7.492 1 98.69 120 ILE B CA 1
ATOM 2995 C C . ILE B 1 120 ? -5.531 14.547 7.176 1 98.69 120 ILE B C 1
ATOM 2997 O O . ILE B 1 120 ? -6.117 14.688 6.102 1 98.69 120 ILE B O 1
ATOM 3001 N N . ASN B 1 121 ? -5.961 13.742 8.109 1 98.38 121 ASN B N 1
ATOM 3002 C CA . ASN B 1 121 ? -6.984 12.727 7.879 1 98.38 121 ASN B CA 1
ATOM 3003 C C . ASN B 1 121 ? -8.344 13.156 8.422 1 98.38 121 ASN B C 1
ATOM 3005 O O . ASN B 1 121 ? -8.641 12.938 9.602 1 98.38 121 ASN B O 1
ATOM 3009 N N . ASN B 1 122 ? -9.125 13.711 7.562 1 96.5 122 ASN B N 1
ATOM 3010 C CA . ASN B 1 122 ? -10.484 14.062 7.941 1 96.5 122 ASN B CA 1
ATOM 3011 C C . ASN B 1 122 ? -11.484 13 7.492 1 96.5 122 ASN B C 1
ATOM 3013 O O . ASN B 1 122 ? -12.695 13.203 7.562 1 96.5 122 ASN B O 1
ATOM 3017 N N . SER B 1 123 ? -11.055 11.898 6.918 1 95.81 123 SER B N 1
ATOM 3018 C CA . SER B 1 123 ? -11.789 10.688 6.57 1 95.81 123 SER B CA 1
ATOM 3019 C C . SER B 1 123 ? -12.773 10.945 5.434 1 95.81 123 SER B C 1
ATOM 3021 O O . SER B 1 123 ? -13.766 10.227 5.285 1 95.81 123 SER B O 1
ATOM 3023 N N . LEU B 1 124 ? -12.656 12.016 4.707 1 94.19 124 LEU B N 1
ATOM 3024 C CA . LEU B 1 124 ? -13.477 12.273 3.527 1 94.19 124 LEU B CA 1
ATOM 3025 C C . LEU B 1 124 ? -12.789 13.273 2.602 1 94.19 124 LEU B C 1
ATOM 3027 O O . LEU B 1 124 ? -11.781 13.875 2.969 1 94.19 124 LEU B O 1
ATOM 3031 N N . TYR B 1 125 ? -13.281 13.398 1.365 1 93.06 125 TYR B N 1
ATOM 3032 C CA . TYR B 1 125 ? -12.859 14.469 0.466 1 93.06 125 TYR B CA 1
ATOM 3033 C C . TYR B 1 125 ? -13.672 15.734 0.703 1 93.06 125 TYR B C 1
ATOM 3035 O O . TYR B 1 125 ? -14.773 15.883 0.167 1 93.06 125 TYR B O 1
ATOM 3043 N N . GLY B 1 126 ? -13.086 16.625 1.416 1 90.62 126 GLY B N 1
ATOM 3044 C CA . GLY B 1 126 ? -13.797 17.828 1.776 1 90.62 126 GLY B CA 1
ATOM 3045 C C . GLY B 1 126 ? -14.062 18.75 0.593 1 90.62 126 GLY B C 1
ATOM 3046 O O . GLY B 1 126 ? -15.195 19.156 0.357 1 90.62 126 GLY B O 1
ATOM 3047 N N . MET B 1 127 ? -13.086 18.984 -0.233 1 87.25 127 MET B N 1
ATOM 3048 C CA . MET B 1 127 ? -13.133 19.953 -1.321 1 87.25 127 MET B CA 1
ATOM 3049 C C . MET B 1 127 ? -14.133 19.531 -2.391 1 87.25 127 MET B C 1
ATOM 3051 O O . MET B 1 127 ? -14.727 20.359 -3.068 1 87.25 127 MET B O 1
ATOM 3055 N N . THR B 1 128 ? -14.367 18.203 -2.529 1 86.38 128 THR B N 1
ATOM 3056 C CA . THR B 1 128 ? -15.281 17.719 -3.561 1 86.38 128 THR B CA 1
ATOM 3057 C C . THR B 1 128 ? -16.672 17.484 -2.986 1 86.38 128 THR B C 1
ATOM 3059 O O . THR B 1 128 ? -17.484 16.766 -3.576 1 86.38 128 THR B O 1
ATOM 3062 N N . GLY B 1 129 ? -16.938 18 -1.823 1 88.5 129 GLY B N 1
ATOM 3063 C CA . GLY B 1 129 ? -18.281 17.984 -1.286 1 88.5 129 GLY B CA 1
ATOM 3064 C C . GLY B 1 129 ? -18.516 16.844 -0.302 1 88.5 129 GLY B C 1
ATOM 3065 O O . GLY B 1 129 ? -19.656 16.406 -0.103 1 88.5 129 GLY B O 1
ATOM 3066 N N . GLY B 1 130 ? -17.469 16.312 0.21 1 92.94 130 GLY B N 1
ATOM 3067 C CA . GLY B 1 130 ? -17.609 15.266 1.214 1 92.94 130 GLY B CA 1
ATOM 3068 C C . GLY B 1 130 ? -17.719 13.875 0.619 1 92.94 130 GLY B C 1
ATOM 3069 O O . GLY B 1 130 ? -18.547 13.07 1.053 1 92.94 130 GLY B O 1
ATOM 3070 N N . GLN B 1 131 ? -16.938 13.547 -0.367 1 92.06 131 GLN B N 1
ATOM 3071 C CA . GLN B 1 131 ? -16.891 12.234 -1 1 92.06 131 GLN B CA 1
ATOM 3072 C C . GLN B 1 131 ? -16.219 11.211 -0.097 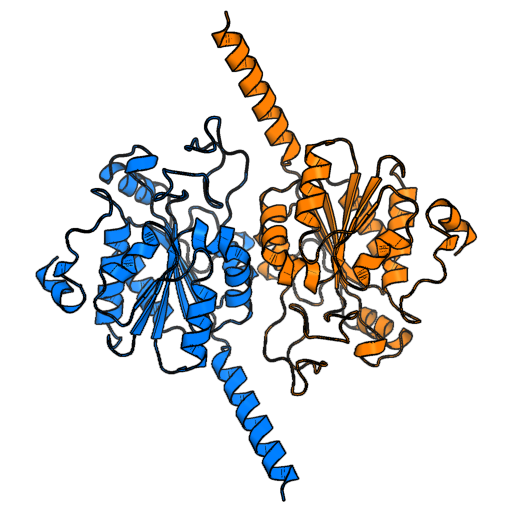1 92.06 131 GLN B C 1
ATOM 3074 O O . GLN B 1 131 ? -15.406 11.562 0.758 1 92.06 131 GLN B O 1
ATOM 3079 N N . LEU B 1 132 ? -16.594 9.984 -0.293 1 93.38 132 LEU B N 1
ATOM 3080 C CA . LEU B 1 132 ? -15.984 8.859 0.414 1 93.38 132 LEU B CA 1
ATOM 3081 C C . LEU B 1 132 ? -14.484 8.812 0.156 1 93.38 132 LEU B C 1
ATOM 3083 O O . LEU B 1 132 ? -14.039 9.016 -0.976 1 93.38 132 LEU B O 1
ATOM 3087 N N . ALA B 1 133 ? -13.727 8.594 1.224 1 94.25 133 ALA B N 1
ATOM 3088 C CA . ALA B 1 133 ? -12.273 8.43 1.167 1 94.25 133 ALA B CA 1
ATOM 3089 C C . ALA B 1 133 ? -11.859 7.066 1.699 1 94.25 133 ALA B C 1
ATOM 3091 O O . ALA B 1 133 ? -12.672 6.34 2.27 1 94.25 133 ALA B O 1
ATOM 3092 N N . PRO B 1 134 ? -10.578 6.664 1.558 1 95.31 134 PRO B N 1
ATOM 3093 C CA . PRO B 1 134 ? -10.109 5.34 1.971 1 95.31 134 PRO B CA 1
ATOM 3094 C C . PRO B 1 134 ? -10.094 5.164 3.488 1 95.31 134 PRO B C 1
ATOM 3096 O O . PRO B 1 134 ? -9.898 4.055 3.984 1 95.31 134 PRO B O 1
ATOM 3099 N N . THR B 1 135 ? -10.297 6.258 4.223 1 96.56 135 THR B N 1
ATOM 3100 C CA . THR B 1 135 ? -10.297 6.16 5.68 1 96.56 135 THR B CA 1
ATOM 3101 C C . THR B 1 135 ? -11.688 6.434 6.238 1 96.56 135 THR B C 1
ATOM 3103 O O . THR B 1 135 ? -11.875 6.477 7.457 1 96.56 135 THR B O 1
ATOM 3106 N N . THR B 1 136 ? -12.656 6.648 5.344 1 96.12 136 THR B N 1
ATOM 3107 C CA . THR B 1 136 ? -14.031 6.832 5.793 1 96.12 136 THR B CA 1
ATOM 3108 C C . THR B 1 136 ? -14.508 5.613 6.582 1 96.12 136 THR B C 1
ATOM 3110 O O . THR B 1 136 ? -14.375 4.477 6.125 1 96.12 136 THR B O 1
ATOM 3113 N N . PRO B 1 137 ? -15 5.844 7.785 1 94.69 137 PRO B N 1
ATOM 3114 C CA . PRO B 1 137 ? -15.438 4.703 8.594 1 94.69 137 PRO B CA 1
ATOM 3115 C C . PRO B 1 137 ? -16.547 3.898 7.926 1 94.69 137 PRO B C 1
ATOM 3117 O O . PRO B 1 137 ? -17.375 4.457 7.203 1 94.69 137 PRO B O 1
ATOM 3120 N N . GLU B 1 138 ? -16.531 2.621 8.211 1 93.44 138 GLU B N 1
ATOM 3121 C CA . GLU B 1 138 ? -17.609 1.767 7.734 1 93.44 138 GLU B CA 1
ATOM 3122 C C . GLU B 1 138 ? -18.969 2.252 8.25 1 93.44 138 GLU B C 1
ATOM 3124 O O . GLU B 1 138 ? -19.094 2.646 9.406 1 93.44 138 GLU B O 1
ATOM 3129 N N . GLY B 1 139 ? -19.922 2.273 7.363 1 92.38 139 GLY B N 1
ATOM 3130 C CA . GLY B 1 139 ? -21.266 2.67 7.738 1 92.38 139 GLY B CA 1
ATOM 3131 C C . GLY B 1 139 ? -21.516 4.164 7.613 1 92.38 139 GLY B C 1
ATOM 3132 O O . GLY B 1 139 ? -22.656 4.617 7.617 1 92.38 139 GLY B O 1
ATOM 3133 N N . ALA B 1 140 ? -20.453 4.953 7.5 1 93.31 140 ALA B N 1
ATOM 3134 C CA . ALA B 1 140 ? -20.594 6.406 7.422 1 93.31 140 ALA B CA 1
ATOM 3135 C C . ALA B 1 140 ? -21.312 6.82 6.145 1 93.31 140 ALA B C 1
ATOM 3137 O O . ALA B 1 140 ? -21.078 6.25 5.078 1 93.31 140 ALA B O 1
ATOM 3138 N N . LYS B 1 141 ? -22.156 7.707 6.305 1 92.25 141 LYS B N 1
ATOM 3139 C CA . LYS B 1 141 ? -22.859 8.289 5.164 1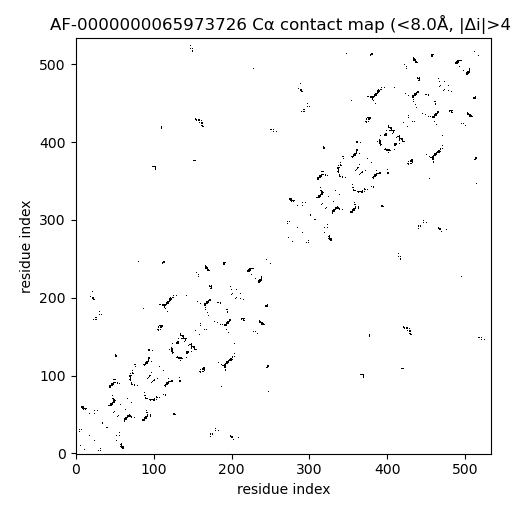 92.25 141 LYS B CA 1
ATOM 3140 C C . LYS B 1 141 ? -22.141 9.531 4.652 1 92.25 141 LYS B C 1
ATOM 3142 O O . LYS B 1 141 ? -21.781 10.406 5.441 1 92.25 141 LYS B O 1
ATOM 3147 N N . THR B 1 142 ? -21.844 9.547 3.414 1 93.19 142 THR B N 1
ATOM 3148 C CA . THR B 1 142 ? -21.219 10.672 2.738 1 93.19 142 THR B CA 1
ATOM 3149 C C . THR B 1 142 ? -21.969 11.023 1.457 1 93.19 142 THR B C 1
ATOM 3151 O O . THR B 1 142 ? -23 10.414 1.152 1 93.19 142 THR B O 1
ATOM 3154 N N . LYS B 1 143 ? -21.5 12.008 0.74 1 89.81 143 LYS B N 1
ATOM 3155 C CA . LYS B 1 143 ? -22.125 12.406 -0.515 1 89.81 143 LYS B CA 1
ATOM 3156 C C . LYS B 1 143 ? -22.141 11.25 -1.517 1 89.81 143 LYS B C 1
ATOM 3158 O O . LYS B 1 143 ? -23.078 11.117 -2.299 1 89.81 143 LYS B O 1
ATOM 3163 N N . THR B 1 144 ? -21.078 10.422 -1.535 1 90.38 144 THR B N 1
ATOM 3164 C CA . THR B 1 144 ? -20.984 9.336 -2.508 1 90.38 144 THR B CA 1
ATOM 3165 C C . THR B 1 144 ? -21.297 7.992 -1.857 1 90.38 144 THR B C 1
ATOM 3167 O O . THR B 1 144 ? -21.172 6.945 -2.488 1 90.38 144 THR B O 1
ATOM 3170 N N . SER B 1 145 ? -21.609 7.973 -0.664 1 91.62 145 SER B N 1
ATOM 3171 C CA . SER B 1 145 ? -22.109 6.797 0.042 1 91.62 145 SER B CA 1
ATOM 3172 C C . SER B 1 145 ? -23.359 7.125 0.851 1 91.62 145 SER B C 1
ATOM 3174 O O . SER B 1 145 ? -23.359 7.016 2.078 1 91.62 145 SER B O 1
ATOM 3176 N N . PRO B 1 146 ? -24.391 7.465 0.182 1 89.69 146 PRO B N 1
ATOM 3177 C CA . PRO B 1 146 ? -25.609 7.934 0.859 1 89.69 146 PRO B CA 1
ATOM 3178 C C . PRO B 1 146 ? -26.266 6.848 1.703 1 89.69 146 PRO B C 1
ATOM 3180 O O . PRO B 1 146 ? -27.047 7.156 2.613 1 89.69 146 PRO B O 1
ATOM 3183 N N . TYR B 1 147 ? -25.953 5.598 1.449 1 91.12 147 TYR B N 1
ATOM 3184 C CA . TYR B 1 147 ? -26.578 4.512 2.195 1 91.12 147 TYR B CA 1
ATOM 3185 C C . TYR B 1 147 ? -25.594 3.867 3.16 1 91.12 147 TYR B C 1
ATOM 3187 O O . TYR B 1 147 ? -25.844 2.781 3.686 1 91.12 147 TYR B O 1
ATOM 3195 N N . GLY B 1 148 ? -24.406 4.477 3.26 1 92.06 148 GLY B N 1
ATOM 3196 C CA . GLY B 1 148 ? -23.391 3.953 4.16 1 92.06 148 GLY B CA 1
ATOM 3197 C C . GLY B 1 148 ? -22.203 3.338 3.432 1 92.06 148 GLY B C 1
ATOM 3198 O O . GLY B 1 148 ? -22.375 2.631 2.439 1 92.06 148 GLY B O 1
ATOM 3199 N N . ASN B 1 149 ? -21.094 3.674 3.883 1 93.81 149 ASN B N 1
ATOM 3200 C CA . ASN B 1 149 ? -19.875 3.115 3.328 1 93.81 149 ASN B CA 1
ATOM 3201 C C . ASN B 1 149 ? -19.734 1.634 3.662 1 93.81 149 ASN B C 1
ATOM 3203 O O . ASN B 1 149 ? -19.75 1.253 4.836 1 93.81 149 ASN B O 1
ATOM 3207 N N . VAL B 1 150 ? -19.469 0.75 2.721 1 92.69 150 VAL B N 1
ATOM 3208 C CA . VAL B 1 150 ? -19.391 -0.687 2.957 1 92.69 150 VAL B CA 1
ATOM 3209 C C . VAL B 1 150 ? -17.922 -1.115 3.047 1 92.69 150 VAL B C 1
ATOM 3211 O O . VAL B 1 150 ? -17.625 -2.242 3.445 1 92.69 150 VAL B O 1
ATOM 3214 N N . GLU B 1 151 ? -17.047 -0.259 2.668 1 93.94 151 GLU B N 1
ATOM 3215 C CA . GLU B 1 151 ? -15.633 -0.603 2.621 1 93.94 151 GLU B CA 1
ATOM 3216 C C . GLU B 1 151 ? -14.961 -0.365 3.971 1 93.94 151 GLU B C 1
ATOM 3218 O O . GLU B 1 151 ? -15.32 0.567 4.691 1 93.94 151 GLU B O 1
ATOM 3223 N N . ARG B 1 152 ? -14.008 -1.159 4.266 1 94.62 152 ARG B N 1
ATOM 3224 C CA . ARG B 1 152 ? -13.195 -0.974 5.465 1 94.62 152 ARG B CA 1
ATOM 3225 C C . ARG B 1 152 ? -12.18 0.149 5.27 1 94.62 152 ARG B C 1
ATOM 3227 O O . ARG B 1 152 ? -11.586 0.281 4.195 1 94.62 152 ARG B O 1
ATOM 3234 N N . PRO B 1 153 ? -11.977 0.945 6.273 1 96.5 153 PRO B N 1
ATOM 3235 C CA . PRO B 1 153 ? -10.969 2.002 6.164 1 96.5 153 PRO B CA 1
ATOM 3236 C C . PRO B 1 153 ? -9.547 1.472 6.297 1 96.5 153 PRO B C 1
ATOM 3238 O O . PRO B 1 153 ? -9.312 0.466 6.973 1 96.5 153 PRO B O 1
ATOM 3241 N N . PHE B 1 154 ? -8.586 2.148 5.633 1 97.19 154 PHE B N 1
ATOM 3242 C CA . PHE B 1 154 ? -7.176 1.897 5.902 1 97.19 154 PHE B CA 1
ATOM 3243 C C . PHE B 1 154 ? -6.809 2.332 7.316 1 97.19 154 PHE B C 1
ATOM 3245 O O . PHE B 1 154 ? -7.324 3.334 7.816 1 97.19 154 PHE B O 1
ATOM 3252 N N . ASP B 1 155 ? -6.012 1.592 7.93 1 97.94 155 ASP B N 1
ATOM 3253 C CA . ASP B 1 155 ? -5.168 2.137 8.992 1 97.94 155 ASP B CA 1
ATOM 3254 C C . ASP B 1 155 ? -3.848 2.66 8.43 1 97.94 155 ASP B C 1
ATOM 3256 O O . ASP B 1 155 ? -2.943 1.879 8.125 1 97.94 155 ASP B O 1
ATOM 3260 N N . ILE B 1 156 ? -3.762 3.951 8.312 1 98.44 156 ILE B N 1
ATOM 3261 C CA . ILE B 1 156 ? -2.648 4.574 7.602 1 98.44 156 ILE B CA 1
ATOM 3262 C C . ILE B 1 156 ? -1.336 4.234 8.305 1 98.44 156 ILE B C 1
ATOM 3264 O O . ILE B 1 156 ? -0.317 4 7.652 1 98.44 156 ILE B O 1
ATOM 3268 N N . ALA B 1 157 ? -1.348 4.215 9.617 1 98.44 157 ALA B N 1
ATOM 3269 C CA . ALA B 1 157 ? -0.138 3.91 10.375 1 98.44 157 ALA B CA 1
ATOM 3270 C C . ALA B 1 157 ? 0.348 2.492 10.086 1 98.44 157 ALA B C 1
ATOM 3272 O O . ALA B 1 157 ? 1.532 2.277 9.82 1 98.44 157 ALA B O 1
ATOM 3273 N N . LYS B 1 158 ? -0.582 1.524 10.117 1 98.06 158 LYS B N 1
ATOM 3274 C CA . LYS B 1 158 ? -0.222 0.138 9.836 1 98.06 158 LYS B CA 1
ATOM 3275 C C . LYS B 1 158 ? 0.321 -0.016 8.422 1 98.06 158 LYS B C 1
ATOM 3277 O O . LYS B 1 158 ? 1.32 -0.705 8.203 1 98.06 158 LYS B O 1
ATOM 3282 N N . LEU B 1 159 ? -0.353 0.63 7.5 1 98.56 159 LEU B N 1
ATOM 3283 C CA . LEU B 1 159 ? 0.061 0.569 6.102 1 98.56 159 LEU B CA 1
ATOM 3284 C C . LEU B 1 159 ? 1.464 1.14 5.926 1 98.56 159 LEU B C 1
ATOM 3286 O O . LEU B 1 159 ? 2.307 0.532 5.262 1 98.56 159 LEU B O 1
ATOM 3290 N N . ALA B 1 160 ? 1.722 2.293 6.559 1 98.75 160 ALA B N 1
ATOM 3291 C CA . ALA B 1 160 ? 3.01 2.973 6.441 1 98.75 160 ALA B CA 1
ATOM 3292 C C . ALA B 1 160 ? 4.137 2.115 7.008 1 98.75 160 ALA B C 1
ATOM 3294 O O . ALA B 1 160 ? 5.188 1.966 6.383 1 98.75 160 ALA B O 1
ATOM 3295 N N . ILE B 1 161 ? 3.9 1.54 8.148 1 98.31 161 ILE B N 1
ATOM 3296 C CA . ILE B 1 161 ? 4.922 0.738 8.812 1 98.31 161 ILE B CA 1
ATOM 3297 C C . ILE B 1 161 ? 5.23 -0.5 7.977 1 98.31 161 ILE B C 1
ATOM 3299 O O . ILE B 1 161 ? 6.398 -0.804 7.715 1 98.31 161 ILE B O 1
ATOM 3303 N N . ALA B 1 162 ? 4.195 -1.165 7.535 1 97.81 162 ALA B N 1
ATOM 3304 C CA . ALA B 1 162 ? 4.371 -2.391 6.762 1 97.81 162 ALA B CA 1
ATOM 3305 C C . ALA B 1 162 ? 5.043 -2.102 5.422 1 97.81 162 ALA B C 1
ATOM 3307 O O . ALA B 1 162 ? 5.75 -2.951 4.879 1 97.81 162 ALA B O 1
ATOM 3308 N N . ALA B 1 163 ? 4.809 -0.894 4.898 1 97.94 163 ALA B N 1
ATOM 3309 C CA . ALA B 1 163 ? 5.398 -0.507 3.621 1 97.94 163 ALA B CA 1
ATOM 3310 C C . ALA B 1 163 ? 6.859 -0.096 3.793 1 97.94 163 ALA B C 1
ATOM 3312 O O . ALA B 1 163 ? 7.602 -0.001 2.812 1 97.94 163 ALA B O 1
ATOM 3313 N N . GLY B 1 164 ? 7.285 0.257 5.062 1 97.12 164 GLY B N 1
ATOM 3314 C CA . GLY B 1 164 ? 8.711 0.422 5.281 1 97.12 164 GLY B CA 1
ATOM 3315 C C . GLY B 1 164 ? 9.078 1.794 5.816 1 97.12 164 GLY B C 1
ATOM 3316 O O . GLY B 1 164 ? 10.266 2.135 5.906 1 97.12 164 GLY B O 1
ATOM 3317 N N . ALA B 1 165 ? 8.07 2.592 6.18 1 98.25 165 ALA B N 1
ATOM 3318 C CA . ALA B 1 165 ? 8.398 3.893 6.754 1 98.25 165 ALA B CA 1
ATOM 3319 C C . ALA B 1 165 ? 9.211 3.736 8.031 1 98.25 165 ALA B C 1
ATOM 3321 O O . ALA B 1 165 ? 8.938 2.852 8.844 1 98.25 165 ALA B O 1
ATOM 3322 N N . SER B 1 166 ? 10.148 4.637 8.242 1 98 166 SER B N 1
ATOM 3323 C CA . SER B 1 166 ? 11.07 4.465 9.367 1 98 166 SER B CA 1
ATOM 3324 C C . SER B 1 166 ? 10.633 5.301 10.562 1 98 166 SER B C 1
ATOM 3326 O O . SER B 1 166 ? 11.133 5.102 11.672 1 98 166 SER B O 1
ATOM 3328 N N . TYR B 1 167 ? 9.703 6.223 10.398 1 98.62 167 TYR B N 1
ATOM 3329 C CA . TYR B 1 167 ? 9.055 6.973 11.469 1 98.62 167 TYR B CA 1
ATOM 3330 C C . TYR B 1 167 ? 7.559 7.105 11.203 1 98.62 167 TYR B C 1
ATOM 3332 O O . TYR B 1 167 ? 7.145 7.547 10.125 1 98.62 167 TYR B O 1
ATOM 3340 N N . VAL B 1 168 ? 6.75 6.699 12.172 1 98.81 168 VAL B N 1
ATOM 3341 C CA . VAL B 1 168 ? 5.301 6.77 12.008 1 98.81 168 VAL B CA 1
ATOM 3342 C C . VAL B 1 168 ? 4.656 7.234 13.305 1 98.81 168 VAL B C 1
ATOM 3344 O O . VAL B 1 168 ? 4.879 6.641 14.367 1 98.81 168 VAL B O 1
ATOM 3347 N N . ALA B 1 169 ? 3.893 8.25 13.211 1 98.81 169 ALA B N 1
ATOM 3348 C CA . ALA B 1 169 ? 3.154 8.789 14.352 1 98.81 169 ALA B CA 1
ATOM 3349 C C . ALA B 1 169 ? 1.724 9.148 13.961 1 98.81 169 ALA B C 1
ATOM 3351 O O . ALA B 1 169 ? 1.447 9.43 12.789 1 98.81 169 ALA B O 1
ATOM 3352 N N . ARG B 1 170 ? 0.85 9.055 14.875 1 98.75 170 ARG B N 1
ATOM 3353 C CA . ARG B 1 170 ? -0.541 9.469 14.727 1 98.75 170 ARG B CA 1
ATOM 3354 C C . ARG B 1 170 ? -0.994 10.305 15.914 1 98.75 170 ARG B C 1
ATOM 3356 O O . ARG B 1 170 ? -0.753 9.938 17.062 1 98.75 170 ARG B O 1
ATOM 3363 N N . PHE B 1 171 ? -1.549 11.398 15.648 1 98.81 171 PHE B N 1
ATOM 3364 C CA . PHE B 1 171 ? -2.164 12.219 16.688 1 98.81 171 PHE B CA 1
ATOM 3365 C C . PHE B 1 171 ? -3.477 12.82 16.188 1 98.81 171 PHE B C 1
ATOM 3367 O O . PHE B 1 171 ? -3.873 12.602 15.047 1 98.81 171 PHE B O 1
ATOM 3374 N N . THR B 1 172 ? -4.262 13.477 17.062 1 98.69 172 THR B N 1
ATOM 3375 C CA . THR B 1 172 ? -5.52 14.094 16.672 1 98.69 172 THR B CA 1
ATOM 3376 C C . THR B 1 172 ? -5.43 15.617 16.781 1 98.69 172 THR B C 1
ATOM 3378 O O . THR B 1 172 ? -4.551 16.141 17.469 1 98.69 172 THR B O 1
ATOM 3381 N N . ALA B 1 173 ? -6.328 16.25 16.141 1 98.12 173 ALA B N 1
ATOM 3382 C CA . ALA B 1 173 ? -6.379 17.703 16.156 1 98.12 173 ALA B CA 1
ATOM 3383 C C . ALA B 1 173 ? -6.68 18.234 17.562 1 98.12 173 ALA B C 1
ATOM 3385 O O . ALA B 1 173 ? -6.52 19.422 17.828 1 98.12 173 ALA B O 1
ATOM 3386 N N . TYR B 1 174 ? -7.059 17.359 18.453 1 97.88 174 TYR B N 1
ATOM 3387 C CA . TYR B 1 174 ? -7.352 17.781 19.812 1 97.88 174 TYR B CA 1
ATOM 3388 C C . TYR B 1 174 ? -6.078 18.156 20.562 1 97.88 174 TYR B C 1
ATOM 3390 O O . TYR B 1 174 ? -6.105 18.969 21.484 1 97.88 174 TYR B O 1
ATOM 3398 N N . GLN B 1 175 ? -4.934 17.609 20.188 1 96.81 175 GLN B N 1
ATOM 3399 C CA . GLN B 1 175 ? -3.682 17.812 20.906 1 96.81 175 GLN B CA 1
ATOM 3400 C C . GLN B 1 175 ? -2.65 18.516 20.031 1 96.81 175 GLN B C 1
ATOM 3402 O O . GLN B 1 175 ? -1.657 17.906 19.625 1 96.81 175 GLN B O 1
ATOM 3407 N N . PRO B 1 176 ? -2.77 19.812 19.828 1 97.25 176 PRO B N 1
ATOM 3408 C CA . PRO B 1 176 ? -1.863 20.531 18.922 1 97.25 176 PRO B CA 1
ATOM 3409 C C . PRO B 1 176 ? -0.402 20.422 19.359 1 97.25 176 PRO B C 1
ATOM 3411 O O . PRO B 1 176 ? 0.496 20.391 18.516 1 97.25 176 PRO B O 1
ATOM 3414 N N . ARG B 1 177 ? -0.152 20.359 20.641 1 97.69 177 ARG B N 1
ATOM 3415 C CA . ARG B 1 177 ? 1.219 20.281 21.141 1 97.69 177 ARG B CA 1
ATOM 3416 C C . ARG B 1 177 ? 1.866 18.953 20.734 1 97.69 177 ARG B C 1
ATOM 3418 O O . ARG B 1 177 ? 3.066 18.906 20.453 1 97.69 177 ARG B O 1
ATOM 3425 N N . TRP B 1 178 ? 1.066 17.906 20.766 1 98.38 178 TRP B N 1
ATOM 3426 C CA . TRP B 1 178 ? 1.594 16.609 20.344 1 98.38 178 TRP B CA 1
ATOM 3427 C C . TRP B 1 178 ? 1.857 16.578 18.844 1 98.38 178 TRP B C 1
ATOM 3429 O O . TRP B 1 178 ? 2.826 15.977 18.391 1 98.38 178 TRP B O 1
ATOM 3439 N N . ILE B 1 179 ? 0.97 17.25 18.094 1 98.62 179 ILE B N 1
ATOM 3440 C CA . ILE B 1 179 ? 1.187 17.375 16.656 1 98.62 179 ILE B CA 1
ATOM 3441 C C . ILE B 1 179 ? 2.496 18.109 16.391 1 98.62 179 ILE B C 1
ATOM 3443 O O . ILE B 1 179 ? 3.324 17.656 15.602 1 98.62 179 ILE B O 1
ATOM 3447 N N . GLU B 1 180 ? 2.623 19.266 17.078 1 98.5 180 GLU B N 1
ATOM 3448 C CA . GLU B 1 180 ? 3.832 20.078 16.953 1 98.5 180 GLU B CA 1
ATOM 3449 C C . GLU B 1 180 ? 5.082 19.25 17.234 1 98.5 180 GLU B C 1
ATOM 3451 O O . GLU B 1 180 ? 6.031 19.266 16.453 1 98.5 180 GLU B O 1
ATOM 3456 N N . LYS B 1 181 ? 5.105 18.516 18.328 1 98.69 181 LYS B N 1
ATOM 3457 C CA . LYS B 1 181 ? 6.246 17.703 18.719 1 98.69 181 LYS B CA 1
ATOM 3458 C C . LYS B 1 181 ? 6.512 16.594 17.688 1 98.69 181 LYS B C 1
ATOM 3460 O O . LYS B 1 181 ? 7.668 16.328 17.359 1 98.69 181 LYS B O 1
ATOM 3465 N N . ALA B 1 182 ? 5.477 15.961 17.266 1 98.69 182 ALA B N 1
ATOM 3466 C CA . ALA B 1 182 ? 5.609 14.875 16.297 1 98.69 182 ALA B CA 1
ATOM 3467 C C . ALA B 1 182 ? 6.184 15.383 14.984 1 98.69 182 ALA B C 1
ATOM 3469 O O . ALA B 1 182 ? 7.059 14.742 14.391 1 98.69 182 ALA B O 1
ATOM 3470 N N . ILE B 1 183 ? 5.664 16.516 14.492 1 98.81 183 ILE B N 1
ATOM 3471 C CA . ILE B 1 183 ? 6.168 17.078 13.25 1 98.81 183 ILE B CA 1
ATOM 3472 C C . ILE B 1 183 ? 7.637 17.453 13.414 1 98.81 183 ILE B C 1
ATOM 3474 O O . ILE B 1 183 ? 8.461 17.188 12.531 1 98.81 183 ILE B O 1
ATOM 3478 N N . PHE B 1 184 ? 7.961 18.062 14.547 1 98.81 184 PHE B N 1
ATOM 3479 C CA . PHE B 1 184 ? 9.344 18.438 14.82 1 98.81 184 PHE B CA 1
ATOM 3480 C C . PHE B 1 184 ? 10.25 17.219 14.797 1 98.81 184 PHE B C 1
ATOM 3482 O O . PHE B 1 184 ? 11.289 17.219 14.133 1 98.81 184 PHE B O 1
ATOM 3489 N N . GLU B 1 185 ? 9.875 16.188 15.5 1 98.62 185 GLU B N 1
ATOM 3490 C CA . GLU B 1 185 ? 10.648 14.945 15.555 1 98.62 185 GLU B CA 1
ATOM 3491 C C . GLU B 1 185 ? 10.758 14.305 14.172 1 98.62 185 GLU B C 1
ATOM 3493 O O . GLU B 1 185 ? 11.82 13.805 13.797 1 98.62 185 GLU B O 1
ATOM 3498 N N . ALA B 1 186 ? 9.664 14.305 13.484 1 98.75 186 ALA B N 1
ATOM 3499 C CA . ALA B 1 186 ? 9.633 13.727 12.141 1 98.75 186 ALA B CA 1
ATOM 3500 C C . ALA B 1 186 ? 10.594 14.453 11.211 1 98.75 186 ALA B C 1
ATOM 3502 O O . ALA B 1 186 ? 11.289 13.828 10.406 1 98.75 186 ALA B O 1
ATOM 3503 N N . MET B 1 187 ? 10.641 15.758 11.281 1 98.44 187 MET B N 1
ATOM 3504 C CA . MET B 1 187 ? 11.531 16.562 10.445 1 98.44 187 MET B CA 1
ATOM 3505 C C . MET B 1 187 ? 12.984 16.344 10.82 1 98.44 187 MET B C 1
ATOM 3507 O O . MET B 1 187 ? 13.883 16.547 10.008 1 98.44 187 MET B O 1
ATOM 3511 N N . GLN B 1 188 ? 13.25 15.898 12.07 1 97.81 188 GLN B N 1
ATOM 3512 C CA . GLN B 1 188 ? 14.602 15.594 12.523 1 97.81 188 GLN B CA 1
ATOM 3513 C C . GLN B 1 188 ? 15.016 14.188 12.109 1 97.81 188 GLN B C 1
ATOM 3515 O O . GLN B 1 188 ? 16.219 13.883 12.031 1 97.81 188 GLN B O 1
ATOM 3520 N N . HIS B 1 189 ? 14.07 13.406 11.875 1 97.62 189 HIS B N 1
ATOM 3521 C CA . HIS B 1 189 ? 14.312 12.008 11.555 1 97.62 189 HIS B CA 1
ATOM 3522 C C . HIS B 1 189 ? 14.945 11.859 10.18 1 97.62 189 HIS B C 1
ATOM 3524 O O . HIS B 1 189 ? 14.484 12.469 9.211 1 97.62 189 HIS B O 1
ATOM 3530 N N . HIS B 1 190 ? 16.047 11.102 10.117 1 95.88 190 HIS B N 1
ATOM 3531 C CA . HIS B 1 190 ? 16.703 10.828 8.844 1 95.88 190 HIS B CA 1
ATOM 3532 C C . HIS B 1 190 ? 16.094 9.617 8.148 1 95.88 190 HIS B C 1
ATOM 3534 O O . HIS B 1 190 ? 16.594 8.5 8.297 1 95.88 190 HIS B O 1
ATOM 3540 N N . GLY B 1 191 ? 15.195 9.789 7.309 1 97.62 191 GLY B N 1
ATOM 3541 C CA . GLY B 1 191 ? 14.383 8.797 6.625 1 97.62 191 GLY B CA 1
ATOM 3542 C C . GLY B 1 191 ? 12.977 9.281 6.332 1 97.62 191 GLY B C 1
ATOM 3543 O O . GLY B 1 191 ? 12.688 10.477 6.441 1 97.62 191 GLY B O 1
ATOM 3544 N N . PHE B 1 192 ? 12.117 8.398 5.836 1 98.62 192 PHE B N 1
ATOM 3545 C CA . PHE B 1 192 ? 10.75 8.773 5.504 1 98.62 192 PHE B CA 1
ATOM 3546 C C . PHE B 1 192 ? 9.867 8.758 6.746 1 98.62 192 PHE B C 1
ATOM 3548 O O . PHE B 1 192 ? 9.742 7.73 7.414 1 98.62 192 PHE B O 1
ATOM 3555 N N . SER B 1 193 ? 9.258 9.875 7.074 1 98.88 193 SER B N 1
ATOM 3556 C CA . SER B 1 193 ? 8.422 10.055 8.25 1 98.88 193 SER B CA 1
ATOM 3557 C C . SER B 1 193 ? 6.969 10.305 7.863 1 98.88 193 SER B C 1
ATOM 3559 O O . SER B 1 193 ? 6.688 11.094 6.961 1 98.88 193 SER B O 1
ATOM 3561 N N . VAL B 1 194 ? 6.121 9.57 8.539 1 98.94 194 VAL B N 1
ATOM 3562 C CA . VAL B 1 194 ? 4.688 9.773 8.359 1 98.94 194 VAL B CA 1
ATOM 3563 C C . VAL B 1 194 ? 4.066 10.266 9.664 1 98.94 194 VAL B C 1
ATOM 3565 O O . VAL B 1 194 ? 4.172 9.602 10.695 1 98.94 194 VAL B O 1
ATOM 3568 N N . VAL B 1 195 ? 3.5 11.398 9.625 1 98.94 195 VAL B N 1
ATOM 3569 C CA . VAL B 1 195 ? 2.707 11.922 10.727 1 98.94 195 VAL B CA 1
ATOM 3570 C C . VAL B 1 195 ? 1.245 12.047 10.305 1 98.94 195 VAL B C 1
ATOM 3572 O O . VAL B 1 195 ? 0.889 12.938 9.531 1 98.94 195 VAL B O 1
ATOM 3575 N N . GLU B 1 196 ? 0.458 11.141 10.773 1 98.88 196 GLU B N 1
ATOM 3576 C CA . GLU B 1 196 ? -0.983 11.227 10.555 1 98.88 196 GLU B CA 1
ATOM 3577 C C . GLU B 1 196 ? -1.65 12.102 11.609 1 98.88 196 GLU B C 1
ATOM 3579 O O . GLU B 1 196 ? -1.454 11.898 12.805 1 98.88 196 GLU B O 1
ATOM 3584 N N . VAL B 1 197 ? -2.352 13.078 11.18 1 98.88 197 VAL B N 1
ATOM 3585 C CA . VAL B 1 197 ? -3.15 13.906 12.078 1 98.88 197 VAL B CA 1
ATOM 3586 C C . VAL B 1 197 ? -4.637 13.672 11.812 1 98.88 197 VAL B C 1
ATOM 3588 O O . VAL B 1 197 ? -5.18 14.156 10.82 1 98.88 197 VAL B O 1
ATOM 3591 N N . VAL B 1 198 ? -5.254 12.914 12.727 1 98.69 198 VAL B N 1
ATOM 3592 C CA . VAL B 1 198 ? -6.688 12.656 12.625 1 98.69 198 VAL B CA 1
ATOM 3593 C C . VAL B 1 198 ? -7.465 13.93 12.969 1 98.69 198 VAL B C 1
ATOM 3595 O O . VAL B 1 198 ? -7.309 14.484 14.055 1 98.69 198 VAL B O 1
ATOM 3598 N N . THR B 1 199 ? -8.172 14.273 12.062 1 97.75 199 THR B N 1
ATOM 3599 C CA . THR B 1 199 ? -8.992 15.461 12.234 1 97.75 199 THR B CA 1
ATOM 3600 C C . THR B 1 199 ? -10.469 15.133 12.023 1 97.75 199 THR B C 1
ATOM 3602 O O . THR B 1 199 ? -10.961 14.109 12.508 1 97.75 199 THR B O 1
ATOM 3605 N N . GLY B 1 200 ? -11.234 15.75 11.344 1 95.31 200 GLY B N 1
ATOM 3606 C CA . GLY B 1 200 ? -12.625 15.703 10.93 1 95.31 200 GLY B CA 1
ATOM 3607 C C . GLY B 1 200 ? -13.031 16.875 10.07 1 95.31 200 GLY B C 1
ATOM 3608 O O . GLY B 1 200 ? -12.211 17.734 9.75 1 95.31 200 GLY B O 1
ATOM 3609 N N . CYS B 1 201 ? -14.188 16.812 9.656 1 95.56 201 CYS B N 1
ATOM 3610 C CA . CYS B 1 201 ? -14.734 17.875 8.828 1 95.56 201 CYS B CA 1
ATOM 3611 C C . CYS B 1 201 ? -16.078 18.359 9.375 1 95.56 201 CYS B C 1
ATOM 3613 O O . CYS B 1 201 ? -17.109 17.75 9.125 1 95.56 201 CYS B O 1
ATOM 3615 N N . PRO B 1 202 ? -15.992 19.469 10.102 1 94.38 202 PRO B N 1
ATOM 3616 C CA . PRO B 1 202 ? -17.234 19.984 10.703 1 94.38 202 PRO B CA 1
ATOM 3617 C C . PRO B 1 202 ? -18.344 20.188 9.68 1 94.38 202 PRO B C 1
ATOM 3619 O O . PRO B 1 202 ? -19.516 19.906 9.961 1 94.38 202 PRO B O 1
ATOM 3622 N N . THR B 1 203 ? -18 20.609 8.531 1 93.69 203 THR B N 1
ATOM 3623 C CA . THR B 1 203 ? -18.969 20.969 7.512 1 93.69 203 THR B CA 1
ATOM 3624 C C . THR B 1 203 ? -19.656 19.719 6.945 1 93.69 203 THR B C 1
ATOM 3626 O O . THR B 1 203 ? -20.875 19.594 6.988 1 93.69 203 THR B O 1
ATOM 3629 N N . HIS B 1 204 ? -18.922 18.797 6.5 1 93.31 204 HIS B N 1
ATOM 3630 C CA . HIS B 1 204 ? -19.516 17.656 5.797 1 93.31 204 HIS B CA 1
ATOM 3631 C C . HIS B 1 204 ? -19.953 16.578 6.777 1 93.31 204 HIS B C 1
ATOM 3633 O O . HIS B 1 204 ? -20.766 15.711 6.438 1 93.31 204 HIS B O 1
ATOM 3639 N N . GLN B 1 205 ? -19.391 16.578 7.945 1 92.75 205 GLN B N 1
ATOM 3640 C CA . GLN B 1 205 ? -19.812 15.625 8.969 1 92.75 205 GLN B CA 1
ATOM 3641 C C . GLN B 1 205 ? -20.875 16.234 9.883 1 92.75 205 GLN B C 1
ATOM 3643 O O . GLN B 1 205 ? -21.297 15.594 10.844 1 92.75 205 GLN B O 1
ATOM 3648 N N . ARG B 1 206 ? -21.188 17.453 9.609 1 92.19 206 ARG B N 1
ATOM 3649 C CA . ARG B 1 206 ? -22.266 18.156 10.297 1 92.19 206 ARG B CA 1
ATOM 3650 C C . ARG B 1 206 ? -22.109 18.047 11.812 1 92.19 206 ARG B C 1
ATOM 3652 O O . ARG B 1 206 ? -23.031 17.656 12.516 1 92.19 206 ARG B O 1
ATOM 3659 N N . ILE B 1 207 ? -20.969 18.438 12.25 1 94.38 207 ILE B N 1
ATOM 3660 C CA . ILE B 1 207 ? -20.641 18.406 13.672 1 94.38 207 ILE B CA 1
ATOM 3661 C C . ILE B 1 207 ? -20 19.734 14.07 1 94.38 207 ILE B C 1
ATOM 3663 O O . ILE B 1 207 ? -19.188 20.297 13.328 1 94.38 207 ILE B O 1
ATOM 3667 N N . LYS B 1 208 ? -20.438 20.297 15.172 1 96.5 208 LYS B N 1
ATOM 3668 C CA . LYS B 1 208 ? -19.797 21.516 15.672 1 96.5 208 LYS B CA 1
ATOM 3669 C C . LYS B 1 208 ? -18.328 21.281 15.953 1 96.5 208 LYS B C 1
ATOM 3671 O O . LYS B 1 208 ? -17.938 20.234 16.469 1 96.5 208 LYS B O 1
ATOM 3676 N N . PRO B 1 209 ? -17.516 22.203 15.617 1 96.06 209 PRO B N 1
ATOM 3677 C CA . PRO B 1 209 ? -16.078 22.047 15.82 1 96.06 209 PRO B CA 1
ATOM 3678 C C . PRO B 1 209 ? -15.727 21.625 17.25 1 96.06 209 PRO B C 1
ATOM 3680 O O . PRO B 1 209 ? -14.891 20.734 17.438 1 96.06 209 PRO B O 1
ATOM 3683 N N . ALA B 1 210 ? -16.375 22.25 18.219 1 96.44 210 ALA B N 1
ATOM 3684 C CA . ALA B 1 210 ? -16.094 21.906 19.609 1 96.44 210 ALA B CA 1
ATOM 3685 C C . ALA B 1 210 ? -16.438 20.453 19.906 1 96.44 210 ALA B C 1
ATOM 3687 O O . ALA B 1 210 ? -15.711 19.766 20.625 1 96.44 210 ALA B O 1
ATOM 3688 N N . ASP B 1 211 ? -17.516 19.953 19.375 1 97.56 211 ASP B N 1
ATOM 3689 C CA . ASP B 1 211 ? -17.938 18.578 19.578 1 97.56 211 ASP B CA 1
ATOM 3690 C C . ASP B 1 211 ? -17 17.594 18.875 1 97.56 211 ASP B C 1
ATOM 3692 O O . ASP B 1 211 ? -16.766 16.5 19.359 1 97.56 211 ASP B O 1
ATOM 3696 N N . LEU B 1 212 ? -16.578 18.031 17.719 1 96.75 212 LEU B N 1
ATOM 3697 C CA . LEU B 1 212 ? -15.602 17.234 16.984 1 96.75 212 LEU B CA 1
ATOM 3698 C C . LEU B 1 212 ? -14.336 17.016 17.797 1 96.75 212 LEU B C 1
ATOM 3700 O O . LEU B 1 212 ? -13.875 15.883 17.938 1 96.75 212 LEU B O 1
ATOM 3704 N N . LEU B 1 213 ? -13.797 18.062 18.375 1 97.5 213 LEU B N 1
ATOM 3705 C CA . LEU B 1 213 ? -12.578 17.953 19.172 1 97.5 213 LEU B CA 1
ATOM 3706 C C . LEU B 1 213 ? -12.82 17.125 20.438 1 97.5 213 LEU B C 1
ATOM 3708 O O . LEU B 1 213 ? -11.953 16.359 20.859 1 97.5 213 LEU B O 1
ATOM 3712 N N . LYS B 1 214 ? -13.984 17.328 21.031 1 97.38 214 LYS B N 1
ATOM 3713 C CA . LYS B 1 214 ? -14.352 16.516 22.203 1 97.38 214 LYS B CA 1
ATOM 3714 C C . LYS B 1 214 ? -14.383 15.039 21.844 1 97.38 214 LYS B C 1
ATOM 3716 O O . LYS B 1 214 ? -13.922 14.195 22.625 1 97.38 214 LYS B O 1
ATOM 3721 N N . HIS B 1 215 ? -14.945 14.75 20.703 1 97.19 215 HIS B N 1
ATOM 3722 C CA . HIS B 1 215 ? -14.992 13.367 20.234 1 97.19 215 HIS B CA 1
ATOM 3723 C C . HIS B 1 215 ? -13.586 12.781 20.109 1 97.19 215 HIS B C 1
ATOM 3725 O O . HIS B 1 215 ? -13.352 11.648 20.531 1 97.19 215 HIS B O 1
ATOM 3731 N N . LEU B 1 216 ? -12.672 13.484 19.5 1 97.88 216 LEU B N 1
ATOM 3732 C CA . LEU B 1 216 ? -11.297 13.031 19.359 1 97.88 216 LEU B CA 1
ATOM 3733 C C . LEU B 1 216 ? -10.648 12.789 20.719 1 97.88 216 LEU B C 1
ATOM 3735 O O . LEU B 1 216 ? -9.977 11.781 20.922 1 97.88 216 LEU B O 1
ATOM 3739 N N . LYS B 1 217 ? -10.867 13.695 21.625 1 97.38 217 LYS B N 1
ATOM 3740 C CA . LYS B 1 217 ? -10.336 13.57 22.969 1 97.38 217 LYS B CA 1
ATOM 3741 C C . LYS B 1 217 ? -10.828 12.297 23.641 1 97.38 217 LYS B C 1
ATOM 3743 O O . LYS B 1 217 ? -10.047 11.57 24.266 1 97.38 217 LYS B O 1
ATOM 3748 N N . GLU B 1 218 ? -12.086 11.992 23.5 1 98 218 GLU B N 1
ATOM 3749 C CA . GLU B 1 218 ? -12.734 10.938 24.281 1 98 218 GLU B CA 1
ATOM 3750 C C . GLU B 1 218 ? -12.484 9.562 23.656 1 98 218 GLU B C 1
ATOM 3752 O O . GLU B 1 218 ? -12.5 8.547 24.359 1 98 218 GLU B O 1
ATOM 3757 N N . ASN B 1 219 ? -12.18 9.523 22.375 1 97.44 219 ASN B N 1
ATOM 3758 C CA . ASN B 1 219 ? -12.203 8.234 21.688 1 97.44 219 ASN B CA 1
ATOM 3759 C C . ASN B 1 219 ? -10.797 7.777 21.312 1 97.44 219 ASN B C 1
ATOM 3761 O O . ASN B 1 219 ? -10.602 6.633 20.891 1 97.44 219 ASN B O 1
ATOM 3765 N N . PHE B 1 220 ? -9.82 8.617 21.422 1 97.94 220 PHE B N 1
ATOM 3766 C CA . PHE B 1 220 ? -8.445 8.25 21.078 1 97.94 220 PHE B CA 1
ATOM 3767 C C . PHE B 1 220 ? -7.582 8.164 22.328 1 97.94 220 PHE B C 1
ATOM 3769 O O . PHE B 1 220 ? -7.73 8.977 23.25 1 97.94 220 PHE B O 1
ATOM 3776 N N . ARG B 1 221 ? -6.703 7.176 22.375 1 97.44 221 ARG B N 1
ATOM 3777 C CA . ARG B 1 221 ? -5.84 6.949 23.531 1 97.44 221 ARG B CA 1
ATOM 3778 C C . ARG B 1 221 ? -4.383 6.805 23.094 1 97.44 221 ARG B C 1
ATOM 3780 O O . ARG B 1 221 ? -4.09 6.164 22.078 1 97.44 221 ARG B O 1
ATOM 3787 N N . ARG B 1 222 ? -3.498 7.383 23.797 1 97.5 222 ARG B N 1
ATOM 3788 C CA . ARG B 1 222 ? -2.084 7.332 23.438 1 97.5 222 ARG B CA 1
ATOM 3789 C C . ARG B 1 222 ? -1.47 5.992 23.828 1 97.5 222 ARG B C 1
ATOM 3791 O O . ARG B 1 222 ? -1.606 5.543 24.969 1 97.5 222 ARG B O 1
ATOM 3798 N N . ARG B 1 223 ? -0.927 5.336 23 1 96.94 223 ARG B N 1
ATOM 3799 C CA . ARG B 1 223 ? -0.159 4.102 23.156 1 96.94 223 ARG B CA 1
ATOM 3800 C C . ARG B 1 223 ? 1.082 4.121 22.266 1 96.94 223 ARG B C 1
ATOM 3802 O O . ARG B 1 223 ? 1.027 3.715 21.109 1 96.94 223 ARG B O 1
ATOM 3809 N N . ASP B 1 224 ? 2.246 4.426 22.844 1 96.38 224 ASP B N 1
ATOM 3810 C CA . ASP B 1 224 ? 3.49 4.496 22.078 1 96.38 224 ASP B CA 1
ATOM 3811 C C . ASP B 1 224 ? 4.121 3.113 21.922 1 96.38 224 ASP B C 1
ATOM 3813 O O . ASP B 1 224 ? 3.941 2.246 22.781 1 96.38 224 ASP B O 1
ATOM 3817 N N . ASN B 1 225 ? 4.855 2.902 20.844 1 92.62 225 ASN B N 1
ATOM 3818 C CA . ASN B 1 225 ? 5.684 1.731 20.562 1 92.62 225 ASN B CA 1
ATOM 3819 C C . ASN B 1 225 ? 4.867 0.443 20.625 1 92.62 225 ASN B C 1
ATOM 3821 O O . ASN B 1 225 ? 5.301 -0.542 21.234 1 92.62 225 ASN B O 1
ATOM 3825 N N . VAL B 1 226 ? 3.656 0.562 20.172 1 92.81 226 VAL B N 1
ATOM 3826 C CA . VAL B 1 226 ? 2.775 -0.598 20.078 1 92.81 226 VAL B CA 1
ATOM 3827 C C . VAL B 1 226 ? 3.189 -1.467 18.891 1 92.81 226 VAL B C 1
ATOM 3829 O O . VAL B 1 226 ? 3.604 -0.951 17.859 1 92.81 226 VAL B O 1
ATOM 3832 N N . SER B 1 227 ? 3.115 -2.811 19.094 1 93.94 227 SER B N 1
ATOM 3833 C CA . SER B 1 227 ? 3.414 -3.715 17.984 1 93.94 227 SER B CA 1
ATOM 3834 C C . SER B 1 227 ? 2.445 -3.51 16.828 1 93.94 227 SER B C 1
ATOM 3836 O O . SER B 1 227 ? 1.303 -3.098 17.031 1 93.94 227 SER B O 1
ATOM 3838 N N . LEU B 1 228 ? 2.949 -3.754 15.633 1 95.25 228 LEU B N 1
ATOM 3839 C CA . LEU B 1 228 ? 2.203 -3.498 14.406 1 95.25 228 LEU B CA 1
ATOM 3840 C C . LEU B 1 228 ? 0.839 -4.18 14.445 1 95.25 228 LEU B C 1
ATOM 3842 O O . LEU B 1 228 ? -0.171 -3.576 14.078 1 95.25 228 LEU B O 1
ATOM 3846 N N . ASP B 1 229 ? 0.741 -5.367 14.977 1 92.94 229 ASP B N 1
ATOM 3847 C CA . ASP B 1 229 ? -0.492 -6.148 15.039 1 92.94 229 ASP B CA 1
ATOM 3848 C C . ASP B 1 229 ? -1.476 -5.547 16.031 1 92.94 229 ASP B C 1
ATOM 3850 O O . ASP B 1 229 ? -2.686 -5.762 15.93 1 92.94 229 ASP B O 1
ATOM 3854 N N . GLU B 1 230 ? -0.979 -4.805 16.906 1 94.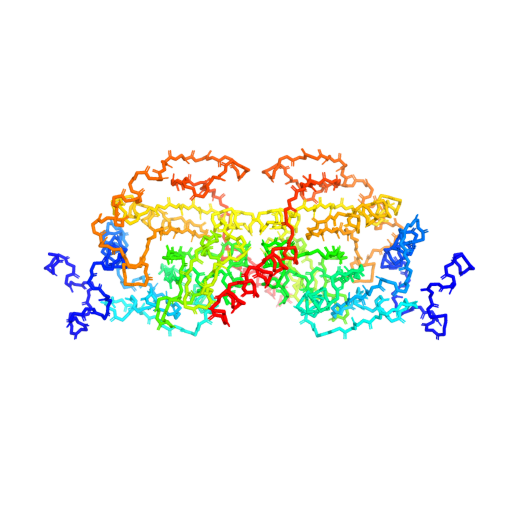81 230 GLU B N 1
ATOM 3855 C CA . GLU B 1 230 ? -1.792 -4.359 18.047 1 94.81 230 GLU B CA 1
ATOM 3856 C C . GLU B 1 230 ? -2.301 -2.936 17.828 1 94.81 230 GLU B C 1
ATOM 3858 O O . GLU B 1 230 ? -3.154 -2.457 18.578 1 94.81 230 GLU B O 1
ATOM 3863 N N . ILE B 1 231 ? -1.773 -2.262 16.844 1 96.88 231 ILE B N 1
ATOM 3864 C CA . ILE B 1 231 ? -2.215 -0.895 16.594 1 96.88 231 ILE B CA 1
ATOM 3865 C C . ILE B 1 231 ? -3.715 -0.882 16.312 1 96.88 231 ILE B C 1
ATOM 3867 O O . ILE B 1 231 ? -4.195 -1.646 15.469 1 96.88 231 ILE B O 1
ATOM 3871 N N . GLN B 1 232 ? -4.402 -0.064 17.016 1 96.44 232 GLN B N 1
ATOM 3872 C CA . GLN B 1 232 ? -5.828 0.146 16.781 1 96.44 232 GLN B CA 1
ATOM 3873 C C . GLN B 1 232 ? -6.09 1.495 16.125 1 96.44 232 GLN B C 1
ATOM 3875 O O . GLN B 1 232 ? -5.293 2.426 16.266 1 96.44 232 GLN B O 1
ATOM 3880 N N . PRO B 1 233 ? -7.199 1.583 15.406 1 94.56 233 PRO B N 1
ATOM 3881 C CA . PRO B 1 233 ? -7.52 2.838 14.727 1 94.56 233 PRO B CA 1
ATOM 3882 C C . PRO B 1 233 ? -7.613 4.023 15.68 1 94.56 233 PRO B C 1
ATOM 3884 O O . PRO B 1 233 ? -7.422 5.172 15.266 1 94.56 233 PRO B O 1
ATOM 3887 N N . THR B 1 234 ? -7.836 3.771 16.922 1 97.12 234 THR B N 1
ATOM 3888 C CA . THR B 1 234 ? -8.047 4.848 17.891 1 97.12 234 THR B CA 1
ATOM 3889 C C . THR B 1 234 ? -6.785 5.094 18.719 1 97.12 234 THR B C 1
ATOM 3891 O O . THR B 1 234 ? -6.805 5.871 19.672 1 97.12 234 THR B O 1
ATOM 3894 N N . ASP B 1 235 ? -5.758 4.383 18.391 1 98.25 235 ASP B N 1
ATOM 3895 C CA . ASP B 1 235 ? -4.484 4.621 19.062 1 98.25 235 ASP B CA 1
ATOM 3896 C C . ASP B 1 235 ? -3.805 5.879 18.531 1 98.25 235 ASP B C 1
ATOM 3898 O O . ASP B 1 235 ? -3.826 6.137 17.328 1 98.25 235 ASP B O 1
ATOM 3902 N N . ILE B 1 236 ? -3.221 6.645 19.375 1 98.44 236 ILE B N 1
ATOM 3903 C CA . ILE B 1 236 ? -2.365 7.754 18.969 1 98.44 236 ILE B CA 1
ATOM 3904 C C . ILE B 1 236 ? -1.003 7.629 19.641 1 98.44 236 ILE B C 1
ATOM 3906 O O . ILE B 1 236 ? -0.87 6.941 20.656 1 98.44 236 ILE B O 1
ATOM 3910 N N . GLY B 1 237 ? 0.035 8.195 19.094 1 98.5 237 GLY B N 1
ATOM 3911 C CA . GLY B 1 237 ? 1.4 8.109 19.594 1 98.5 237 GLY B CA 1
ATOM 3912 C C . GLY B 1 237 ? 2.424 7.906 18.484 1 98.5 237 GLY B C 1
ATOM 3913 O O . GLY B 1 237 ? 2.109 8.055 17.312 1 98.5 237 GLY B O 1
ATOM 3914 N N . VAL B 1 238 ? 3.629 7.746 18.891 1 98.56 238 VAL B N 1
ATOM 3915 C CA . VAL B 1 238 ? 4.711 7.352 17.984 1 98.56 238 VAL B CA 1
ATOM 3916 C C . VAL B 1 238 ? 4.809 5.832 17.938 1 98.56 238 VAL B C 1
ATOM 3918 O O . VAL B 1 238 ? 5.188 5.191 18.922 1 98.56 238 VAL B O 1
ATOM 3921 N N . PHE B 1 239 ? 4.461 5.305 16.812 1 98.19 239 PHE B N 1
ATOM 3922 C CA . PHE B 1 239 ? 4.352 3.855 16.688 1 98.19 239 PHE B CA 1
ATOM 3923 C C . PHE B 1 239 ? 5.676 3.248 16.234 1 98.19 239 PHE B C 1
ATOM 3925 O O . PHE B 1 239 ? 5.957 2.082 16.516 1 98.19 239 PHE B O 1
ATOM 3932 N N . LYS B 1 240 ? 6.426 4.004 15.477 1 97.81 240 LYS B N 1
ATOM 3933 C CA . LYS B 1 240 ? 7.699 3.529 14.945 1 97.81 240 LYS B CA 1
ATOM 3934 C C . LYS B 1 240 ? 8.727 4.656 14.883 1 97.81 240 LYS B C 1
ATOM 3936 O O . LYS B 1 240 ? 8.398 5.777 14.484 1 97.81 240 LYS B O 1
ATOM 3941 N N . LYS B 1 241 ? 9.867 4.453 15.273 1 97.5 241 LYS B N 1
ATOM 3942 C CA . LYS B 1 241 ? 11.047 5.305 15.164 1 97.5 241 LYS B CA 1
ATOM 3943 C C . LYS B 1 241 ? 12.32 4.465 15.047 1 97.5 241 LYS B C 1
ATOM 3945 O O . LYS B 1 241 ? 12.82 3.951 16.047 1 97.5 241 LYS B O 1
ATOM 3950 N N . GLU B 1 242 ? 12.734 4.277 13.883 1 95.81 242 GLU B N 1
ATOM 3951 C CA . GLU B 1 242 ? 13.898 3.434 13.609 1 95.81 242 GLU B CA 1
ATOM 3952 C C . GLU B 1 242 ? 14.93 4.176 12.766 1 95.81 242 GLU B C 1
ATOM 3954 O O . GLU B 1 242 ? 14.578 4.828 11.781 1 95.81 242 GLU B O 1
ATOM 3959 N N . VAL B 1 243 ? 16.125 4.168 13.164 1 93.25 243 VAL B N 1
ATOM 3960 C CA . VAL B 1 243 ? 17.219 4.773 12.406 1 93.25 243 VAL B CA 1
ATOM 3961 C C . VAL B 1 243 ? 17.734 3.789 11.359 1 93.25 243 VAL B C 1
ATOM 3963 O O . VAL B 1 243 ? 18.094 2.654 11.68 1 93.25 243 VAL B O 1
ATOM 3966 N N . MET B 1 244 ? 17.656 4.129 10.18 1 92.19 244 MET B N 1
ATOM 3967 C CA . MET B 1 244 ? 18.172 3.324 9.078 1 92.19 244 MET B CA 1
ATOM 3968 C C . MET B 1 244 ? 18.703 4.215 7.961 1 92.19 244 MET B C 1
ATOM 3970 O O . MET B 1 244 ? 18.406 5.406 7.91 1 92.19 244 MET B O 1
ATOM 3974 N N . GLU B 1 245 ? 19.516 3.656 7.121 1 91.56 245 GLU B N 1
ATOM 3975 C CA . GLU B 1 245 ? 20.047 4.422 6 1 91.56 245 GLU B CA 1
ATOM 3976 C C . GLU B 1 245 ? 18.938 4.895 5.078 1 91.56 245 GLU B C 1
ATOM 3978 O O . GLU B 1 245 ? 18.031 4.133 4.75 1 91.56 245 GLU B O 1
ATOM 3983 N N . GLU B 1 246 ? 19.047 6.172 4.746 1 91.75 246 GLU B N 1
ATOM 3984 C CA . GLU B 1 246 ? 17.969 6.699 3.914 1 91.75 246 GLU B CA 1
ATOM 3985 C C . GLU B 1 246 ? 18.406 6.789 2.451 1 91.75 246 GLU B C 1
ATOM 3987 O O . GLU B 1 246 ? 19.578 6.582 2.129 1 91.75 246 GLU B O 1
ATOM 3992 N N . PHE B 1 247 ? 17.469 6.949 1.596 1 92.75 247 PHE B N 1
ATOM 3993 C CA . PHE B 1 247 ? 17.547 6.762 0.151 1 92.75 247 PHE B CA 1
ATOM 3994 C C . PHE B 1 247 ? 18.625 7.664 -0.452 1 92.75 247 PHE B C 1
ATOM 3996 O O . PHE B 1 247 ? 19.438 7.207 -1.251 1 92.75 247 PHE B O 1
ATOM 4003 N N . CYS B 1 248 ? 18.625 8.914 -0.089 1 91.94 248 CYS B N 1
ATOM 4004 C CA . CYS B 1 248 ? 19.578 9.844 -0.675 1 91.94 248 CYS B CA 1
ATOM 4005 C C . CYS B 1 248 ? 21 9.453 -0.308 1 91.94 248 CYS B C 1
ATOM 4007 O O . CYS B 1 248 ? 21.922 9.602 -1.12 1 91.94 248 CYS B O 1
ATOM 4009 N N . GLU B 1 249 ? 21.172 9.023 0.885 1 91.69 249 GLU B N 1
ATOM 4010 C CA . GLU B 1 249 ? 22.484 8.547 1.312 1 91.69 249 GLU B CA 1
ATOM 4011 C C . GLU B 1 249 ? 22.938 7.359 0.468 1 91.69 249 GLU B C 1
ATOM 4013 O O . GLU B 1 249 ? 24.094 7.285 0.069 1 91.69 249 GLU B O 1
ATOM 4018 N N . LYS B 1 250 ? 22.047 6.484 0.243 1 92.31 250 LYS B N 1
ATOM 4019 C CA . LYS B 1 250 ? 22.344 5.309 -0.569 1 92.31 250 LYS B CA 1
ATOM 4020 C C . LYS B 1 250 ? 22.734 5.711 -1.991 1 92.31 250 LYS B C 1
ATOM 4022 O O . LYS B 1 250 ? 23.672 5.16 -2.564 1 92.31 250 LYS B O 1
ATOM 4027 N N . ILE B 1 251 ? 21.984 6.621 -2.527 1 92 251 ILE B N 1
ATOM 4028 C CA . ILE B 1 251 ? 22.219 7.098 -3.885 1 92 251 ILE B CA 1
ATOM 4029 C C . ILE B 1 251 ? 23.578 7.777 -3.957 1 92 251 ILE B C 1
ATOM 4031 O O . ILE B 1 251 ? 24.328 7.598 -4.93 1 92 251 ILE B O 1
ATOM 4035 N N . GLU B 1 252 ? 23.906 8.562 -2.949 1 91.19 252 GLU B N 1
ATOM 4036 C CA . GLU B 1 252 ? 25.188 9.242 -2.916 1 91.19 252 GLU B CA 1
ATOM 4037 C C . GLU B 1 252 ? 26.344 8.234 -2.867 1 91.19 252 GLU B C 1
ATOM 4039 O O . GLU B 1 252 ? 27.359 8.406 -3.549 1 91.19 252 GLU B O 1
ATOM 4044 N N . LYS B 1 253 ? 26.203 7.242 -2.037 1 90.62 253 LYS B N 1
ATOM 4045 C CA . LYS B 1 253 ? 27.219 6.195 -1.966 1 90.62 253 LYS B CA 1
ATOM 4046 C C . LYS B 1 253 ? 27.406 5.516 -3.32 1 90.62 253 LYS B C 1
ATOM 4048 O O . LYS B 1 253 ? 28.531 5.234 -3.729 1 90.62 253 LYS B O 1
ATOM 4053 N N . LEU B 1 254 ? 26.328 5.262 -3.963 1 89.5 254 LEU B N 1
ATOM 4054 C CA . LEU B 1 254 ? 26.375 4.629 -5.277 1 89.5 254 LEU B CA 1
ATOM 4055 C C . LEU B 1 254 ? 27.078 5.531 -6.289 1 89.5 254 LEU B C 1
ATOM 4057 O O . LEU B 1 254 ? 27.875 5.062 -7.105 1 89.5 254 LEU B O 1
ATOM 4061 N N . ARG B 1 255 ? 26.734 6.801 -6.254 1 88.31 255 ARG B N 1
ATOM 4062 C CA . ARG B 1 255 ? 27.344 7.773 -7.156 1 88.31 255 ARG B CA 1
ATOM 4063 C C . ARG B 1 255 ? 28.859 7.82 -6.973 1 88.31 255 ARG B C 1
ATOM 4065 O O . ARG B 1 255 ? 29.609 7.875 -7.949 1 88.31 255 ARG B O 1
ATOM 4072 N N . MET B 1 256 ? 29.25 7.793 -5.723 1 89.31 256 MET B N 1
ATOM 4073 C CA . MET B 1 256 ? 30.672 7.816 -5.418 1 89.31 256 MET B CA 1
ATOM 4074 C C . MET B 1 256 ? 31.359 6.547 -5.914 1 89.31 256 MET B C 1
ATOM 4076 O O . MET B 1 256 ? 32.469 6.602 -6.445 1 89.31 256 MET B O 1
ATOM 4080 N N . TYR B 1 257 ? 30.672 5.453 -5.746 1 86.56 257 TYR B N 1
ATOM 4081 C CA . TYR B 1 257 ? 31.188 4.164 -6.195 1 86.56 257 TYR B CA 1
ATOM 4082 C C . TYR B 1 257 ? 31.375 4.156 -7.707 1 86.56 257 TYR B C 1
ATOM 4084 O O . TYR B 1 257 ? 32.438 3.721 -8.203 1 86.56 257 TYR B O 1
ATOM 4092 N N . VAL B 1 258 ? 30.438 4.691 -8.43 1 85.19 258 VAL B N 1
ATOM 4093 C CA . VAL B 1 258 ? 30.469 4.684 -9.891 1 85.19 258 VAL B CA 1
ATOM 4094 C C . VAL B 1 258 ? 31.547 5.641 -10.391 1 85.19 258 VAL B C 1
ATOM 4096 O O . VAL B 1 258 ? 32.281 5.328 -11.344 1 85.19 258 VAL B O 1
ATOM 4099 N N . ARG B 1 259 ? 31.656 6.738 -9.766 1 85.94 259 ARG B N 1
ATOM 4100 C CA . ARG B 1 259 ? 32.656 7.727 -10.156 1 85.94 259 ARG B CA 1
ATOM 4101 C C . ARG B 1 259 ? 34.062 7.199 -9.922 1 85.94 259 ARG B C 1
ATOM 4103 O O . ARG B 1 259 ? 34.969 7.43 -10.734 1 85.94 259 ARG B O 1
ATOM 4110 N N . LYS B 1 260 ? 34.25 6.516 -8.875 1 84.25 260 LYS B N 1
ATOM 4111 C CA . LYS B 1 260 ? 35.562 5.938 -8.578 1 84.25 260 LYS B CA 1
ATOM 4112 C C . LYS B 1 260 ? 35.906 4.836 -9.57 1 84.25 260 LYS B C 1
ATOM 4114 O O . LYS B 1 260 ? 37.062 4.719 -9.992 1 84.25 260 LYS B O 1
ATOM 4119 N N . GLY B 1 261 ? 34.906 4.027 -9.828 1 73.19 261 GLY B N 1
ATOM 4120 C CA . GLY B 1 261 ? 35.156 2.969 -10.797 1 73.19 261 GLY B CA 1
ATOM 4121 C C . GLY B 1 261 ? 35.469 3.492 -12.18 1 73.19 261 GLY B C 1
ATOM 4122 O O . GLY B 1 261 ? 36.344 2.943 -12.867 1 73.19 261 GLY B O 1
ATOM 4123 N N . GLU B 1 262 ? 34.75 4.512 -12.586 1 71.62 262 GLU B N 1
ATOM 4124 C CA . GLU B 1 262 ? 35.031 5.148 -13.875 1 71.62 262 GLU B CA 1
ATOM 4125 C C . GLU B 1 262 ? 36.438 5.734 -13.914 1 71.62 262 GLU B C 1
ATOM 4127 O O . GLU B 1 262 ? 37.094 5.707 -14.961 1 71.62 262 GLU B O 1
ATOM 4132 N N . ASN B 1 263 ? 36.719 6.266 -12.82 1 66.88 263 ASN B N 1
ATOM 4133 C CA . ASN B 1 263 ? 38.062 6.844 -12.75 1 66.88 263 ASN B CA 1
ATOM 4134 C C . ASN B 1 263 ? 39.125 5.77 -12.836 1 66.88 263 ASN B C 1
ATOM 4136 O O . ASN B 1 263 ? 40.188 5.996 -13.398 1 66.88 263 ASN B O 1
ATOM 4140 N N . LYS B 1 264 ? 38.719 4.586 -12.422 1 65.88 264 LYS B N 1
ATOM 4141 C CA . LYS B 1 264 ? 39.688 3.502 -12.5 1 65.88 264 LYS B CA 1
ATOM 4142 C C . LYS B 1 264 ? 39.812 2.973 -13.922 1 65.88 264 LYS B C 1
ATOM 4144 O O . LYS B 1 264 ? 40.875 2.51 -14.328 1 65.88 264 LYS B O 1
ATOM 4149 N N . GLU B 1 265 ? 38.781 3.014 -14.539 1 57.97 265 GLU B N 1
ATOM 4150 C CA . GLU B 1 265 ? 38.812 2.533 -15.914 1 57.97 265 GLU B CA 1
ATOM 4151 C C . GLU B 1 265 ? 39.5 3.543 -16.828 1 57.97 265 GLU B C 1
ATOM 4153 O O . GLU B 1 265 ? 40.031 3.176 -17.875 1 57.97 265 GLU B O 1
ATOM 4158 N N . ASN B 1 266 ? 39.625 4.742 -16.516 1 43.16 266 ASN B N 1
ATOM 4159 C CA . ASN B 1 266 ? 40.25 5.801 -17.312 1 43.16 266 ASN B CA 1
ATOM 4160 C C . ASN B 1 266 ? 41.75 5.93 -17 1 43.16 266 ASN B C 1
ATOM 4162 O O . ASN B 1 266 ? 42.406 6.84 -17.5 1 43.16 266 ASN B O 1
ATOM 4166 N N . VAL B 1 267 ? 42.156 5.102 -16.234 1 38.59 267 VAL B N 1
ATOM 4167 C CA . VAL B 1 267 ? 43.625 5.051 -16.016 1 38.59 267 VAL B CA 1
ATOM 4168 C C . VAL B 1 267 ? 44.188 3.791 -16.672 1 38.59 267 VAL B C 1
ATOM 4170 O O . VAL B 1 267 ? 43.594 2.719 -16.594 1 38.59 267 VAL B O 1
#

Radius of gyration: 24.45 Å; Cα contacts (8 Å, |Δi|>4): 1214; chains: 2; bounding box: 90×75×54 Å